Protein AF-0000000074318736 (afdb_homodimer)

Foldseek 3Di:
DPPPPPPPPPPPPPPPPVDPDDDPLQVLLQVLVVVCCCQLFAHPNLVCLCVAAPQWAFEDDDDPRHGDIDGSCVSSVVSCVQVVFWDKHKDWPDWDTDDQKIKTKMKIFTDGDHPVNCQFFNGDIWIWIKMFGDDPRYGRYIYTDTPCVPGNNCVVVVVVVVVVVVVVVVVVVVVVVVVVVVVVVVVVVVD/DPPDPPPPPPPPPPPPPVDPDDDPLQVLLQVLVVVCCCQLFAHPNLVCLCVAAPQWAFEDDDDPRHGDIDGSCVSSVVSCVQVVFWDKHKDWPDWDTDDQKIKTKMKIFTDGDHPVNCQFFNGDIWIWIKMFGDDPRYGRYIYTDTPCVPGNNCVVVVVVVVVVVVVVVVVVVVVVVVVVVVVVVVVVVVD

Solvent-accessible surface area (backbone atoms only — not comparable to full-atom values): 19972 Å² total; per-residue (Å²): 134,86,80,79,80,78,79,79,78,80,78,78,77,73,78,69,76,75,67,77,70,71,51,72,66,44,52,49,51,50,50,47,55,52,47,46,44,48,28,39,50,46,35,89,44,33,85,52,43,68,73,36,32,29,73,49,27,36,30,36,43,68,81,90,37,55,68,36,77,42,56,38,63,54,61,27,53,55,38,46,52,51,54,75,21,25,47,53,36,62,46,79,75,49,73,30,53,41,84,51,33,34,38,38,35,28,38,43,34,39,44,44,74,37,71,65,25,43,62,52,47,27,79,41,72,48,62,34,40,37,36,35,32,51,56,95,79,16,34,41,31,38,41,55,40,46,56,46,64,79,36,34,63,42,46,62,34,20,50,52,16,22,52,53,16,42,56,60,25,47,53,38,38,49,48,22,52,51,32,46,51,54,38,53,53,52,52,56,68,75,98,133,85,78,78,79,80,79,80,80,79,79,77,76,73,77,70,77,76,67,78,71,70,52,72,67,46,51,49,51,48,51,46,53,52,49,46,44,46,29,37,48,46,34,89,44,31,86,51,41,69,73,37,32,30,74,49,26,35,32,36,43,67,83,91,38,58,69,37,79,42,54,38,63,55,60,26,54,56,39,45,52,52,53,75,20,24,48,54,35,62,47,79,74,50,72,31,52,42,85,51,34,35,36,37,35,30,38,42,33,39,43,45,73,36,72,66,25,42,61,52,47,28,78,41,72,48,63,33,39,37,35,36,32,50,56,96,78,16,33,42,31,38,41,55,40,46,56,47,64,79,37,35,62,42,47,62,35,20,50,52,16,22,51,54,16,42,56,60,24,46,55,39,38,50,49,23,52,52,31,46,51,53,38,51,52,53,52,57,69,74,96

Secondary structure (DSSP, 8-state):
-----------------------HHHHHHHHHHHHHHIIIIISS-GGGHHHHEEEEEEEE-SGGGEEEEEETHHHHHHHHHHHHTEEEEEEEEEEEEETTEEEEEEEEEEEE-SHHHHHHT-SEEEEEEEEEEEETTEEEEEEEEE-GGGSGGGHHHHHHHHHHHHHHHHHHHHHHHHHHHHHHHHHHHH-/-----------------------HHHHHHHHHHHHHHHHHTSSS-GGGHHHHEEEEEEEE-SGGGEEEEEETHHHHHHHHHHHHTEEEEEEEEEEEEETTEEEEEEEEEEEE-SHHHHHHT-SEEEEEEEEEEEETTEEEEEEEEE-GGGSGGGHHHHHHHHHHHHHHHHHHHHHHHHHHHHHHHHHHHH-

InterPro domains:
  IPR032710 NTF2-like domain superfamily [SSF54427] (27-145)
  IPR037401 SnoaL-like domain [PF12680] (34-141)

Radius of gyration: 30.74 Å; Cα contacts (8 Å, |Δi|>4): 685; chains: 2; bounding box: 49×133×98 Å

Nearest PDB structures (foldseek):
  3f9s-assembly1_B  TM=8.161E-01  e=2.783E-07  Acidithiobacillus ferrooxidans ATCC 23270
  3kkg-assembly1_A-2  TM=7.767E-01  e=4.542E-07  Jannaschia sp. CCS1
  8r2e-assembly1_A  TM=7.309E-01  e=1.899E-05  Streptomyces nogalater
  4lgq-assembly2_D  TM=7.464E-01  e=4.306E-04  Chromobacterium violaceum ATCC 12472
  5ien-assembly2_B  TM=5.716E-01  e=1.296E-03  synthetic construct

Organism: NCBI:txid2715131

Structure (mmCIF, N/CA/C/O backbone):
data_AF-0000000074318736-model_v1
#
loop_
_entity.id
_entity.type
_entity.pdbx_description
1 polymer 'SnoaL-like domain-containing protein'
#
loop_
_atom_site.group_PDB
_atom_site.id
_atom_site.type_symbol
_atom_site.label_atom_id
_atom_site.label_alt_id
_atom_site.label_comp_id
_atom_site.label_asym_id
_atom_site.label_entity_id
_atom_site.label_seq_id
_atom_site.pdbx_PDB_ins_code
_atom_site.Cartn_x
_atom_site.Cartn_y
_atom_site.Cartn_z
_atom_site.occupancy
_atom_site.B_iso_or_equiv
_atom_site.auth_seq_id
_atom_site.auth_comp_id
_atom_site.auth_asym_id
_atom_site.auth_atom_id
_atom_site.pdbx_PDB_model_num
ATOM 1 N N . MET A 1 1 ? 1.337 -40.156 -68.25 1 38.62 1 MET A N 1
ATOM 2 C CA . MET A 1 1 ? 1.887 -39.281 -67.188 1 38.62 1 MET A CA 1
ATOM 3 C C . MET A 1 1 ? 1.027 -39.344 -65.938 1 38.62 1 MET A C 1
ATOM 5 O O . MET A 1 1 ? -0.154 -38.969 -66 1 38.62 1 MET A O 1
ATOM 9 N N . LYS A 1 2 ? 1.294 -40.344 -65 1 47.53 2 LYS A N 1
ATOM 10 C CA . LYS A 1 2 ? 0.618 -40.625 -63.75 1 47.53 2 LYS A CA 1
ATOM 11 C C . LYS A 1 2 ? 0.688 -39.406 -62.812 1 47.53 2 LYS A C 1
ATOM 13 O O . LYS A 1 2 ? 1.775 -38.938 -62.5 1 47.53 2 LYS A O 1
ATOM 18 N N . PHE A 1 3 ? -0.296 -38.562 -62.781 1 48.47 3 PHE A N 1
ATOM 19 C CA . PHE A 1 3 ? -0.446 -37.438 -61.844 1 48.47 3 PHE A CA 1
ATOM 20 C C . PHE A 1 3 ? -0.528 -37.969 -60.406 1 48.47 3 PHE A C 1
ATOM 22 O O . PHE A 1 3 ? -1.457 -38.688 -60.062 1 48.47 3 PHE A O 1
ATOM 29 N N . SER A 1 4 ? 0.577 -38.188 -59.688 1 49.16 4 SER A N 1
ATOM 30 C CA . SER A 1 4 ? 0.59 -38.5 -58.25 1 49.16 4 SER A CA 1
ATOM 31 C C . SER A 1 4 ? -0.016 -37.344 -57.438 1 49.16 4 SER A C 1
ATOM 33 O O . SER A 1 4 ? 0.419 -36.219 -57.531 1 49.16 4 SER A O 1
ATOM 35 N N . ILE A 1 5 ? -1.269 -37.438 -57 1 53.91 5 ILE A N 1
ATOM 36 C CA . ILE A 1 5 ? -1.96 -36.531 -56.062 1 53.91 5 ILE A CA 1
ATOM 37 C C . ILE A 1 5 ? -1.242 -36.531 -54.719 1 53.91 5 ILE A C 1
ATOM 39 O O . ILE A 1 5 ? -1.095 -37.562 -54.062 1 53.91 5 ILE A O 1
ATOM 43 N N . PHE A 1 6 ? -0.345 -35.594 -54.5 1 52.25 6 PHE A N 1
ATOM 44 C CA . PHE A 1 6 ? 0.221 -35.312 -53.188 1 52.25 6 PHE A CA 1
ATOM 45 C C . PHE A 1 6 ? -0.861 -34.875 -52.219 1 52.25 6 PHE A C 1
ATOM 47 O O . PHE A 1 6 ? -1.501 -33.844 -52.406 1 52.25 6 PHE A O 1
ATOM 54 N N . THR A 1 7 ? -1.506 -35.719 -51.438 1 50.88 7 THR A N 1
ATOM 55 C CA . THR A 1 7 ? -2.402 -35.375 -50.344 1 50.88 7 THR A CA 1
ATOM 56 C C . THR A 1 7 ? -1.637 -34.656 -49.219 1 50.88 7 THR A C 1
ATOM 58 O O . THR A 1 7 ? -0.708 -35.25 -48.656 1 50.88 7 THR A O 1
ATOM 61 N N . SER A 1 8 ? -1.548 -33.344 -49.156 1 51.16 8 SER A N 1
ATOM 62 C CA . SER A 1 8 ? -1.021 -32.531 -48.062 1 51.16 8 SER A CA 1
ATOM 63 C C . SER A 1 8 ? -1.787 -32.812 -46.75 1 51.16 8 SER A C 1
ATOM 65 O O . SER A 1 8 ? -2.996 -32.594 -46.688 1 51.16 8 SER A O 1
ATOM 67 N N . PHE A 1 9 ? -1.32 -33.688 -45.906 1 51.09 9 PHE A N 1
ATOM 68 C CA . PHE A 1 9 ? -1.829 -33.875 -44.531 1 51.09 9 PHE A CA 1
ATOM 69 C C . PHE A 1 9 ? -1.665 -32.594 -43.719 1 51.09 9 PHE A C 1
ATOM 71 O O . PHE A 1 9 ? -0.542 -32.188 -43.438 1 51.09 9 PHE A O 1
ATOM 78 N N . LEU A 1 10 ? -2.652 -31.688 -43.688 1 47.53 10 LEU A N 1
ATOM 79 C CA . LEU A 1 10 ? -2.715 -30.562 -42.75 1 47.53 10 LEU A CA 1
ATOM 80 C C . LEU A 1 10 ? -2.768 -31.062 -41.312 1 47.53 10 LEU A C 1
ATOM 82 O O . LEU A 1 10 ? -3.752 -31.672 -40.906 1 47.53 10 LEU A O 1
ATOM 86 N N . ILE A 1 11 ? -1.656 -31.297 -40.656 1 51.28 11 ILE A N 1
ATOM 87 C CA . ILE A 1 11 ? -1.608 -31.516 -39.219 1 51.28 11 ILE A CA 1
ATOM 88 C C . ILE A 1 11 ? -2.133 -30.297 -38.5 1 51.28 11 ILE A C 1
ATOM 90 O O . ILE A 1 11 ? -1.509 -29.234 -38.531 1 51.28 11 ILE A O 1
ATOM 94 N N . LEU A 1 12 ? -3.428 -30.188 -38.156 1 48.5 12 LEU A N 1
ATOM 95 C CA . LEU A 1 12 ? -3.977 -29.219 -37.219 1 48.5 12 LEU A CA 1
ATOM 96 C C . LEU A 1 12 ? -3.354 -29.391 -35.844 1 48.5 12 LEU A C 1
ATOM 98 O O . LEU A 1 12 ? -3.623 -30.375 -35.156 1 48.5 12 LEU A O 1
ATOM 102 N N . ILE A 1 13 ? -2.193 -28.812 -35.594 1 49.06 13 ILE A N 1
ATOM 103 C CA . ILE A 1 13 ? -1.695 -28.672 -34.219 1 49.06 13 ILE A CA 1
ATOM 104 C C . ILE A 1 13 ? -2.723 -27.922 -33.375 1 49.06 13 ILE A C 1
ATOM 106 O O . ILE A 1 13 ? -2.965 -26.734 -33.594 1 49.06 13 ILE A O 1
ATOM 110 N N . SER A 1 14 ? -3.701 -28.594 -32.844 1 43.34 14 SER A N 1
ATOM 111 C CA . SER A 1 14 ? -4.555 -28 -31.828 1 43.34 14 SER A CA 1
ATOM 112 C C . SER A 1 14 ? -3.729 -27.391 -30.703 1 43.34 14 SER A C 1
ATOM 114 O O . SER A 1 14 ? -2.979 -28.094 -30.031 1 43.34 14 SER A O 1
ATOM 116 N N . LEU A 1 15 ? -3.295 -26.141 -30.812 1 44.97 15 LEU A N 1
ATOM 117 C CA . LEU A 1 15 ? -2.889 -25.391 -29.625 1 44.97 15 LEU A CA 1
ATOM 118 C C . LEU A 1 15 ? -3.859 -25.625 -28.469 1 44.97 15 LEU A C 1
ATOM 120 O O . LEU A 1 15 ? -4.918 -25 -28.406 1 44.97 15 LEU A O 1
ATOM 124 N N . GLN A 1 16 ? -3.896 -26.844 -27.969 1 39.12 16 GLN A N 1
ATOM 125 C CA . GLN A 1 16 ? -4.648 -27.016 -26.734 1 39.12 16 GLN A CA 1
ATOM 126 C C . GLN A 1 16 ? -4.23 -25.984 -25.688 1 39.12 16 GLN A C 1
ATOM 128 O O . GLN A 1 16 ? -3.1 -26.016 -25.203 1 39.12 16 GLN A O 1
ATOM 133 N N . VAL A 1 17 ? -4.719 -24.688 -25.781 1 46.97 17 VAL A N 1
ATOM 134 C CA . VAL A 1 17 ? -4.727 -23.859 -24.594 1 46.97 17 VAL A CA 1
ATOM 135 C C . VAL A 1 17 ? -5.156 -24.688 -23.375 1 46.97 17 VAL A C 1
ATOM 137 O O . VAL A 1 17 ? -6.324 -25.062 -23.266 1 46.97 17 VAL A O 1
ATOM 140 N N . GLN A 1 18 ? -4.281 -25.656 -22.938 1 48.44 18 GLN A N 1
ATOM 141 C CA . GLN A 1 18 ? -4.641 -26.375 -21.719 1 48.44 18 GLN A CA 1
ATOM 142 C C . GLN A 1 18 ? -5.051 -25.422 -20.609 1 48.44 18 GLN A C 1
ATOM 144 O O . GLN A 1 18 ? -4.23 -24.625 -20.125 1 48.44 18 GLN A O 1
ATOM 149 N N . ALA A 1 19 ? -6.293 -24.906 -20.594 1 55.44 19 ALA A N 1
ATOM 150 C CA . ALA A 1 19 ? -6.922 -24.219 -19.469 1 55.44 19 ALA A CA 1
ATOM 151 C C . ALA A 1 19 ? -6.676 -24.953 -18.156 1 55.44 19 ALA A C 1
ATOM 153 O O . ALA A 1 19 ? -6.648 -26.188 -18.125 1 55.44 19 ALA A O 1
ATOM 154 N N . GLN A 1 20 ? -5.941 -24.328 -17.219 1 61.56 20 GLN A N 1
ATOM 155 C CA . GLN A 1 20 ? -5.734 -24.922 -15.898 1 61.56 20 GLN A CA 1
ATOM 156 C C . GLN A 1 20 ? -7.012 -25.594 -15.391 1 61.56 20 GLN A C 1
ATOM 158 O O . GLN A 1 20 ? -8.094 -25.016 -15.492 1 61.56 20 GLN A O 1
ATOM 163 N N . ASN A 1 21 ? -7.059 -26.891 -15.312 1 77.75 21 ASN A N 1
ATOM 164 C CA . ASN A 1 21 ? -8.195 -27.609 -14.75 1 77.75 21 ASN A CA 1
ATOM 165 C C . ASN A 1 21 ? -8.352 -27.344 -13.258 1 77.75 21 ASN A C 1
ATOM 167 O O . ASN A 1 21 ? -7.574 -27.859 -12.445 1 77.75 21 ASN A O 1
ATOM 171 N N . LEU A 1 22 ? -9.195 -26.438 -12.969 1 85.19 22 LEU A N 1
ATOM 172 C CA . LEU A 1 22 ? -9.477 -26.078 -11.578 1 85.19 22 LEU A CA 1
ATOM 173 C C . LEU A 1 22 ? -10.305 -27.156 -10.898 1 85.19 22 LEU A C 1
ATOM 175 O O . LEU A 1 22 ? -11.219 -27.734 -11.508 1 85.19 22 LEU A O 1
ATOM 179 N N . THR A 1 23 ? -9.898 -27.547 -9.695 1 90 23 THR A N 1
ATOM 180 C CA . THR A 1 23 ? -10.727 -28.438 -8.891 1 90 23 THR A CA 1
ATOM 181 C C . THR A 1 23 ? -12.023 -27.75 -8.477 1 90 23 THR A C 1
ATOM 183 O O . THR A 1 23 ? -12.102 -26.516 -8.477 1 90 23 THR A O 1
ATOM 186 N N . PRO A 1 24 ? -13.039 -28.547 -8.141 1 92.75 24 PRO A N 1
ATOM 187 C CA . PRO A 1 24 ? -14.289 -27.953 -7.66 1 92.75 24 PRO A CA 1
ATOM 188 C C . PRO A 1 24 ? -14.078 -27.062 -6.438 1 92.75 24 PRO A C 1
ATOM 190 O O . PRO A 1 24 ? -14.75 -26.031 -6.297 1 92.75 24 PRO A O 1
ATOM 193 N N . THR A 1 25 ? -13.18 -27.406 -5.504 1 94.25 25 THR A N 1
ATOM 194 C CA . THR A 1 25 ? -12.891 -26.609 -4.32 1 94.25 25 THR A CA 1
ATOM 195 C C . THR A 1 25 ? -12.281 -25.266 -4.711 1 94.25 25 THR A C 1
ATOM 197 O O . THR A 1 25 ? -12.633 -24.219 -4.152 1 94.25 25 THR A O 1
ATOM 200 N N . GLN A 1 26 ? -11.344 -25.281 -5.676 1 94.19 26 GLN A N 1
ATOM 201 C CA . GLN A 1 26 ? -10.727 -24.047 -6.16 1 94.19 26 GLN A CA 1
ATOM 202 C C . GLN A 1 26 ? -11.758 -23.125 -6.809 1 94.19 26 GLN A C 1
ATOM 204 O O . GLN A 1 26 ? -11.758 -21.922 -6.578 1 94.19 26 GLN A O 1
ATOM 209 N N . GLU A 1 27 ? -12.641 -23.703 -7.633 1 94.81 27 GLU A N 1
ATOM 210 C CA . GLU A 1 27 ? -13.703 -22.922 -8.266 1 94.81 27 GLU A CA 1
ATOM 211 C C . GLU A 1 27 ? -14.625 -22.312 -7.219 1 94.81 27 GLU A C 1
ATOM 213 O O . GLU A 1 27 ? -15.016 -21.141 -7.34 1 94.81 27 GLU A O 1
ATOM 218 N N . ARG A 1 28 ? -14.961 -23.109 -6.219 1 96.75 28 ARG A N 1
ATOM 219 C CA . ARG A 1 28 ? -15.82 -22.625 -5.141 1 96.75 28 ARG A CA 1
ATOM 220 C C . ARG A 1 28 ? -15.148 -21.5 -4.363 1 96.75 28 ARG A C 1
ATOM 222 O O . ARG A 1 28 ? -15.797 -20.5 -4.027 1 96.75 28 ARG A O 1
ATOM 229 N N . ASN A 1 29 ? -13.875 -21.688 -4.031 1 97.62 29 ASN A N 1
ATOM 230 C CA . ASN A 1 29 ? -13.141 -20.641 -3.318 1 97.62 29 ASN A CA 1
ATOM 231 C C . ASN A 1 29 ? -13.109 -19.328 -4.109 1 97.62 29 ASN A C 1
ATOM 233 O O . ASN A 1 29 ? -13.289 -18.25 -3.543 1 97.62 29 ASN A O 1
ATOM 237 N N . MET A 1 30 ? -12.883 -19.406 -5.43 1 97.69 30 MET A N 1
ATOM 238 C CA . MET A 1 30 ? -12.859 -18.219 -6.281 1 97.69 30 MET A CA 1
ATOM 239 C C . MET A 1 30 ? -14.227 -17.531 -6.293 1 97.69 30 MET A C 1
ATOM 241 O O . MET A 1 30 ? -14.305 -16.312 -6.227 1 97.69 30 MET A O 1
ATOM 245 N N . GLU A 1 31 ? -15.25 -18.312 -6.41 1 98.31 31 GLU A N 1
ATOM 246 C CA . GLU A 1 31 ? -16.609 -17.766 -6.406 1 98.31 31 GLU A CA 1
ATOM 247 C C . GLU A 1 31 ? -16.922 -17.094 -5.074 1 98.31 31 GLU A C 1
ATOM 249 O O . GLU A 1 31 ? -17.5 -16 -5.051 1 98.31 31 GLU A O 1
ATOM 254 N N . LEU A 1 32 ? -16.562 -17.734 -3.967 1 98.75 32 LEU A N 1
ATOM 255 C CA . LEU A 1 32 ? -16.797 -17.172 -2.645 1 98.75 32 LEU A CA 1
ATOM 256 C C . LEU A 1 32 ? -16.031 -15.859 -2.473 1 98.75 32 LEU A C 1
ATOM 258 O O . LEU A 1 32 ? -16.562 -14.898 -1.922 1 98.75 32 LEU A O 1
ATOM 262 N N . ALA A 1 33 ? -14.797 -15.836 -2.949 1 98.88 33 ALA A N 1
ATOM 263 C CA . ALA A 1 33 ? -14.031 -14.586 -2.902 1 98.88 33 ALA A CA 1
ATOM 264 C C . ALA A 1 33 ? -14.734 -13.484 -3.68 1 98.88 33 ALA A C 1
ATOM 266 O O . ALA A 1 33 ? -14.867 -12.359 -3.189 1 98.88 33 ALA A O 1
ATOM 267 N N . ARG A 1 34 ? -15.18 -13.82 -4.883 1 98.81 34 ARG A N 1
ATOM 268 C CA . ARG A 1 34 ? -15.891 -12.844 -5.703 1 98.81 34 ARG A CA 1
ATOM 269 C C . ARG A 1 34 ? -17.125 -12.328 -4.984 1 98.81 34 ARG A C 1
ATOM 271 O O . ARG A 1 34 ? -17.359 -11.117 -4.93 1 98.81 34 ARG A O 1
ATOM 278 N N . LYS A 1 35 ? -17.875 -13.172 -4.418 1 98.88 35 LYS A N 1
ATOM 279 C CA . LYS A 1 35 ? -19.125 -12.805 -3.771 1 98.88 35 LYS A CA 1
ATOM 280 C C . LYS A 1 35 ? -18.891 -11.969 -2.521 1 98.88 35 LYS A C 1
ATOM 282 O O . LYS A 1 35 ? -19.688 -11.094 -2.191 1 98.88 35 LYS A O 1
ATOM 287 N N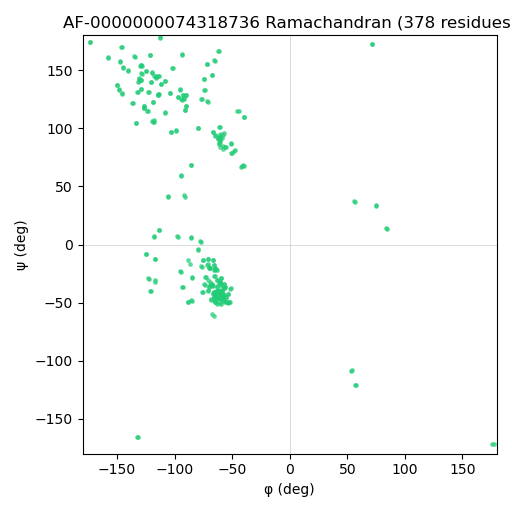 . PHE A 1 36 ? -17.781 -12.258 -1.813 1 98.94 36 PHE A N 1
ATOM 288 C CA . PHE A 1 36 ? -17.391 -11.438 -0.679 1 98.94 36 PHE A CA 1
ATOM 289 C C . PHE A 1 36 ? -17.328 -9.969 -1.077 1 98.94 36 PHE A C 1
ATOM 291 O O . PHE A 1 36 ? -17.906 -9.109 -0.412 1 98.94 36 PHE A O 1
ATOM 298 N N . TYR A 1 37 ? -16.656 -9.641 -2.16 1 98.81 37 TYR A N 1
ATOM 299 C CA . TYR A 1 37 ? -16.531 -8.266 -2.625 1 98.81 37 TYR A CA 1
ATOM 300 C C . TYR A 1 37 ? -17.859 -7.727 -3.113 1 98.81 37 TYR A C 1
ATOM 302 O O . TYR A 1 37 ? -18.234 -6.594 -2.797 1 98.81 37 TYR A O 1
ATOM 310 N N . GLU A 1 38 ? -18.578 -8.508 -3.941 1 98.69 38 GLU A N 1
ATOM 311 C CA . GLU A 1 38 ? -19.844 -8.086 -4.523 1 98.69 38 GLU A CA 1
ATOM 312 C C . GLU A 1 38 ? -20.844 -7.684 -3.439 1 98.69 38 GLU A C 1
ATOM 314 O O . GLU A 1 38 ? -21.531 -6.676 -3.572 1 98.69 38 GLU A O 1
ATOM 319 N N . ASP A 1 39 ? -20.781 -8.414 -2.365 1 98.81 39 ASP A N 1
ATOM 320 C CA . ASP A 1 39 ? -21.766 -8.156 -1.315 1 98.81 39 ASP A CA 1
ATOM 321 C C . ASP A 1 39 ? -21.297 -7.031 -0.393 1 98.81 39 ASP A C 1
ATOM 323 O O . ASP A 1 39 ? -22.047 -6.09 -0.129 1 98.81 39 ASP A O 1
ATOM 327 N N . LEU A 1 40 ? -20.094 -7.047 0.08 1 98.75 40 LEU A N 1
ATOM 328 C CA . LEU A 1 40 ? -19.672 -6.129 1.131 1 98.75 40 LEU A CA 1
ATOM 329 C C . LEU A 1 40 ? -19.234 -4.793 0.54 1 98.75 40 LEU A C 1
ATOM 331 O O . LEU A 1 40 ? -19.406 -3.744 1.162 1 98.75 40 LEU A O 1
ATOM 335 N N . TRP A 1 41 ? -18.719 -4.828 -0.722 1 98.38 41 TRP A N 1
ATOM 336 C CA . TRP A 1 41 ? -17.984 -3.65 -1.183 1 98.38 41 TRP A CA 1
ATOM 337 C C . TRP A 1 41 ? -18.625 -3.084 -2.453 1 98.38 41 TRP A C 1
ATOM 339 O O . TRP A 1 41 ? -18.469 -1.898 -2.752 1 98.38 41 TRP A O 1
ATOM 349 N N . PHE A 1 42 ? -19.266 -3.973 -3.293 1 98.5 42 PHE A N 1
ATOM 350 C CA . PHE A 1 42 ? -19.891 -3.498 -4.523 1 98.5 42 PHE A CA 1
ATOM 351 C C . PHE A 1 42 ? -21.375 -3.203 -4.309 1 98.5 42 PHE A C 1
ATOM 353 O O . PHE A 1 42 ? -21.984 -2.492 -5.098 1 98.5 42 PHE A O 1
ATOM 360 N N . SER A 1 43 ? -21.859 -3.869 -3.297 1 98.06 43 SER A N 1
ATOM 361 C CA . SER A 1 43 ? -23.219 -3.604 -2.826 1 98.06 43 SER A CA 1
ATOM 362 C C . SER A 1 43 ? -23.266 -3.494 -1.306 1 98.06 43 SER A C 1
ATOM 364 O O . SER A 1 43 ? -22.312 -3.881 -0.622 1 98.06 43 SER A O 1
ATOM 366 N N . ASN A 1 44 ? -24.203 -2.963 -0.729 1 98.25 44 ASN A N 1
ATOM 367 C CA . ASN A 1 44 ? -24.297 -2.736 0.708 1 98.25 44 ASN A CA 1
ATOM 368 C C . ASN A 1 44 ? -25 -3.9 1.413 1 98.25 44 ASN A C 1
ATOM 370 O O . ASN A 1 44 ? -25.875 -3.688 2.256 1 98.25 44 ASN A O 1
ATOM 374 N N . ASN A 1 45 ? -24.625 -5.078 0.986 1 98.69 45 ASN A N 1
ATOM 375 C CA . ASN A 1 45 ? -25.078 -6.285 1.668 1 98.69 45 ASN A CA 1
ATOM 376 C C . ASN A 1 45 ? -24.062 -6.762 2.703 1 98.69 45 ASN A C 1
ATOM 378 O O . ASN A 1 45 ? -23.672 -7.934 2.703 1 98.69 45 ASN A O 1
ATOM 382 N N . THR A 1 46 ? -23.781 -5.91 3.633 1 98.81 46 THR A N 1
ATOM 383 C CA . THR A 1 46 ? -22.672 -6.164 4.543 1 98.81 46 THR A CA 1
ATOM 384 C C . THR A 1 46 ? -23.062 -7.207 5.59 1 98.81 46 THR A C 1
ATOM 386 O O . THR A 1 46 ? -22.188 -7.863 6.172 1 98.81 46 THR A O 1
ATOM 389 N N . ASN A 1 47 ? -24.281 -7.426 5.793 1 98.81 47 ASN A N 1
ATOM 390 C CA . ASN A 1 47 ? -24.75 -8.414 6.762 1 98.81 47 ASN A CA 1
ATOM 391 C C . ASN A 1 47 ? -24.391 -9.828 6.332 1 98.81 47 ASN A C 1
ATOM 393 O O . ASN A 1 47 ? -24.438 -10.758 7.141 1 98.81 47 ASN A O 1
ATOM 397 N N . LYS A 1 48 ? -23.984 -10 5.109 1 98.81 48 LYS A N 1
ATOM 398 C CA . LYS A 1 48 ? -23.656 -11.32 4.59 1 98.81 48 LYS A CA 1
ATOM 399 C C . LYS A 1 48 ? -22.203 -11.703 4.914 1 98.81 48 LYS A C 1
ATOM 401 O O . LYS A 1 48 ? -21.719 -12.75 4.484 1 98.81 48 LYS A O 1
ATOM 406 N N . TYR A 1 49 ? -21.516 -10.891 5.68 1 98.81 49 TYR A N 1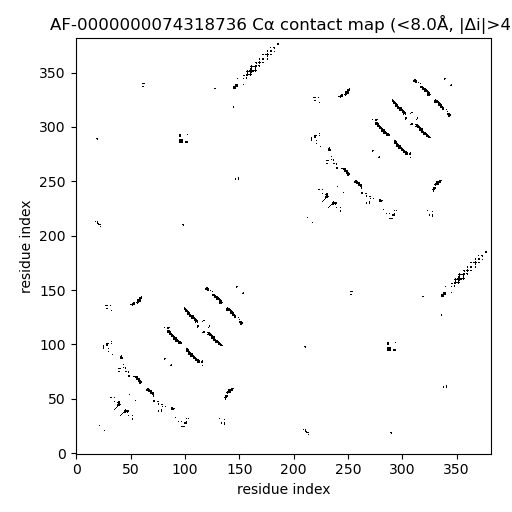
ATOM 407 C CA . TYR A 1 49 ? -20.109 -11.117 5.977 1 98.81 49 TYR A CA 1
ATOM 408 C C . TYR A 1 49 ? -19.875 -12.539 6.48 1 98.81 49 TYR A C 1
ATOM 410 O O . TYR A 1 49 ? -18.891 -13.18 6.125 1 98.81 49 TYR A O 1
ATOM 418 N N . SER A 1 50 ? -20.781 -13.086 7.273 1 98.62 50 SER A N 1
ATOM 419 C CA . SER A 1 50 ? -20.594 -14.383 7.922 1 98.62 50 SER A CA 1
ATOM 420 C C . SER A 1 50 ? -20.781 -15.531 6.93 1 98.62 50 SER A C 1
ATOM 422 O O . SER A 1 50 ? -20.438 -16.672 7.227 1 98.62 50 SER A O 1
ATOM 424 N N . ASP A 1 51 ? -21.344 -15.234 5.746 1 98.69 51 ASP A N 1
ATOM 425 C CA . ASP A 1 51 ? -21.422 -16.234 4.68 1 98.69 51 ASP A CA 1
ATOM 426 C C . ASP A 1 51 ? -20.047 -16.531 4.113 1 98.69 51 ASP A C 1
ATOM 428 O O . ASP A 1 51 ? -19.828 -17.594 3.527 1 98.69 51 ASP A O 1
ATOM 432 N N . TYR A 1 52 ? -19.109 -15.641 4.312 1 98.94 52 TYR A N 1
ATOM 433 C CA . TYR A 1 52 ? -17.844 -15.734 3.596 1 98.94 52 TYR A CA 1
ATOM 434 C C . TYR A 1 52 ? -16.672 -15.938 4.562 1 98.94 52 TYR A C 1
ATOM 436 O O . TYR A 1 52 ? -15.688 -16.578 4.223 1 98.94 52 TYR A O 1
ATOM 444 N N . VAL A 1 53 ? -16.797 -15.391 5.785 1 98.94 53 VAL A N 1
ATOM 445 C CA . VAL A 1 53 ? -15.656 -15.336 6.699 1 98.94 53 VAL A CA 1
ATOM 446 C C . VAL A 1 53 ? -15.906 -16.266 7.891 1 98.94 53 VAL A C 1
ATOM 448 O O . VAL A 1 53 ? -17.031 -16.312 8.414 1 98.94 53 VAL A O 1
ATOM 451 N N . ALA A 1 54 ? -14.883 -16.984 8.297 1 98.94 54 ALA A N 1
ATOM 452 C CA . ALA A 1 54 ? -14.961 -17.797 9.508 1 98.94 54 ALA A CA 1
ATOM 453 C C . ALA A 1 54 ? -15.203 -16.922 10.734 1 98.94 54 ALA A C 1
ATOM 455 O O . ALA A 1 54 ? -15.031 -15.703 10.68 1 98.94 54 ALA A O 1
ATOM 456 N N . ASP A 1 55 ? -15.562 -17.5 11.852 1 98.75 55 ASP A N 1
ATOM 457 C CA . ASP A 1 55 ? -15.867 -16.766 13.078 1 98.75 55 ASP A CA 1
ATOM 458 C C . ASP A 1 55 ? -14.719 -15.828 13.461 1 98.75 55 ASP A C 1
ATOM 460 O O . ASP A 1 55 ? -14.953 -14.703 13.914 1 98.75 55 ASP A O 1
ATOM 464 N N . THR A 1 56 ? -13.516 -16.375 13.32 1 98.75 56 THR A N 1
ATOM 465 C CA . THR A 1 56 ? -12.297 -15.586 13.445 1 98.75 56 THR A CA 1
ATOM 466 C C . THR A 1 56 ? -11.383 -15.812 12.25 1 98.75 56 THR A C 1
ATOM 468 O O . THR A 1 56 ? -11.492 -16.828 11.555 1 98.75 56 THR A O 1
ATOM 471 N N . TYR A 1 57 ? -10.602 -14.883 11.984 1 98.88 57 TYR A N 1
ATOM 472 C CA . TYR A 1 57 ? -9.633 -14.969 10.891 1 98.88 57 TYR A CA 1
ATOM 473 C C . TYR A 1 57 ? -8.367 -14.195 11.227 1 98.88 57 TYR A C 1
ATOM 475 O O . TYR A 1 57 ? -8.375 -13.328 12.102 1 98.88 57 TYR A O 1
ATOM 483 N N . VAL A 1 58 ? -7.293 -14.523 10.609 1 98.88 58 VAL A N 1
ATOM 484 C CA . VAL A 1 58 ? -6.035 -13.797 10.742 1 98.88 58 VAL A CA 1
ATOM 485 C C . VAL A 1 58 ? -5.938 -12.734 9.648 1 98.88 58 VAL A C 1
ATOM 487 O O . VAL A 1 58 ? -6.168 -13.023 8.469 1 98.88 58 VAL A O 1
ATOM 490 N N . VAL A 1 59 ? -5.652 -11.523 10.039 1 98.75 59 VAL A N 1
ATOM 491 C CA . VAL A 1 59 ? -5.527 -10.453 9.062 1 98.75 59 VAL A CA 1
ATOM 492 C C . VAL A 1 59 ? -4.086 -9.945 9.023 1 98.75 59 VAL A C 1
ATOM 494 O O . VAL A 1 59 ? -3.439 -9.82 10.062 1 98.75 59 VAL A O 1
ATOM 497 N N . HIS A 1 60 ? -3.521 -9.875 7.871 1 98.44 60 HIS A N 1
ATOM 498 C CA . HIS A 1 60 ? -2.254 -9.211 7.586 1 98.44 60 HIS A CA 1
ATOM 499 C C . HIS A 1 60 ? -2.477 -7.867 6.898 1 98.44 60 HIS A C 1
ATOM 501 O O . HIS A 1 60 ? -2.717 -7.816 5.691 1 98.44 60 HIS A O 1
ATOM 507 N N . ASP A 1 61 ? -2.469 -6.828 7.652 1 97.5 61 ASP A N 1
ATOM 508 C CA . ASP A 1 61 ? -2.703 -5.453 7.23 1 97.5 61 ASP A CA 1
ATOM 509 C C . ASP A 1 61 ? -1.64 -4.516 7.797 1 97.5 61 ASP A C 1
ATOM 511 O O . ASP A 1 61 ? -0.56 -4.957 8.188 1 97.5 61 ASP A O 1
ATOM 515 N N . VAL A 1 62 ? -1.845 -3.281 7.762 1 95.5 62 VAL A N 1
ATOM 516 C CA . VAL A 1 62 ? -0.835 -2.303 8.156 1 95.5 62 VAL A CA 1
ATOM 517 C C . VAL A 1 62 ? -1.024 -1.927 9.625 1 95.5 62 VAL A C 1
ATOM 519 O O . VAL A 1 62 ? -2.062 -2.225 10.219 1 95.5 62 VAL A O 1
ATOM 522 N N . PHE A 1 63 ? -0.025 -1.35 10.141 1 93.69 63 PHE A N 1
ATOM 523 C CA . PHE A 1 63 ? -0.013 -0.805 11.492 1 93.69 63 PHE A CA 1
ATOM 524 C C . PHE A 1 63 ? -0.354 -1.884 12.516 1 93.69 63 PHE A C 1
ATOM 526 O O . PHE A 1 63 ? 0.315 -2.916 12.586 1 93.69 63 PHE A O 1
ATOM 533 N N . GLU A 1 64 ? -1.411 -1.704 13.289 1 93.88 64 GLU A N 1
ATOM 534 C CA . GLU A 1 64 ? -1.689 -2.6 14.406 1 93.88 64 GLU A CA 1
ATOM 535 C C . GLU A 1 64 ? -2.34 -3.895 13.93 1 93.88 64 GLU A C 1
ATOM 537 O O . GLU A 1 64 ? -2.49 -4.844 14.703 1 93.88 64 GLU A O 1
ATOM 542 N N . ARG A 1 65 ? -2.623 -3.98 12.695 1 96.19 65 ARG A N 1
ATOM 543 C CA . ARG A 1 65 ? -3.369 -5.125 12.18 1 96.19 65 ARG A CA 1
ATOM 544 C C . ARG A 1 65 ? -2.457 -6.07 11.406 1 96.19 65 ARG A C 1
ATOM 546 O O . ARG A 1 65 ? -2.834 -6.578 10.352 1 96.19 65 ARG A O 1
ATOM 553 N N . LYS A 1 66 ? -1.241 -6.332 11.898 1 96.06 66 LYS A N 1
ATOM 554 C CA . LYS A 1 66 ? -0.268 -7.223 11.281 1 96.06 66 LYS A CA 1
ATOM 555 C C . LYS A 1 66 ? -0.291 -8.602 11.93 1 96.06 66 LYS A C 1
ATOM 557 O O . LYS A 1 66 ? 0.354 -8.82 12.961 1 96.06 66 LYS A O 1
ATOM 562 N N . GLY A 1 67 ? -0.967 -9.445 11.297 1 96.81 67 GLY A N 1
ATOM 563 C CA . GLY A 1 67 ? -0.981 -10.812 11.781 1 96.81 67 GLY A CA 1
ATOM 564 C C . GLY A 1 67 ? -1.844 -10.992 13.016 1 96.81 67 GLY A C 1
ATOM 565 O O . GLY A 1 67 ? -1.515 -11.789 13.898 1 96.81 67 GLY A O 1
ATOM 566 N N . VAL A 1 68 ? -2.906 -10.258 13.102 1 98.25 68 VAL A N 1
ATOM 567 C CA . VAL A 1 68 ? -3.756 -10.344 14.281 1 98.25 68 VAL A CA 1
ATOM 568 C C . VAL A 1 68 ? -4.996 -11.18 13.977 1 98.25 68 VAL A C 1
ATOM 570 O O . VAL A 1 68 ? -5.43 -11.25 12.82 1 98.25 68 VAL A O 1
ATOM 573 N N . THR A 1 69 ? -5.523 -11.82 15.016 1 98.75 69 THR A N 1
ATOM 574 C CA . THR A 1 69 ? -6.785 -12.547 14.906 1 98.75 69 THR A CA 1
ATOM 575 C C . THR A 1 69 ? -7.961 -11.648 15.273 1 98.75 69 THR A C 1
ATOM 577 O O . THR A 1 69 ? -7.945 -10.992 16.312 1 98.75 69 THR A O 1
ATOM 580 N N . GLU A 1 70 ? -8.898 -11.562 14.367 1 98.31 70 GLU A N 1
ATOM 581 C CA . GLU A 1 70 ? -10.07 -10.711 14.562 1 98.31 70 GLU A CA 1
ATOM 582 C C . GLU A 1 70 ? -11.359 -11.492 14.312 1 98.31 70 GLU A C 1
ATOM 584 O O . GLU A 1 70 ? -11.352 -12.516 13.625 1 98.31 70 GLU A O 1
ATOM 589 N N . PRO A 1 71 ? -12.414 -10.977 15.008 1 98.75 71 PRO A N 1
ATOM 590 C CA . PRO A 1 71 ? -13.703 -11.586 14.695 1 98.75 71 PRO A CA 1
ATOM 591 C C . PRO A 1 71 ? -14.219 -11.195 13.312 1 98.75 71 PRO A C 1
ATOM 593 O O . PRO A 1 71 ? -13.938 -10.102 12.828 1 98.75 71 PRO A O 1
ATOM 596 N N . ALA A 1 72 ? -15.078 -12.039 12.703 1 98.81 72 ALA A N 1
ATOM 597 C CA . ALA A 1 72 ? -15.586 -11.844 11.352 1 98.81 72 ALA A CA 1
ATOM 598 C C . ALA A 1 72 ? -16.344 -10.531 11.234 1 98.81 72 ALA A C 1
ATOM 600 O O . ALA A 1 72 ? -16.359 -9.898 10.172 1 98.81 72 ALA A O 1
ATOM 601 N N . ILE A 1 73 ? -16.938 -10.086 12.32 1 98.81 73 ILE A N 1
ATOM 602 C CA . ILE A 1 73 ? -17.797 -8.914 12.289 1 98.81 73 ILE A CA 1
ATOM 603 C C . ILE A 1 73 ? -16.969 -7.68 11.93 1 98.81 73 ILE A C 1
ATOM 605 O O . ILE A 1 73 ? -17.531 -6.664 11.5 1 98.81 73 ILE A O 1
ATOM 609 N N . GLU A 1 74 ? -15.664 -7.723 12.109 1 98.62 74 GLU A N 1
ATOM 610 C CA . GLU A 1 74 ? -14.797 -6.613 11.727 1 98.62 74 GLU A CA 1
ATOM 611 C C . GLU A 1 74 ? -14.938 -6.277 10.25 1 98.62 74 GLU A C 1
ATOM 613 O O . GLU A 1 74 ? -14.859 -5.113 9.859 1 98.62 74 GLU A O 1
ATOM 618 N N . GLN A 1 75 ? -15.164 -7.301 9.445 1 98.62 75 GLN A N 1
ATOM 619 C CA . GLN A 1 75 ? -15.336 -7.082 8.008 1 98.62 75 GLN A CA 1
ATOM 620 C C . GLN A 1 75 ? -16.609 -6.285 7.723 1 98.62 75 GLN A C 1
ATOM 622 O O . GLN A 1 75 ? -16.609 -5.391 6.875 1 98.62 75 GLN A O 1
ATOM 627 N N . LYS A 1 76 ? -17.625 -6.609 8.438 1 98.81 76 LYS A N 1
ATOM 628 C CA . LYS A 1 76 ? -18.875 -5.855 8.32 1 98.81 76 LYS A CA 1
ATOM 629 C C . LYS A 1 76 ? -18.688 -4.418 8.789 1 98.81 76 LYS A C 1
ATOM 631 O O . LYS A 1 76 ? -19.156 -3.48 8.133 1 98.81 76 LYS A O 1
ATOM 636 N N . GLU A 1 77 ? -18.109 -4.242 9.938 1 98.62 77 GLU A N 1
ATOM 637 C CA . GLU A 1 77 ? -17.969 -2.92 10.547 1 98.62 77 GLU A CA 1
ATOM 638 C C . GLU A 1 77 ? -17.125 -1.994 9.672 1 98.62 77 GLU A C 1
ATOM 640 O O . GLU A 1 77 ? -17.453 -0.811 9.531 1 98.62 77 GLU A O 1
ATOM 645 N N . ILE A 1 78 ? -16.109 -2.475 9.133 1 97.44 78 ILE A N 1
ATOM 646 C CA . ILE A 1 78 ? -15.273 -1.682 8.234 1 97.44 78 ILE A CA 1
ATOM 647 C C . ILE A 1 78 ? -16.078 -1.271 7.004 1 97.44 78 ILE A C 1
ATOM 649 O O . ILE A 1 78 ? -16.094 -0.096 6.629 1 97.44 78 ILE A O 1
ATOM 653 N N . ALA A 1 79 ? -16.734 -2.246 6.355 1 98.38 79 ALA A N 1
ATOM 654 C CA . ALA A 1 79 ? -17.547 -1.949 5.172 1 98.38 79 ALA A CA 1
ATOM 655 C C . ALA A 1 79 ? -18.656 -0.962 5.504 1 98.38 79 ALA A C 1
ATOM 657 O O . ALA A 1 79 ? -18.906 -0.027 4.742 1 98.38 79 ALA A O 1
ATOM 658 N N . ASP A 1 80 ? -19.266 -1.146 6.656 1 98.56 80 ASP A N 1
ATOM 659 C CA . ASP A 1 80 ? -20.328 -0.248 7.102 1 98.56 80 ASP A CA 1
ATOM 660 C C . ASP A 1 80 ? -19.828 1.188 7.223 1 98.56 80 ASP A C 1
ATOM 662 O O . ASP A 1 80 ? -20.531 2.133 6.863 1 98.56 80 ASP A O 1
ATOM 666 N N . PHE A 1 81 ? -18.734 1.286 7.746 1 97.81 81 PHE A N 1
ATOM 667 C CA . PHE A 1 81 ? -18.172 2.617 7.91 1 97.81 81 PHE A CA 1
ATOM 668 C C . PHE A 1 81 ? -18.094 3.342 6.57 1 97.81 81 PHE A C 1
ATOM 670 O O . PHE A 1 81 ? -18.484 4.508 6.469 1 97.81 81 PHE A O 1
ATOM 677 N N . PHE A 1 82 ? -17.547 2.67 5.562 1 97.06 82 PHE A N 1
ATOM 678 C CA . PHE A 1 82 ? -17.422 3.275 4.238 1 97.06 82 PHE A CA 1
ATOM 679 C C . PHE A 1 82 ? -18.797 3.561 3.643 1 97.06 82 PHE A C 1
ATOM 681 O O . PHE A 1 82 ? -19.016 4.629 3.072 1 97.06 82 PHE A O 1
ATOM 688 N N . TRP A 1 83 ? -19.734 2.643 3.793 1 98.19 83 TRP A N 1
ATOM 689 C CA . TRP A 1 83 ? -21.062 2.812 3.227 1 98.19 83 TRP A CA 1
ATOM 690 C C . TRP A 1 83 ? -21.812 3.938 3.932 1 98.19 83 TRP A C 1
ATOM 692 O O . TRP A 1 83 ? -22.594 4.656 3.307 1 98.19 83 TRP A O 1
ATOM 702 N N . GLU A 1 84 ? -21.578 4.094 5.234 1 98.12 84 GLU A N 1
ATOM 703 C CA . GLU A 1 84 ? -22.25 5.125 6.02 1 98.12 84 GLU A CA 1
ATOM 704 C C . GLU A 1 84 ? -21.75 6.516 5.641 1 98.12 84 GLU A C 1
ATOM 706 O O . GLU A 1 84 ? -22.453 7.508 5.848 1 98.12 84 GLU A O 1
ATOM 711 N N . ASN A 1 85 ? -20.625 6.523 5.047 1 97.69 85 ASN A N 1
ATOM 712 C CA . ASN A 1 85 ? -20.031 7.836 4.805 1 97.69 85 ASN A CA 1
ATOM 713 C C . ASN A 1 85 ? -19.859 8.109 3.311 1 97.69 85 ASN A C 1
ATOM 715 O O . ASN A 1 85 ? -19.25 9.102 2.92 1 97.69 85 ASN A O 1
ATOM 719 N N . GLY A 1 86 ? -20.375 7.23 2.477 1 97.62 86 GLY A N 1
ATOM 720 C CA . GLY A 1 86 ? -20.25 7.391 1.035 1 97.62 86 GLY A CA 1
ATOM 721 C C . GLY A 1 86 ? -20.859 6.238 0.255 1 97.62 86 GLY A C 1
ATOM 722 O O . GLY A 1 86 ? -21.562 5.398 0.821 1 97.62 86 GLY A O 1
ATOM 723 N N . LYS A 1 87 ? -20.594 6.301 -1.017 1 97.69 87 LYS A N 1
ATOM 724 C CA . LYS A 1 87 ? -20.984 5.223 -1.925 1 97.69 87 LYS A CA 1
ATOM 725 C C . LYS A 1 87 ? -19.75 4.523 -2.496 1 97.69 87 LYS A C 1
ATOM 727 O O . LYS A 1 87 ? -18.719 5.164 -2.742 1 97.69 87 LYS A O 1
ATOM 732 N N . MET A 1 88 ? -19.953 3.279 -2.65 1 97.88 88 MET A N 1
ATOM 733 C CA . MET A 1 88 ? -18.844 2.484 -3.176 1 97.88 88 MET A CA 1
ATOM 734 C C . MET A 1 88 ? -19.266 1.712 -4.422 1 97.88 88 MET A C 1
ATOM 736 O O . MET A 1 88 ? -20.453 1.426 -4.602 1 97.88 88 MET A O 1
ATOM 740 N N . ASP A 1 89 ? -18.359 1.534 -5.211 1 97.56 89 ASP A N 1
ATOM 741 C CA . ASP A 1 89 ? -18.422 0.624 -6.352 1 97.56 89 ASP A CA 1
ATOM 742 C C . ASP A 1 89 ? -17.062 -0.02 -6.629 1 97.56 89 ASP A C 1
ATOM 744 O O . ASP A 1 89 ? -16.078 0.284 -5.953 1 97.56 89 ASP A O 1
ATOM 748 N N . GLY A 1 90 ? -17.109 -1.016 -7.516 1 97.81 90 GLY A N 1
ATOM 749 C CA . GLY A 1 90 ? -15.852 -1.672 -7.832 1 97.81 90 GLY A CA 1
ATOM 750 C C . GLY A 1 90 ? -15.977 -2.688 -8.953 1 97.81 90 GLY A C 1
ATOM 751 O O . GLY A 1 90 ? -17.062 -2.887 -9.5 1 97.81 90 GLY A O 1
ATOM 752 N N . GLU A 1 91 ? -14.836 -3.168 -9.305 1 98.06 91 GLU A N 1
ATOM 753 C CA . GLU A 1 91 ? -14.742 -4.207 -10.32 1 98.06 91 GLU A CA 1
ATOM 754 C C . GLU A 1 91 ? -13.555 -5.133 -10.062 1 98.06 91 GLU A C 1
ATOM 756 O O . GLU A 1 91 ? -12.469 -4.668 -9.719 1 98.06 91 GLU A O 1
ATOM 761 N N . ILE A 1 92 ? -13.844 -6.406 -10.164 1 98.62 92 ILE A N 1
ATOM 762 C CA . ILE A 1 92 ? -12.758 -7.375 -10.07 1 98.62 92 ILE A CA 1
ATOM 763 C C . ILE A 1 92 ? -11.969 -7.395 -11.375 1 98.62 92 ILE A C 1
ATOM 765 O O . ILE A 1 92 ? -12.555 -7.535 -12.453 1 98.62 92 ILE A O 1
ATOM 769 N N . GLN A 1 93 ? -10.711 -7.199 -11.297 1 98.12 93 GLN A N 1
ATOM 770 C CA . GLN A 1 93 ? -9.867 -7.188 -12.492 1 98.12 93 GLN A CA 1
ATOM 771 C C . GLN A 1 93 ? -9.383 -8.594 -12.828 1 98.12 93 GLN A C 1
ATOM 773 O O . GLN A 1 93 ? -9.484 -9.031 -13.977 1 98.12 93 GLN A O 1
ATOM 778 N N . PHE A 1 94 ? -8.82 -9.344 -11.82 1 98.06 94 PHE A N 1
ATOM 779 C CA . PHE A 1 94 ? -8.469 -10.742 -12.023 1 98.06 94 PHE A CA 1
ATOM 780 C C . PHE A 1 94 ? -8.383 -11.477 -10.695 1 98.06 94 PHE A C 1
ATOM 782 O O . PHE A 1 94 ? -8.328 -10.852 -9.633 1 98.06 94 PHE A O 1
ATOM 789 N N . GLN A 1 95 ? -8.461 -12.75 -10.812 1 98.06 95 GLN A N 1
ATOM 790 C CA . GLN A 1 95 ? -8.25 -13.656 -9.688 1 98.06 95 GLN A CA 1
ATOM 791 C C . GLN A 1 95 ? -7.246 -14.75 -10.055 1 98.06 95 GLN A C 1
ATOM 793 O O . GLN A 1 95 ? -7.215 -15.219 -11.195 1 98.06 95 GLN A O 1
ATOM 798 N N . LEU A 1 96 ? -6.426 -15.07 -9.094 1 97.44 96 LEU A N 1
ATOM 799 C CA . LEU A 1 96 ? -5.562 -16.25 -9.156 1 97.44 96 LEU A CA 1
ATOM 800 C C . LEU A 1 96 ? -5.859 -17.203 -8 1 97.44 96 LEU A C 1
ATOM 802 O O . LEU A 1 96 ? -6.07 -16.766 -6.867 1 97.44 96 LEU A O 1
ATOM 806 N N . VAL A 1 97 ? -5.852 -18.516 -8.344 1 94.62 97 VAL A N 1
ATOM 807 C CA . VAL A 1 97 ? -6.156 -19.484 -7.301 1 94.62 97 VAL A CA 1
ATOM 808 C C . VAL A 1 97 ? -5.082 -20.562 -7.273 1 94.62 97 VAL A C 1
ATOM 810 O O . VAL A 1 97 ? -4.59 -20.984 -8.32 1 94.62 97 VAL A O 1
ATOM 813 N N . ASP A 1 98 ? -4.633 -20.859 -6.113 1 87 98 ASP A N 1
ATOM 814 C CA . ASP A 1 98 ? -3.787 -22.031 -5.875 1 87 98 ASP A CA 1
ATOM 815 C C . ASP A 1 98 ? -4.066 -22.641 -4.504 1 87 98 ASP A C 1
ATOM 817 O O . ASP A 1 98 ? -4.062 -21.938 -3.492 1 87 98 ASP A O 1
ATOM 821 N N . GLU A 1 99 ? -4.266 -23.953 -4.602 1 89.44 99 GLU A N 1
ATOM 822 C CA . GLU A 1 99 ? -4.559 -24.703 -3.387 1 89.44 99 GLU A CA 1
ATOM 823 C C . GLU A 1 99 ? -5.734 -24.094 -2.631 1 89.44 99 GLU A C 1
ATOM 825 O O . GLU A 1 99 ? -6.875 -24.141 -3.098 1 89.44 99 GLU A O 1
ATOM 830 N N . ASP A 1 100 ? -5.473 -23.484 -1.533 1 95.56 100 ASP A N 1
ATOM 831 C CA . ASP A 1 100 ? -6.539 -22.984 -0.669 1 95.56 100 ASP A CA 1
ATOM 832 C C . ASP A 1 100 ? -6.527 -21.469 -0.616 1 95.56 100 ASP A C 1
ATOM 834 O O . ASP A 1 100 ? -7.199 -20.859 0.227 1 95.56 100 ASP A O 1
ATOM 838 N N . LYS A 1 101 ? -5.746 -20.859 -1.548 1 98 101 LYS A N 1
ATOM 839 C CA . LYS A 1 101 ? -5.656 -19.406 -1.558 1 98 101 LYS A CA 1
ATOM 840 C C . LYS A 1 101 ? -6.227 -18.828 -2.85 1 98 101 LYS A C 1
ATOM 842 O O . LYS A 1 101 ? -6.086 -19.422 -3.92 1 98 101 LYS A O 1
ATOM 847 N N . VAL A 1 102 ? -6.879 -17.672 -2.725 1 98.56 102 VAL A N 1
ATOM 848 C CA . VAL A 1 102 ? -7.352 -16.906 -3.867 1 98.56 102 VAL A CA 1
ATOM 849 C C . VAL A 1 102 ? -6.832 -15.469 -3.77 1 98.56 102 VAL A C 1
ATOM 851 O O . VAL A 1 102 ? -7.062 -14.789 -2.77 1 98.56 102 VAL A O 1
ATOM 854 N N . ALA A 1 103 ? -6.035 -15.078 -4.734 1 98.88 103 ALA A N 1
ATOM 855 C CA . ALA A 1 103 ? -5.668 -13.672 -4.887 1 98.88 103 ALA A CA 1
ATOM 856 C C . ALA A 1 103 ? -6.66 -12.945 -5.789 1 98.88 103 ALA A C 1
ATOM 858 O O . ALA A 1 103 ? -6.996 -13.422 -6.875 1 98.88 103 ALA A O 1
ATOM 859 N N . THR A 1 104 ? -7.164 -11.836 -5.316 1 98.88 104 THR A N 1
ATOM 860 C CA . THR A 1 104 ? -8.086 -11.031 -6.105 1 98.88 104 THR A CA 1
ATOM 861 C C . THR A 1 104 ? -7.594 -9.586 -6.199 1 98.88 104 THR A C 1
ATOM 863 O O . THR A 1 104 ? -7.352 -8.938 -5.176 1 98.88 104 THR A O 1
ATOM 866 N N . ARG A 1 105 ? -7.336 -9.125 -7.379 1 98.81 105 ARG A N 1
ATOM 867 C CA . ARG A 1 105 ? -7.125 -7.699 -7.605 1 98.81 105 ARG A CA 1
ATOM 868 C C . ARG A 1 105 ? -8.398 -7.027 -8.102 1 98.81 105 ARG A C 1
ATOM 870 O O . ARG A 1 105 ? -9.047 -7.516 -9.031 1 98.81 105 ARG A O 1
ATOM 877 N N . TRP A 1 106 ? -8.773 -5.973 -7.402 1 98.69 106 TRP A N 1
ATOM 878 C CA . TRP A 1 106 ? -10.008 -5.262 -7.723 1 98.69 106 TRP A CA 1
ATOM 879 C C . TRP A 1 106 ? -9.812 -3.756 -7.578 1 98.69 106 TRP A C 1
ATOM 881 O O . TRP A 1 106 ? -8.898 -3.301 -6.895 1 98.69 106 TRP A O 1
ATOM 891 N N . LEU A 1 107 ? -10.562 -3.051 -8.375 1 97.94 107 LEU A N 1
ATOM 892 C CA . LEU A 1 107 ? -10.609 -1.595 -8.297 1 97.94 107 LEU A CA 1
ATOM 893 C C . LEU A 1 107 ? -11.703 -1.135 -7.344 1 97.94 107 LEU A C 1
ATOM 895 O O . LEU A 1 107 ? -12.875 -1.442 -7.547 1 97.94 107 LEU A O 1
ATOM 899 N N . TRP A 1 108 ? -11.289 -0.426 -6.312 1 97.5 108 TRP A N 1
ATOM 900 C CA . TRP A 1 108 ? -12.219 0.172 -5.359 1 97.5 108 TRP A CA 1
ATOM 901 C C . TRP A 1 108 ? -12.539 1.612 -5.742 1 97.5 108 TRP A C 1
ATOM 903 O O . TRP A 1 108 ? -11.633 2.414 -5.984 1 97.5 108 TRP A O 1
ATOM 913 N N . LYS A 1 109 ? -13.781 1.925 -5.891 1 97.31 109 LYS A N 1
ATOM 914 C CA . LYS A 1 109 ? -14.25 3.281 -6.156 1 97.31 109 LYS A CA 1
ATOM 915 C C . LYS A 1 109 ? -15.07 3.816 -4.988 1 97.31 109 LYS A C 1
ATOM 917 O O . LYS A 1 109 ? -16 3.154 -4.527 1 97.31 109 LYS A O 1
ATOM 922 N N . TYR A 1 110 ? -14.727 4.98 -4.559 1 97 110 TYR A N 1
ATOM 923 C CA . TYR A 1 110 ? -15.406 5.562 -3.406 1 97 110 TYR A CA 1
ATOM 924 C C . TYR A 1 110 ? -15.812 7.004 -3.682 1 97 110 TYR A C 1
ATOM 926 O O . TYR A 1 110 ? -15.023 7.781 -4.23 1 97 110 TYR A O 1
ATOM 934 N N . GLU A 1 111 ? -17.047 7.355 -3.404 1 97.19 111 GLU A N 1
ATOM 935 C CA . GLU A 1 111 ? -17.594 8.703 -3.445 1 97.19 111 GLU A CA 1
ATOM 936 C C . GLU A 1 111 ? -18.094 9.141 -2.07 1 97.19 111 GLU A C 1
ATOM 938 O O . GLU A 1 111 ? -19.172 8.727 -1.641 1 97.19 111 GLU A O 1
ATOM 943 N N . PRO A 1 112 ? -17.344 9.992 -1.464 1 96.44 112 PRO A N 1
ATOM 944 C CA . PRO A 1 112 ? -17.766 10.414 -0.126 1 96.44 112 PRO A CA 1
ATOM 945 C C . PRO A 1 112 ? -19.047 11.242 -0.146 1 96.44 112 PRO A C 1
ATOM 947 O O . PRO A 1 112 ? -19.266 12.039 -1.063 1 96.44 112 PRO A O 1
ATOM 950 N N . GLU A 1 113 ? -19.812 11.055 0.905 1 97.5 113 GLU A N 1
ATOM 951 C CA . GLU A 1 113 ? -21.078 11.805 1.02 1 97.5 113 GLU A CA 1
ATOM 952 C C . GLU A 1 113 ? -21.125 12.578 2.33 1 97.5 113 GLU A C 1
ATOM 954 O O . GLU A 1 113 ? -22.062 13.367 2.551 1 97.5 113 GLU A O 1
ATOM 959 N N . THR A 1 114 ? -20.203 12.383 3.234 1 97.12 114 THR A N 1
ATOM 960 C CA . THR A 1 114 ? -20.094 13.109 4.496 1 97.12 114 THR A CA 1
ATOM 961 C C . THR A 1 114 ? -18.734 13.812 4.594 1 97.12 114 THR A C 1
ATOM 963 O O . THR A 1 114 ? -17.828 13.531 3.816 1 97.12 114 THR A O 1
ATOM 966 N N . LEU A 1 115 ? -18.672 14.734 5.488 1 94.62 115 LEU A N 1
ATOM 967 C CA . LEU A 1 115 ? -17.406 15.406 5.754 1 94.62 115 LEU A CA 1
ATOM 968 C C . LEU A 1 115 ? -16.344 14.414 6.227 1 94.62 115 LEU A C 1
ATOM 970 O O . LEU A 1 115 ? -15.188 14.484 5.809 1 94.62 115 LEU A O 1
ATOM 974 N N . LEU A 1 116 ? -16.719 13.516 7.016 1 92.88 116 LEU A N 1
ATOM 975 C CA . LEU A 1 116 ? -15.805 12.484 7.508 1 92.88 116 LEU A CA 1
ATOM 976 C C . LEU A 1 116 ? -15.266 11.633 6.355 1 92.88 116 LEU A C 1
ATOM 978 O O . LEU A 1 116 ? -14.062 11.383 6.273 1 92.88 116 LEU A O 1
ATOM 982 N N . GLY A 1 117 ? -16.188 11.203 5.449 1 92.25 117 GLY A N 1
ATOM 983 C CA . GLY A 1 117 ? -15.773 10.445 4.277 1 92.25 117 GLY A CA 1
ATOM 984 C C . GLY A 1 117 ? -14.789 11.195 3.396 1 92.25 117 GLY A C 1
ATOM 985 O O . GLY A 1 117 ? -13.828 10.609 2.895 1 92.25 117 GLY A O 1
ATOM 986 N N . ARG A 1 118 ? -15.047 12.469 3.248 1 91.94 118 ARG A N 1
ATOM 987 C CA . ARG A 1 118 ? -14.172 13.305 2.426 1 91.94 118 ARG A CA 1
ATOM 988 C C . ARG A 1 118 ? -12.789 13.445 3.057 1 91.94 118 ARG A C 1
ATOM 990 O O . ARG A 1 118 ? -11.773 13.367 2.361 1 91.94 118 ARG A O 1
ATOM 997 N N . LEU A 1 119 ? -12.75 13.625 4.355 1 89 119 LEU A N 1
ATOM 998 C CA . LEU A 1 119 ? -11.492 13.867 5.062 1 89 119 LEU A CA 1
ATOM 999 C C . LEU A 1 119 ? -10.68 12.578 5.176 1 89 119 LEU A C 1
ATOM 1001 O O . LEU A 1 119 ? -9.453 12.594 5.047 1 89 119 LEU A O 1
ATOM 1005 N N . MET A 1 120 ? -11.289 11.461 5.32 1 86.94 120 MET A N 1
ATOM 1006 C CA . MET A 1 120 ? -10.602 10.211 5.641 1 86.94 120 MET A CA 1
ATOM 1007 C C . MET A 1 120 ? -10.266 9.438 4.371 1 86.94 120 MET A C 1
ATOM 1009 O O . MET A 1 120 ? -9.219 8.797 4.289 1 86.94 120 MET A O 1
ATOM 1013 N N . MET A 1 121 ? -11.102 9.477 3.414 1 86.44 121 MET A N 1
ATOM 1014 C CA . MET A 1 121 ? -10.93 8.617 2.248 1 86.44 121 MET A CA 1
ATOM 1015 C C . MET A 1 121 ? -10.805 9.445 0.974 1 86.44 121 MET A C 1
ATOM 1017 O O . MET A 1 121 ? -9.961 9.156 0.124 1 86.44 121 MET A O 1
ATOM 1021 N N . GLY A 1 122 ? -11.625 10.484 0.949 1 89.81 122 GLY A N 1
ATOM 1022 C CA . GLY A 1 122 ? -11.664 11.297 -0.257 1 89.81 122 GLY A CA 1
ATOM 1023 C C . GLY A 1 122 ? -12.336 10.602 -1.425 1 89.81 122 GLY A C 1
ATOM 1024 O O . GLY A 1 122 ? -12.766 9.453 -1.307 1 89.81 122 GLY A O 1
ATOM 1025 N N . ASP A 1 123 ? -12.547 11.32 -2.514 1 91.94 123 ASP A N 1
ATOM 1026 C CA . ASP A 1 123 ? -13.047 10.789 -3.775 1 91.94 123 ASP A CA 1
ATOM 1027 C C . ASP A 1 123 ? -11.938 10.109 -4.57 1 91.94 123 ASP A C 1
ATOM 1029 O O . ASP A 1 123 ? -11.133 10.781 -5.215 1 91.94 123 ASP A O 1
ATOM 1033 N N . LYS A 1 124 ? -11.969 8.734 -4.445 1 92.19 124 LYS A N 1
ATOM 1034 C CA . LYS A 1 124 ? -10.812 8.039 -4.996 1 92.19 124 LYS A CA 1
ATOM 1035 C C . LYS A 1 124 ? -11.219 6.695 -5.602 1 92.19 124 LYS A C 1
ATOM 1037 O O . LYS A 1 124 ? -12.25 6.125 -5.23 1 92.19 124 LYS A O 1
ATOM 1042 N N . SER A 1 125 ? -10.414 6.312 -6.57 1 94.75 125 SER A N 1
ATOM 1043 C CA . SER A 1 125 ? -10.398 4.965 -7.129 1 94.75 125 SER A CA 1
ATOM 1044 C C . SER A 1 125 ? -9.008 4.348 -7.043 1 94.75 125 SER A C 1
ATOM 1046 O O . SER A 1 125 ? -8.055 4.863 -7.629 1 94.75 125 SER A O 1
ATOM 1048 N N . ILE A 1 126 ? -8.938 3.268 -6.227 1 95.69 126 ILE A N 1
ATOM 1049 C CA . ILE A 1 126 ? -7.605 2.686 -6.059 1 95.69 126 ILE A CA 1
ATOM 1050 C C . ILE A 1 126 ? -7.672 1.176 -6.273 1 95.69 126 ILE A C 1
ATOM 1052 O O . ILE A 1 126 ? -8.672 0.536 -5.926 1 95.69 126 ILE A O 1
ATOM 1056 N N . PRO A 1 127 ? -6.609 0.641 -6.902 1 97.5 127 PRO A N 1
ATOM 1057 C CA . PRO A 1 127 ? -6.52 -0.821 -6.957 1 97.5 127 PRO A CA 1
ATOM 1058 C C . PRO A 1 127 ? -6.125 -1.439 -5.617 1 97.5 127 PRO A C 1
ATOM 1060 O O . PRO A 1 127 ? -5.32 -0.865 -4.883 1 97.5 127 PRO A O 1
ATOM 1063 N N . ILE A 1 128 ? -6.727 -2.576 -5.328 1 98.31 128 ILE A N 1
ATOM 1064 C CA . ILE A 1 128 ? -6.445 -3.352 -4.125 1 98.31 128 ILE A CA 1
ATOM 1065 C C . ILE A 1 128 ? -6.219 -4.816 -4.492 1 98.31 128 ILE A C 1
ATOM 1067 O O . ILE A 1 128 ? -6.875 -5.344 -5.395 1 98.31 128 ILE A O 1
ATOM 1071 N N . ILE A 1 129 ? -5.254 -5.434 -3.852 1 98.88 129 ILE A N 1
ATOM 1072 C CA . ILE A 1 129 ? -5.16 -6.883 -4 1 98.88 129 ILE A CA 1
ATOM 1073 C C . ILE A 1 129 ? -5.238 -7.547 -2.627 1 98.88 129 ILE A C 1
ATOM 1075 O O . ILE A 1 129 ? -4.609 -7.086 -1.671 1 98.88 129 ILE A O 1
ATOM 1079 N N . ASN A 1 130 ? -6.07 -8.539 -2.521 1 98.81 130 ASN A N 1
ATOM 1080 C CA . ASN A 1 130 ? -6.191 -9.391 -1.343 1 98.81 130 ASN A CA 1
ATOM 1081 C C . ASN A 1 130 ? -5.887 -10.852 -1.672 1 98.81 130 ASN A C 1
ATOM 1083 O O . ASN A 1 130 ? -6.148 -11.312 -2.785 1 98.81 130 ASN A O 1
ATOM 1087 N N . VAL A 1 131 ? -5.344 -11.492 -0.686 1 98.88 131 VAL A N 1
ATOM 1088 C CA . VAL A 1 131 ? -5.266 -12.945 -0.742 1 98.88 131 VAL A CA 1
ATOM 1089 C C . VAL A 1 131 ? -6.043 -13.555 0.421 1 98.88 131 VAL A C 1
ATOM 1091 O O . VAL A 1 131 ? -5.816 -13.203 1.581 1 98.88 131 VAL A O 1
ATOM 1094 N N . PHE A 1 132 ? -6.992 -14.383 0.083 1 98.94 132 PHE A N 1
ATOM 1095 C CA . PHE A 1 132 ? -7.762 -15.125 1.078 1 98.94 132 PHE A CA 1
ATOM 1096 C C . PHE A 1 132 ? -7.305 -16.578 1.143 1 98.94 132 PHE A C 1
ATOM 1098 O O . PHE A 1 132 ? -7.129 -17.219 0.109 1 98.94 132 PHE A O 1
ATOM 1105 N N . ARG A 1 133 ? -7.047 -17.062 2.324 1 98.88 133 ARG A N 1
ATOM 1106 C CA . ARG A 1 133 ? -6.949 -18.5 2.525 1 98.88 133 ARG A CA 1
ATOM 1107 C C . ARG A 1 133 ? -8.273 -19.078 3.006 1 98.88 133 ARG A C 1
ATOM 1109 O O . ARG A 1 133 ? -8.93 -18.5 3.879 1 98.88 133 ARG A O 1
ATOM 1116 N N . PHE A 1 134 ? -8.672 -20.172 2.402 1 98.81 134 PHE A N 1
ATOM 1117 C CA . PHE A 1 134 ? -9.969 -20.781 2.707 1 98.81 134 PHE A CA 1
ATOM 1118 C C . PHE A 1 134 ? -9.781 -22.078 3.482 1 98.81 134 PHE A C 1
ATOM 1120 O O . PHE A 1 134 ? -8.852 -22.844 3.215 1 98.81 134 PHE A O 1
ATOM 1127 N N . LYS A 1 135 ? -10.609 -22.312 4.41 1 98.44 135 LYS A N 1
ATOM 1128 C CA . LYS A 1 135 ? -10.828 -23.594 5.09 1 98.44 135 LYS A CA 1
ATOM 1129 C C . LYS A 1 135 ? -12.312 -23.875 5.273 1 98.44 135 LYS A C 1
ATOM 1131 O O . LYS A 1 135 ? -13.047 -23.047 5.801 1 98.44 135 LYS A O 1
ATOM 1136 N N . ASP A 1 136 ? -12.766 -25.031 4.703 1 96.81 136 ASP A N 1
ATOM 1137 C CA . ASP A 1 136 ? -14.156 -25.469 4.82 1 96.81 136 ASP A CA 1
ATOM 1138 C C . ASP A 1 136 ? -15.109 -24.406 4.289 1 96.81 136 ASP A C 1
ATOM 1140 O O . ASP A 1 136 ? -16.094 -24.062 4.945 1 96.81 136 ASP A O 1
ATOM 1144 N N . GLY A 1 137 ? -14.719 -23.734 3.258 1 97.62 137 GLY A N 1
ATOM 1145 C CA . GLY A 1 137 ? -15.602 -22.828 2.545 1 97.62 137 GLY A CA 1
ATOM 1146 C C . GLY A 1 137 ? -15.664 -21.438 3.176 1 97.62 137 GLY A C 1
ATOM 1147 O O . GLY A 1 137 ? -16.547 -20.641 2.852 1 97.62 137 GLY A O 1
ATOM 1148 N N . LYS A 1 138 ? -14.719 -21.172 4.094 1 98.88 138 LYS A N 1
ATOM 1149 C CA . LYS A 1 138 ? -14.68 -19.875 4.766 1 98.88 138 LYS A CA 1
ATOM 1150 C C . LYS A 1 138 ? -13.289 -19.25 4.68 1 98.88 138 LYS A C 1
ATOM 1152 O O . LYS A 1 138 ? -12.289 -19.969 4.656 1 98.88 138 LYS A O 1
ATOM 1157 N N . ILE A 1 139 ? -13.297 -17.953 4.613 1 98.94 139 ILE A N 1
ATOM 1158 C CA . ILE A 1 139 ? -12.031 -17.219 4.691 1 98.94 139 ILE A CA 1
ATOM 1159 C C . ILE A 1 139 ? -11.484 -17.281 6.113 1 98.94 139 ILE A C 1
ATOM 1161 O O . ILE A 1 139 ? -12.148 -16.875 7.07 1 98.94 139 ILE A O 1
ATOM 1165 N N . VAL A 1 140 ? -10.258 -17.781 6.273 1 98.94 140 VAL A N 1
ATOM 1166 C CA . VAL A 1 140 ? -9.68 -17.938 7.605 1 98.94 140 VAL A CA 1
ATOM 1167 C C . VAL A 1 140 ? -8.438 -17.062 7.734 1 98.94 140 VAL A C 1
ATOM 1169 O O . VAL A 1 140 ? -7.895 -16.906 8.828 1 98.94 140 VAL A O 1
ATOM 1172 N N . GLU A 1 141 ? -7.941 -16.547 6.672 1 98.88 141 GLU A N 1
ATOM 1173 C CA . GLU A 1 141 ? -6.766 -15.688 6.652 1 98.88 141 GLU A CA 1
ATOM 1174 C C . GLU A 1 141 ? -6.836 -14.688 5.5 1 98.88 141 GLU A C 1
ATOM 1176 O O . GLU A 1 141 ? -7.254 -15.031 4.395 1 98.88 141 GLU A O 1
ATOM 1181 N N . PHE A 1 142 ? -6.473 -13.43 5.773 1 98.56 142 PHE A N 1
ATOM 1182 C CA . PHE A 1 142 ? -6.684 -12.289 4.895 1 98.56 142 PHE A CA 1
ATOM 1183 C C . PHE A 1 142 ? -5.418 -11.445 4.785 1 98.56 142 PHE A C 1
ATOM 1185 O O . PHE A 1 142 ? -4.996 -10.812 5.754 1 98.56 142 PHE A O 1
ATOM 1192 N N . TRP A 1 143 ? -4.668 -11.531 3.621 1 98.81 143 TRP A N 1
ATOM 1193 C CA . TRP A 1 143 ? -3.586 -10.602 3.322 1 98.81 143 TRP A CA 1
ATOM 1194 C C . TRP A 1 143 ? -4.102 -9.406 2.529 1 98.81 143 TRP A C 1
ATOM 1196 O O . TRP A 1 143 ? -4.535 -9.555 1.385 1 98.81 143 TRP A O 1
ATOM 1206 N N . ASN A 1 144 ? -4.043 -8.25 3.08 1 98.5 144 ASN A N 1
ATOM 1207 C CA . ASN A 1 144 ? -4.594 -7.031 2.504 1 98.5 144 ASN A CA 1
ATOM 1208 C C . ASN A 1 144 ? -3.494 -6.098 2.008 1 98.5 144 ASN A C 1
ATOM 1210 O O . ASN A 1 144 ? -2.646 -5.664 2.787 1 98.5 144 ASN A O 1
ATOM 1214 N N . HIS A 1 145 ? -3.408 -5.879 0.729 1 98.31 145 HIS A N 1
ATOM 1215 C CA . HIS A 1 145 ? -2.463 -4.941 0.134 1 98.31 145 HIS A CA 1
ATOM 1216 C C . HIS A 1 145 ? -3.188 -3.818 -0.6 1 98.31 145 HIS A C 1
ATOM 1218 O O . HIS A 1 145 ? -3.717 -4.027 -1.694 1 98.31 145 HIS A O 1
ATOM 1224 N N . ARG A 1 146 ? -3.191 -2.654 0.009 1 96.25 146 ARG A N 1
ATOM 1225 C CA . ARG A 1 146 ? -3.801 -1.442 -0.527 1 96.25 146 ARG A CA 1
ATOM 1226 C C . ARG A 1 146 ? -2.75 -0.37 -0.789 1 96.25 146 ARG A C 1
ATOM 1228 O O . ARG A 1 146 ? -1.775 -0.252 -0.042 1 96.25 146 ARG A O 1
ATOM 1235 N N . LEU A 1 147 ? -2.939 0.365 -1.77 1 95.06 147 LEU A N 1
ATOM 1236 C CA . LEU A 1 147 ? -2.023 1.465 -2.057 1 95.06 147 LEU A CA 1
ATOM 1237 C C . LEU A 1 147 ? -2.412 2.713 -1.272 1 95.06 147 LEU A C 1
ATOM 1239 O O . LEU A 1 147 ? -2.725 3.75 -1.863 1 95.06 147 LEU A O 1
ATOM 1243 N N . ASP A 1 148 ? -2.258 2.662 0.056 1 92.56 148 ASP A N 1
ATOM 1244 C CA . ASP A 1 148 ? -2.732 3.672 0.996 1 92.56 148 ASP A CA 1
ATOM 1245 C C . ASP A 1 148 ? -2.002 4.996 0.794 1 92.56 148 ASP A C 1
ATOM 1247 O O . ASP A 1 148 ? -2.51 6.055 1.168 1 92.56 148 ASP A O 1
ATOM 1251 N N . ILE A 1 149 ? -0.846 4.926 0.203 1 93 149 ILE A N 1
ATOM 1252 C CA . ILE A 1 149 ? -0.067 6.145 -0.002 1 93 149 ILE A CA 1
ATOM 1253 C C . ILE A 1 149 ? -0.8 7.07 -0.969 1 93 149 ILE A C 1
ATOM 1255 O O . ILE A 1 149 ? -0.496 8.266 -1.048 1 93 149 ILE A O 1
ATOM 1259 N N . GLU A 1 150 ? -1.736 6.52 -1.7 1 92.19 150 GLU A N 1
ATOM 1260 C CA . GLU A 1 150 ? -2.498 7.293 -2.674 1 92.19 150 GLU A CA 1
ATOM 1261 C C . GLU A 1 150 ? -3.836 7.746 -2.094 1 92.19 150 GLU A C 1
ATOM 1263 O O . GLU A 1 150 ? -4.688 8.266 -2.818 1 92.19 150 GLU A O 1
ATOM 1268 N N . THR A 1 151 ? -4.082 7.539 -0.847 1 90.75 151 THR A N 1
ATOM 1269 C CA . THR A 1 151 ? -5.355 7.879 -0.217 1 90.75 151 THR A CA 1
ATOM 1270 C C . THR A 1 151 ? -5.172 9.008 0.792 1 90.75 151 THR A C 1
ATOM 1272 O O . THR A 1 151 ? -4.051 9.461 1.029 1 90.75 151 THR A O 1
ATOM 1275 N N . ASN A 1 152 ? -6.289 9.414 1.391 1 93 152 ASN A N 1
ATOM 1276 C CA . ASN A 1 152 ? -6.246 10.5 2.367 1 93 152 ASN A CA 1
ATOM 1277 C C . ASN A 1 152 ? -5.723 10.016 3.717 1 93 152 ASN A C 1
ATOM 1279 O O . ASN A 1 152 ? -5.566 10.812 4.648 1 93 152 ASN A O 1
ATOM 1283 N N . ARG A 1 153 ? -5.359 8.758 3.756 1 88.88 153 ARG A N 1
ATOM 1284 C CA . ARG A 1 153 ? -4.699 8.273 4.961 1 88.88 153 ARG A CA 1
ATOM 1285 C C . ARG A 1 153 ? -3.361 8.977 5.172 1 88.88 153 ARG A C 1
ATOM 1287 O O . ARG A 1 153 ? -2.844 9.016 6.289 1 88.88 153 ARG A O 1
ATOM 1294 N N . THR A 1 154 ? -2.812 9.523 4.141 1 94.5 154 THR A N 1
ATOM 1295 C CA . THR A 1 154 ? -1.539 10.227 4.242 1 94.5 154 THR A CA 1
ATOM 1296 C C . THR A 1 154 ? -1.705 11.547 4.992 1 94.5 154 THR A C 1
ATOM 1298 O O . THR A 1 154 ? -0.718 12.164 5.395 1 94.5 154 THR A O 1
ATOM 1301 N N . HIS A 1 155 ? -2.936 12 5.215 1 94.19 155 HIS A N 1
ATOM 1302 C CA . HIS A 1 155 ? -3.188 13.25 5.918 1 94.19 155 HIS A CA 1
ATOM 1303 C C . HIS A 1 155 ? -2.629 13.211 7.336 1 94.19 155 HIS A C 1
ATOM 1305 O O . HIS A 1 155 ? -2.221 14.234 7.879 1 94.19 155 HIS A O 1
ATOM 1311 N N . MET A 1 156 ? -2.674 12.008 7.848 1 93.38 156 MET A N 1
ATOM 1312 C CA . MET A 1 156 ? -2.143 11.898 9.203 1 93.38 156 MET A CA 1
ATOM 1313 C C . MET A 1 156 ? -0.679 12.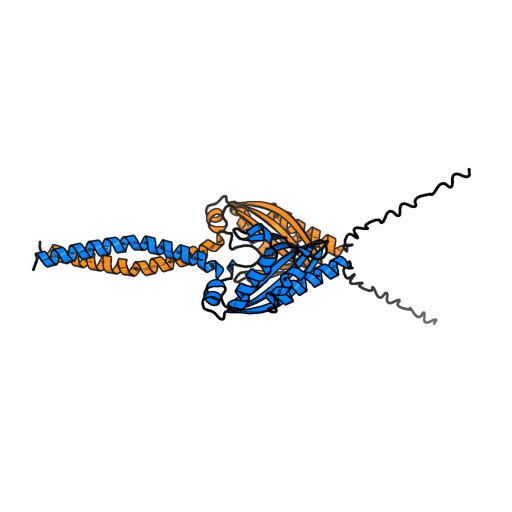328 9.25 1 93.38 156 MET A C 1
ATOM 1315 O O . MET A 1 156 ? -0.242 12.953 10.219 1 93.38 156 MET A O 1
ATOM 1319 N N . PHE A 1 157 ? 0.055 12.07 8.25 1 96.25 157 PHE A N 1
ATOM 1320 C CA . PHE A 1 157 ? 1.458 12.461 8.18 1 96.25 157 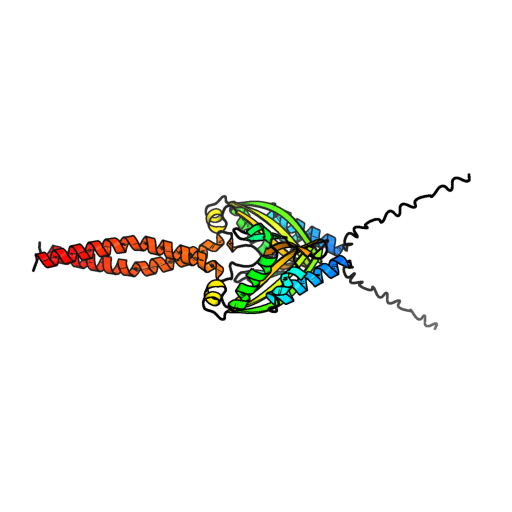PHE A CA 1
ATOM 1321 C C . PHE A 1 157 ? 1.592 13.961 7.906 1 96.25 157 PHE A C 1
ATOM 1323 O O . PHE A 1 157 ? 2.467 14.617 8.469 1 96.25 157 PHE A O 1
ATOM 1330 N N . THR A 1 158 ? 0.77 14.461 7.043 1 96.81 158 THR A N 1
ATOM 1331 C CA . THR A 1 158 ? 0.752 15.891 6.77 1 96.81 158 THR A CA 1
ATOM 1332 C C . THR A 1 158 ? 0.438 16.688 8.039 1 96.81 158 THR A C 1
ATOM 1334 O O . THR A 1 158 ? 1.083 17.688 8.32 1 96.81 158 THR A O 1
ATOM 1337 N N . MET A 1 159 ? -0.515 16.25 8.773 1 96.69 159 MET A N 1
ATOM 1338 C CA . MET A 1 159 ? -0.897 16.906 10.016 1 96.69 159 MET A CA 1
ATOM 1339 C C . MET A 1 159 ? 0.248 16.891 11.016 1 96.69 159 MET A C 1
ATOM 1341 O O . MET A 1 159 ? 0.499 17.875 11.711 1 96.69 159 MET A O 1
ATOM 1345 N N . LYS A 1 160 ? 0.836 15.758 11.133 1 96.81 160 LYS A N 1
ATOM 1346 C CA . LYS A 1 160 ? 1.997 15.656 12.016 1 96.81 160 LYS A CA 1
ATOM 1347 C C . LYS A 1 160 ? 3.053 16.703 11.664 1 96.81 160 LYS A C 1
ATOM 1349 O O . LYS A 1 160 ? 3.561 17.406 12.539 1 96.81 160 LYS A O 1
ATOM 1354 N N . GLY A 1 161 ? 3.365 16.75 10.422 1 97.69 161 GLY A N 1
ATOM 1355 C CA . GLY A 1 161 ? 4.297 17.781 9.969 1 97.69 161 GLY A CA 1
ATOM 1356 C C . GLY A 1 161 ? 3.832 19.188 10.281 1 97.69 161 GLY A C 1
ATOM 1357 O O . GLY A 1 161 ? 4.625 20.016 10.727 1 97.69 161 GLY A O 1
ATOM 1358 N N . PHE A 1 162 ? 2.635 19.484 10.047 1 97.75 162 PHE A N 1
ATOM 1359 C CA . PHE A 1 162 ? 2.051 20.797 10.312 1 97.75 162 PHE A CA 1
ATOM 1360 C C . PHE A 1 162 ? 2.244 21.188 11.773 1 97.75 162 PHE A C 1
ATOM 1362 O O . PHE A 1 162 ? 2.664 22.312 12.062 1 97.75 162 PHE A O 1
ATOM 1369 N N . LEU A 1 163 ? 1.974 20.25 12.609 1 96.94 163 LEU A N 1
ATOM 1370 C CA . LEU A 1 163 ? 2.121 20.5 14.039 1 96.94 163 LEU A CA 1
ATOM 1371 C C . LEU A 1 163 ? 3.574 20.781 14.398 1 96.94 163 LEU A C 1
ATOM 1373 O O . LEU A 1 163 ? 3.854 21.672 15.211 1 96.94 163 LEU A O 1
ATOM 1377 N N . TYR A 1 164 ? 4.465 20.078 13.844 1 96.62 164 TYR A N 1
ATOM 1378 C CA . TYR A 1 164 ? 5.879 20.359 14.055 1 96.62 164 TYR A CA 1
ATOM 1379 C C . TYR A 1 164 ? 6.219 21.781 13.625 1 96.62 164 TYR A C 1
ATOM 1381 O O . TYR A 1 164 ? 6.957 22.484 14.32 1 96.62 164 TYR A O 1
ATOM 1389 N N . GLY A 1 165 ? 5.715 22.094 12.492 1 95.44 165 GLY A N 1
ATOM 1390 C CA . GLY A 1 165 ? 5.938 23.438 12.016 1 95.44 165 GLY A CA 1
ATOM 1391 C C . GLY A 1 165 ? 5.383 24.5 12.945 1 95.44 165 GLY A C 1
ATOM 1392 O O . GLY A 1 165 ? 6.027 25.531 13.188 1 95.44 165 GLY A O 1
ATOM 1393 N N . LEU A 1 166 ? 4.262 24.234 13.414 1 95.38 166 LEU A N 1
ATOM 1394 C CA . LEU A 1 166 ? 3.635 25.172 14.352 1 95.38 166 LEU A CA 1
ATOM 1395 C C . LEU A 1 166 ? 4.469 25.297 15.625 1 95.38 166 LEU A C 1
ATOM 1397 O O . LEU A 1 166 ? 4.531 26.375 16.219 1 95.38 166 LEU A O 1
ATOM 1401 N N . LEU A 1 167 ? 5.035 24.219 16 1 95.44 167 LEU A N 1
ATOM 1402 C CA . LEU A 1 167 ? 5.883 24.266 17.188 1 95.44 167 LEU A CA 1
ATOM 1403 C C . LEU A 1 167 ? 7.062 25.203 16.969 1 95.44 167 LEU A C 1
ATOM 1405 O O . LEU A 1 167 ? 7.453 25.938 17.875 1 95.44 167 LEU A O 1
ATOM 1409 N N . VAL A 1 168 ? 7.57 25.125 15.828 1 92.62 168 VAL A N 1
ATOM 1410 C CA . VAL A 1 168 ? 8.672 26.016 15.492 1 92.62 168 VAL A CA 1
ATOM 1411 C C . VAL A 1 168 ? 8.188 27.469 15.523 1 92.62 168 VAL A C 1
ATOM 1413 O O . VAL A 1 168 ? 8.945 28.375 15.891 1 92.62 168 VAL A O 1
ATOM 1416 N N . ALA A 1 169 ? 6.969 27.656 15.227 1 91.56 169 ALA A N 1
ATOM 1417 C CA . ALA A 1 169 ? 6.383 28.984 15.164 1 91.56 169 ALA A CA 1
ATOM 1418 C C . ALA A 1 169 ? 6.246 29.594 16.562 1 91.56 169 ALA A C 1
ATOM 1420 O O . ALA A 1 169 ? 6.082 30.812 16.703 1 91.56 169 ALA A O 1
ATOM 1421 N N . LEU A 1 170 ? 6.324 28.781 17.484 1 93.81 170 LEU A N 1
ATOM 1422 C CA . LEU A 1 170 ? 6.184 29.25 18.859 1 93.81 170 LEU A CA 1
ATOM 1423 C C . LEU A 1 170 ? 7.34 30.172 19.234 1 93.81 170 LEU A C 1
ATOM 1425 O O . LEU A 1 170 ? 7.184 31.047 20.078 1 93.81 170 LEU A O 1
ATOM 1429 N N . ILE A 1 171 ? 8.422 29.984 18.625 1 93.25 171 ILE A N 1
ATOM 1430 C CA . ILE A 1 171 ? 9.609 30.766 18.938 1 93.25 171 ILE A CA 1
ATOM 1431 C C . ILE A 1 171 ? 9.375 32.219 18.562 1 93.25 171 ILE A C 1
ATOM 1433 O O . ILE A 1 171 ? 9.414 33.125 19.422 1 93.25 171 ILE A O 1
ATOM 1437 N N . PRO A 1 172 ? 9.141 32.531 17.297 1 92.75 172 PRO A N 1
ATOM 1438 C CA . PRO A 1 172 ? 8.859 33.938 16.984 1 92.75 172 PRO A CA 1
ATOM 1439 C C . PRO A 1 172 ? 7.617 34.469 17.688 1 92.75 172 PRO A C 1
ATOM 1441 O O . PRO A 1 172 ? 7.543 35.656 18.016 1 92.75 172 PRO A O 1
ATOM 1444 N N . LEU A 1 173 ? 6.641 33.656 17.906 1 93.56 173 LEU A N 1
ATOM 1445 C CA . LEU A 1 173 ? 5.461 34.094 18.656 1 93.56 173 LEU A CA 1
ATOM 1446 C C . LEU A 1 173 ? 5.84 34.562 20.047 1 93.56 173 LEU A C 1
ATOM 1448 O O . LEU A 1 173 ? 5.328 35.594 20.516 1 93.56 173 LEU A O 1
ATOM 1452 N N . PHE A 1 174 ? 6.695 33.906 20.703 1 95.38 174 PHE A N 1
ATOM 1453 C CA . PHE A 1 174 ? 7.184 34.25 22.031 1 95.38 174 PHE A CA 1
ATOM 1454 C C . PHE A 1 174 ? 7.863 35.625 22 1 95.38 174 PHE A C 1
ATOM 1456 O O . PHE A 1 174 ? 7.551 36.5 22.797 1 95.38 174 PHE A O 1
ATOM 1463 N N . PHE A 1 175 ? 8.727 35.719 21.062 1 94.94 175 PHE A N 1
ATOM 1464 C CA . PHE A 1 175 ? 9.477 36.969 20.969 1 94.94 175 PHE A CA 1
ATOM 1465 C C . PHE A 1 175 ? 8.562 38.125 20.547 1 94.94 175 PHE A C 1
ATOM 1467 O O . PHE A 1 175 ? 8.75 39.25 20.969 1 94.94 175 PHE A O 1
ATOM 1474 N N . MET A 1 176 ? 7.641 37.781 19.703 1 94.69 176 MET A N 1
ATOM 1475 C CA . MET A 1 176 ? 6.656 38.781 19.312 1 94.69 176 MET A CA 1
ATOM 1476 C C . MET A 1 176 ? 5.914 39.312 20.531 1 94.69 176 MET A C 1
ATOM 1478 O O . MET A 1 176 ? 5.805 40.531 20.703 1 94.69 176 MET A O 1
ATOM 1482 N N . ILE A 1 177 ? 5.469 38.469 21.328 1 95.62 177 ILE A N 1
ATOM 1483 C CA . ILE A 1 177 ? 4.738 38.844 22.516 1 95.62 177 ILE A CA 1
ATOM 1484 C C . ILE A 1 177 ? 5.656 39.625 23.453 1 95.62 177 ILE A C 1
ATOM 1486 O O . ILE A 1 177 ? 5.262 40.656 24 1 95.62 177 ILE A O 1
ATOM 1490 N N . ARG A 1 178 ? 6.914 39.125 23.594 1 95.56 178 ARG A N 1
ATOM 1491 C CA . ARG A 1 178 ? 7.891 39.812 24.453 1 95.56 178 ARG A CA 1
ATOM 1492 C C . ARG A 1 178 ? 8.18 41.219 23.969 1 95.56 178 ARG A C 1
ATOM 1494 O O . ARG A 1 178 ? 8.156 42.156 24.75 1 95.56 178 ARG A O 1
ATOM 1501 N N . TYR A 1 179 ? 8.312 41.344 22.672 1 95.94 179 TYR A N 1
ATOM 1502 C CA . TYR A 1 179 ? 8.617 42.656 22.109 1 95.94 179 TYR A CA 1
ATOM 1503 C C . TYR A 1 179 ? 7.41 43.594 22.203 1 95.94 179 TYR A C 1
ATOM 1505 O O . TYR A 1 179 ? 7.559 44.781 22.469 1 95.94 179 TYR A O 1
ATOM 1513 N N . LYS A 1 180 ? 6.273 43.062 21.969 1 95.44 180 LYS A N 1
ATOM 1514 C CA . LYS A 1 180 ? 5.051 43.844 22.094 1 95.44 180 LYS A CA 1
ATOM 1515 C C . LYS A 1 180 ? 4.879 44.375 23.516 1 95.44 180 LYS A C 1
ATOM 1517 O O . LYS A 1 180 ? 4.539 45.531 23.719 1 95.44 180 LYS A O 1
ATOM 1522 N N . ARG A 1 181 ? 5.152 43.562 24.5 1 96.69 181 ARG A N 1
ATOM 1523 C CA . ARG A 1 181 ? 5.035 43.938 25.906 1 96.69 181 ARG A CA 1
ATOM 1524 C C . ARG A 1 181 ? 6.047 45.031 26.266 1 96.69 181 ARG A C 1
ATOM 1526 O O . ARG A 1 181 ? 5.707 46 26.953 1 96.69 181 ARG A O 1
ATOM 1533 N N . LYS A 1 182 ? 7.293 44.812 25.812 1 96 182 LYS A N 1
ATOM 1534 C CA . LYS A 1 182 ? 8.336 45.781 26.078 1 96 182 LYS A CA 1
ATOM 1535 C C . LYS A 1 182 ? 8 47.125 25.422 1 96 182 LYS A C 1
ATOM 1537 O O . LYS A 1 182 ? 8.242 48.188 26.016 1 96 182 LYS A O 1
ATOM 1542 N N . LEU A 1 183 ? 7.449 47.094 24.234 1 95.62 183 LEU A N 1
ATOM 1543 C CA . LEU A 1 183 ? 7.066 48.281 23.5 1 95.62 183 LEU A CA 1
ATOM 1544 C C . LEU A 1 183 ? 5.949 49.031 24.219 1 95.62 183 LEU A C 1
ATOM 1546 O O . LEU A 1 183 ? 6.012 50.25 24.375 1 95.62 183 LEU A O 1
ATOM 1550 N N . ASN A 1 184 ? 4.977 48.281 24.656 1 95.38 184 ASN A N 1
ATOM 1551 C CA . ASN A 1 184 ? 3.857 48.875 25.375 1 95.38 184 ASN A CA 1
ATOM 1552 C C . ASN A 1 184 ? 4.309 49.5 26.703 1 95.38 184 ASN A C 1
ATOM 1554 O O . ASN A 1 184 ? 3.842 50.562 27.062 1 95.38 184 ASN A O 1
ATOM 1558 N N . LYS A 1 185 ? 5.199 48.844 27.406 1 95.19 185 LYS A N 1
ATOM 1559 C CA . LYS A 1 185 ? 5.738 49.375 28.656 1 95.19 185 LYS A CA 1
ATOM 1560 C C . LYS A 1 185 ? 6.492 50.688 28.406 1 95.19 185 LYS A C 1
ATOM 1562 O O . LYS A 1 185 ? 6.34 51.625 29.172 1 95.19 185 LYS A O 1
ATOM 1567 N N . LEU A 1 186 ? 7.254 50.719 27.344 1 93.69 186 LEU A N 1
ATOM 15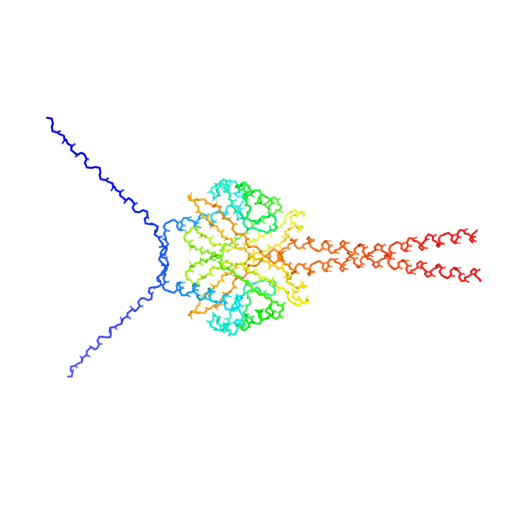68 C CA . LEU A 1 186 ? 8.039 51.906 27.016 1 93.69 186 LEU A CA 1
ATOM 1569 C C . LEU A 1 186 ? 7.129 53.062 26.609 1 93.69 186 LEU A C 1
ATOM 1571 O O . LEU A 1 186 ? 7.379 54.219 26.984 1 93.69 186 LEU A O 1
ATOM 1575 N N . LYS A 1 187 ? 6.074 52.844 25.984 1 93.12 187 LYS A N 1
ATOM 1576 C CA . LYS A 1 187 ? 5.109 53.875 25.578 1 93.12 187 LYS A CA 1
ATOM 1577 C C . LYS A 1 187 ? 4.391 54.438 26.797 1 93.12 187 LYS A C 1
ATOM 1579 O O . LYS A 1 187 ? 4.129 55.656 26.859 1 93.12 187 LYS A O 1
ATOM 1584 N N . LYS A 1 188 ? 4.141 53.594 27.734 1 93.38 188 LYS A N 1
ATOM 1585 C CA . LYS A 1 188 ? 3.463 54.062 28.938 1 93.38 188 LYS A CA 1
ATOM 1586 C C . LYS A 1 188 ? 4.375 54.938 29.781 1 93.38 188 LYS A C 1
ATOM 1588 O O . LYS A 1 188 ? 3.912 55.906 30.406 1 93.38 188 LYS A O 1
ATOM 1593 N N . GLN A 1 189 ? 5.641 54.688 29.734 1 91.56 189 GLN A N 1
ATOM 1594 C CA . GLN A 1 189 ? 6.605 55.469 30.484 1 91.56 189 GLN A CA 1
ATOM 1595 C C . GLN A 1 189 ? 6.805 56.844 29.859 1 91.56 189 GLN A C 1
ATOM 1597 O O . GLN A 1 189 ? 7.148 57.812 30.547 1 91.56 189 GLN A O 1
ATOM 1602 N N . LEU A 1 190 ? 6.629 56.969 28.641 1 89.12 190 LEU A N 1
ATOM 1603 C CA . LEU A 1 190 ? 6.832 58.219 27.906 1 89.12 190 LEU A CA 1
ATOM 1604 C C . LEU A 1 190 ? 5.57 59.062 27.938 1 89.12 190 LEU A C 1
ATOM 1606 O O . LEU A 1 190 ? 5.629 60.281 27.656 1 89.12 190 LEU A O 1
ATOM 1610 N N . ALA A 1 191 ? 4.465 58.5 28.266 1 81.81 191 ALA A N 1
ATOM 1611 C CA . ALA A 1 191 ? 3.236 59.281 28.422 1 81.81 191 ALA A CA 1
ATOM 1612 C C . ALA A 1 191 ? 3.127 59.875 29.828 1 81.81 191 ALA A C 1
ATOM 1614 O O . ALA A 1 191 ? 3.686 59.312 30.781 1 81.81 191 ALA A O 1
ATOM 1615 N N . MET B 1 1 ? -19.203 -74.812 16.203 1 39.16 1 MET B N 1
ATOM 1616 C CA . MET B 1 1 ? -19.406 -73.375 16.266 1 39.16 1 MET B CA 1
ATOM 1617 C C . MET B 1 1 ? -18.547 -72.688 15.227 1 39.16 1 MET B C 1
ATOM 1619 O O . MET B 1 1 ? -17.328 -72.75 15.266 1 39.16 1 MET B O 1
ATOM 1623 N N . LYS B 1 2 ? -19.078 -72.562 13.938 1 47.81 2 LYS B N 1
ATOM 1624 C CA . LYS B 1 2 ? -18.469 -71.938 12.758 1 47.81 2 LYS B CA 1
ATOM 1625 C C . LYS B 1 2 ? -18.141 -70.5 13 1 47.81 2 LYS B C 1
ATOM 1627 O O . LYS B 1 2 ? -19.016 -69.688 13.352 1 47.81 2 LYS B O 1
ATOM 1632 N N . PHE B 1 3 ? -16.938 -70.125 13.453 1 50.84 3 PHE B N 1
ATOM 1633 C CA . PHE B 1 3 ? -16.422 -68.812 13.586 1 50.84 3 PHE B CA 1
ATOM 1634 C C . PHE B 1 3 ? -16.422 -68.062 12.242 1 50.84 3 PHE B C 1
ATOM 1636 O O . PHE B 1 3 ? -15.734 -68.5 11.312 1 50.84 3 PHE B O 1
ATOM 1643 N N . SER B 1 4 ? -17.516 -67.438 11.836 1 49.75 4 SER B N 1
ATOM 1644 C CA . SER B 1 4 ? -17.547 -66.562 10.656 1 49.75 4 SER B CA 1
ATOM 1645 C C . SER B 1 4 ? -16.578 -65.375 10.812 1 49.75 4 SER B C 1
ATOM 1647 O O . SER B 1 4 ? -16.672 -64.625 11.781 1 49.75 4 SER B O 1
ATOM 1649 N N . ILE B 1 5 ? -15.383 -65.375 10.211 1 54.34 5 ILE B N 1
ATOM 1650 C CA . ILE B 1 5 ? -14.406 -64.312 10.117 1 54.34 5 ILE B CA 1
ATOM 1651 C C . ILE B 1 5 ? -15 -63.125 9.352 1 54.34 5 ILE B C 1
ATOM 1653 O O . ILE B 1 5 ? -15.391 -63.281 8.188 1 54.34 5 ILE B O 1
ATOM 1657 N N . PHE B 1 6 ? -15.602 -62.188 10.023 1 52.84 6 PHE B N 1
ATOM 1658 C CA . PHE B 1 6 ? -15.977 -60.906 9.43 1 52.84 6 PHE B CA 1
ATOM 1659 C C . PHE B 1 6 ? -14.75 -60.156 8.93 1 52.84 6 PHE B C 1
ATOM 1661 O O . PHE B 1 6 ? -13.867 -59.812 9.719 1 52.84 6 PHE B O 1
ATOM 1668 N N . THR B 1 7 ? -14.344 -60.281 7.676 1 51.94 7 THR B N 1
ATOM 1669 C CA . THR B 1 7 ? -13.305 -59.438 7.055 1 51.94 7 THR B CA 1
ATOM 1670 C C . THR B 1 7 ? -13.742 -58 6.957 1 51.94 7 THR B C 1
ATOM 1672 O O . THR B 1 7 ? -14.758 -57.688 6.324 1 51.94 7 THR B O 1
ATOM 1675 N N . SER B 1 8 ? -13.438 -57.094 7.895 1 51.88 8 SER B N 1
ATOM 1676 C CA . SER B 1 8 ? -13.617 -55.656 7.832 1 51.88 8 SER B CA 1
ATOM 1677 C C . SER B 1 8 ? -12.891 -55.031 6.633 1 51.88 8 SER B C 1
ATOM 1679 O O . SER B 1 8 ? -11.664 -55.156 6.531 1 51.88 8 SER B O 1
ATOM 1681 N N . PHE B 1 9 ? -13.57 -54.812 5.516 1 52.31 9 PHE B N 1
ATOM 1682 C CA . PHE B 1 9 ? -13.047 -54.062 4.391 1 52.31 9 PHE B CA 1
ATOM 1683 C C . PHE B 1 9 ? -12.75 -52.625 4.805 1 52.31 9 PHE B C 1
ATOM 1685 O O . PHE B 1 9 ? -13.664 -51.844 5.113 1 52.31 9 PHE B O 1
ATOM 1692 N N . LEU B 1 10 ? -11.547 -52.281 5.273 1 48.53 10 LEU B N 1
ATOM 1693 C CA . LEU B 1 10 ? -11.062 -50.906 5.457 1 48.53 10 LEU B CA 1
ATOM 1694 C C . LEU B 1 10 ? -11.023 -50.156 4.129 1 48.53 10 LEU B C 1
ATOM 1696 O O . LEU B 1 10 ? -10.227 -50.5 3.25 1 48.53 10 LEU B O 1
ATOM 1700 N N . ILE B 1 11 ? -12.102 -49.531 3.703 1 52.19 11 ILE B N 1
ATOM 1701 C CA . ILE B 1 11 ? -12.078 -48.594 2.582 1 52.19 11 ILE B CA 1
ATOM 1702 C C . ILE B 1 11 ? -11.148 -47.438 2.902 1 52.19 11 ILE B C 1
ATOM 1704 O O . ILE B 1 11 ? -11.438 -46.625 3.791 1 52.19 11 ILE B O 1
ATOM 1708 N N . LEU B 1 12 ? -9.852 -47.5 2.574 1 49.12 12 LEU B N 1
ATOM 1709 C CA . LEU B 1 12 ? -8.945 -46.344 2.559 1 49.12 12 LEU B CA 1
ATOM 1710 C C . LEU B 1 12 ? -9.453 -45.25 1.605 1 49.12 12 LEU B C 1
ATOM 1712 O O . LEU B 1 12 ? -9.398 -45.438 0.385 1 49.12 12 LEU B O 1
ATOM 1716 N N . ILE B 1 13 ? -10.375 -44.406 2.012 1 49.62 13 ILE B N 1
ATOM 1717 C CA . ILE B 1 13 ? -10.664 -43.188 1.28 1 49.62 13 ILE B CA 1
ATOM 1718 C C . ILE B 1 13 ? -9.391 -42.375 1.104 1 49.62 13 ILE B C 1
ATOM 1720 O O . ILE B 1 13 ? -8.836 -41.844 2.078 1 49.62 13 ILE B O 1
ATOM 1724 N N . SER B 1 14 ? -8.602 -42.656 0.115 1 43.66 14 SER B N 1
ATOM 1725 C CA . SER B 1 14 ? -7.504 -41.75 -0.264 1 43.66 14 SER B CA 1
ATOM 1726 C C . SER B 1 14 ? -7.988 -40.344 -0.445 1 43.66 14 SER B C 1
ATOM 1728 O O . SER B 1 14 ? -8.828 -40.062 -1.305 1 43.66 14 SER B O 1
ATOM 1730 N N . LEU B 1 15 ? -8.055 -39.531 0.608 1 45.59 15 LEU B N 1
ATOM 1731 C CA . LEU B 1 15 ? -8.086 -38.094 0.417 1 45.59 15 LEU B CA 1
ATOM 1732 C C . LEU B 1 15 ? -7.102 -37.656 -0.671 1 45.59 15 LEU B C 1
ATOM 1734 O O . LEU B 1 15 ? -5.902 -37.531 -0.421 1 45.59 15 LEU B O 1
ATOM 1738 N N . GLN B 1 16 ? -7.383 -38.031 -1.896 1 39.91 16 GLN B N 1
ATOM 1739 C CA . GLN B 1 16 ? -6.574 -37.438 -2.961 1 39.91 16 GLN B CA 1
ATOM 1740 C C . GLN B 1 16 ? -6.527 -35.938 -2.844 1 39.91 16 GLN B C 1
ATOM 1742 O O . GLN B 1 16 ? -7.547 -35.25 -3.027 1 39.91 16 GLN B O 1
ATOM 1747 N N . VAL B 1 17 ? -5.691 -35.344 -1.918 1 47.72 17 VAL B N 1
ATOM 1748 C CA . VAL B 1 17 ? -5.281 -33.969 -2.107 1 47.72 17 VAL B CA 1
ATOM 1749 C C . VAL B 1 17 ? -4.977 -33.688 -3.582 1 47.72 17 VAL B C 1
ATOM 1751 O O . VAL B 1 17 ? -3.967 -34.188 -4.105 1 47.72 17 VAL B O 1
ATOM 1754 N N . GLN B 1 18 ? -6.047 -33.719 -4.461 1 48.72 18 GLN B N 1
ATOM 1755 C CA . GLN B 1 18 ? -5.77 -33.375 -5.852 1 48.72 18 GLN B CA 1
ATOM 1756 C C . GLN B 1 18 ? -4.938 -32.094 -5.953 1 48.72 18 GLN B C 1
ATOM 1758 O O . GLN B 1 18 ? -5.398 -31.016 -5.57 1 48.72 18 GLN B O 1
ATOM 1763 N N . ALA B 1 19 ? -3.613 -32.156 -5.781 1 55.59 19 ALA B N 1
ATOM 1764 C CA . ALA B 1 19 ? -2.646 -31.094 -6.098 1 55.59 19 ALA B CA 1
ATOM 1765 C C . ALA B 1 19 ? -2.92 -30.5 -7.473 1 55.59 19 ALA B C 1
ATOM 1767 O O . ALA B 1 19 ? -3.324 -31.203 -8.398 1 55.59 19 ALA B O 1
ATOM 1768 N N . GLN B 1 20 ? -3.293 -29.219 -7.543 1 61.69 20 GLN B N 1
ATOM 1769 C CA . GLN B 1 20 ? -3.477 -28.547 -8.828 1 61.69 20 GLN B CA 1
ATOM 1770 C C . GLN B 1 20 ? -2.396 -28.953 -9.82 1 61.69 20 GLN B C 1
ATOM 1772 O O . GLN B 1 20 ? -1.216 -29.016 -9.477 1 61.69 20 GLN B O 1
ATOM 1777 N N . ASN B 1 21 ? -2.738 -29.703 -10.836 1 77.94 21 ASN B N 1
ATOM 1778 C CA . ASN B 1 21 ? -1.807 -30.078 -11.898 1 77.94 21 ASN B CA 1
ATOM 1779 C C . ASN B 1 21 ? -1.378 -28.859 -12.719 1 77.94 21 ASN B C 1
ATOM 1781 O O . ASN B 1 21 ? -2.146 -28.359 -13.539 1 77.94 21 ASN B O 1
ATOM 1785 N N . LEU B 1 22 ? -0.256 -28.34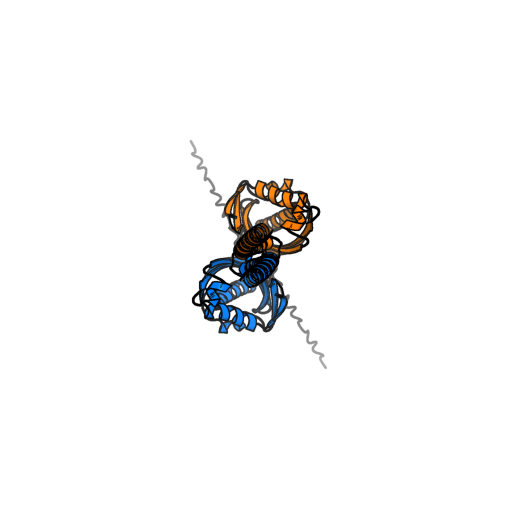4 -12.367 1 85.44 22 LEU B N 1
ATOM 1786 C CA . LEU B 1 22 ? 0.297 -27.188 -13.07 1 85.44 22 LEU B CA 1
ATOM 1787 C C . LEU B 1 22 ? 0.865 -27.594 -14.422 1 85.44 22 LEU B C 1
ATOM 1789 O O . LEU B 1 22 ? 1.478 -28.656 -14.547 1 85.44 22 LEU B O 1
ATOM 1793 N N . THR B 1 23 ? 0.526 -26.844 -15.477 1 89.94 23 THR B N 1
ATOM 1794 C CA . THR B 1 23 ? 1.16 -27.047 -16.781 1 89.94 23 THR B CA 1
ATOM 1795 C C . THR B 1 23 ? 2.643 -26.703 -16.719 1 89.94 23 THR B C 1
ATOM 1797 O O . THR B 1 23 ? 3.076 -25.969 -15.82 1 89.94 23 THR B O 1
ATOM 1800 N N . PRO B 1 24 ? 3.41 -27.234 -17.641 1 92.75 24 PRO B N 1
ATOM 1801 C CA . PRO B 1 24 ? 4.832 -26.875 -17.688 1 92.75 24 PRO B CA 1
ATOM 1802 C C . PRO B 1 24 ? 5.06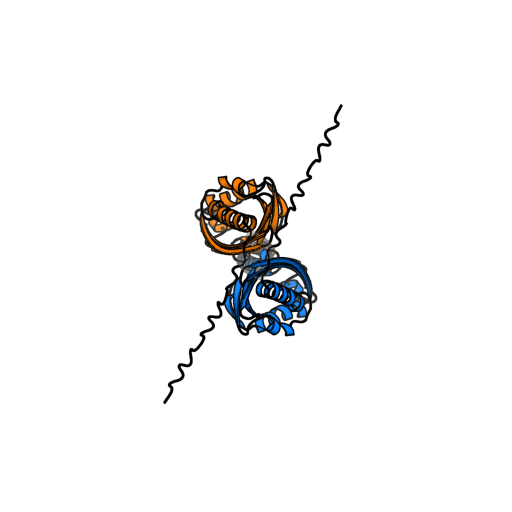2 -25.375 -17.828 1 92.75 24 PRO B C 1
ATOM 1804 O O . PRO B 1 24 ? 6.016 -24.844 -17.25 1 92.75 24 PRO B O 1
ATOM 1807 N N . THR B 1 25 ? 4.238 -24.656 -18.594 1 94.38 25 THR B N 1
ATOM 1808 C CA . THR B 1 25 ? 4.359 -23.203 -18.766 1 94.38 25 THR B CA 1
ATOM 1809 C C . THR B 1 25 ? 4.113 -22.484 -17.438 1 94.38 25 THR B C 1
ATOM 1811 O O . THR B 1 25 ? 4.828 -21.547 -17.094 1 94.38 25 THR B O 1
ATOM 1814 N N . GLN B 1 26 ? 3.1 -22.906 -16.672 1 94.25 26 GLN B N 1
ATOM 1815 C CA . GLN B 1 26 ? 2.807 -22.328 -15.375 1 94.25 26 GLN B CA 1
ATOM 1816 C C . GLN B 1 26 ? 3.965 -22.547 -14.406 1 94.25 26 GLN B C 1
ATOM 1818 O O . GLN B 1 26 ? 4.344 -21.625 -13.672 1 94.25 26 GLN B O 1
ATOM 1823 N N . GLU B 1 27 ? 4.52 -23.75 -14.375 1 94.75 27 GLU B N 1
ATOM 1824 C CA . GLU B 1 27 ? 5.668 -24.047 -13.531 1 94.75 27 GLU B CA 1
ATOM 1825 C C . GLU B 1 27 ? 6.867 -23.172 -13.898 1 94.75 27 GLU B C 1
ATOM 1827 O O . GLU B 1 27 ? 7.559 -22.656 -13.016 1 94.75 27 GLU B O 1
ATOM 1832 N N . ARG B 1 28 ? 7.074 -23.031 -15.188 1 96.75 28 ARG B N 1
ATOM 1833 C CA . ARG B 1 28 ? 8.172 -22.203 -15.672 1 96.75 28 ARG B CA 1
ATOM 1834 C C . ARG B 1 28 ? 7.969 -20.75 -15.281 1 96.75 28 ARG B C 1
ATOM 1836 O O . ARG B 1 28 ? 8.914 -20.078 -14.859 1 96.75 28 ARG B O 1
ATOM 1843 N N . ASN B 1 29 ? 6.746 -20.234 -15.484 1 97.62 29 ASN B N 1
ATOM 1844 C CA . ASN B 1 29 ? 6.449 -18.859 -15.102 1 97.62 29 ASN B CA 1
ATOM 1845 C C . ASN B 1 29 ? 6.695 -18.625 -13.609 1 97.62 29 ASN B C 1
ATOM 1847 O O . ASN B 1 29 ? 7.254 -17.594 -13.219 1 97.62 29 ASN B O 1
ATOM 1851 N N . MET B 1 30 ? 6.293 -19.562 -12.758 1 97.69 30 MET B N 1
ATOM 1852 C CA . MET B 1 30 ? 6.504 -19.453 -11.312 1 97.69 30 MET B CA 1
ATOM 1853 C C . MET B 1 30 ? 7.992 -19.438 -10.984 1 97.69 30 MET B C 1
ATOM 1855 O O . MET B 1 30 ? 8.438 -18.656 -10.141 1 97.69 30 MET B O 1
ATOM 1859 N N . GLU B 1 31 ? 8.719 -20.297 -11.602 1 98.31 31 GLU B N 1
ATOM 1860 C CA . GLU B 1 31 ? 10.164 -20.359 -11.391 1 98.31 31 GLU B CA 1
ATOM 1861 C C . GLU B 1 31 ? 10.844 -19.062 -11.82 1 98.31 31 GLU B C 1
ATOM 1863 O O . GLU B 1 31 ? 11.711 -18.547 -11.125 1 98.31 31 GLU B O 1
ATOM 1868 N N . LEU B 1 32 ? 10.453 -18.547 -13 1 98.75 32 LEU B N 1
ATOM 1869 C CA . LEU B 1 32 ? 11.016 -17.297 -13.5 1 98.75 32 LEU B CA 1
ATOM 1870 C C . LEU B 1 32 ? 10.695 -16.141 -12.555 1 98.75 32 LEU B C 1
ATOM 1872 O O . LEU B 1 32 ? 11.555 -15.305 -12.289 1 98.75 32 LEU B O 1
ATOM 1876 N N . ALA B 1 33 ? 9.469 -16.109 -12.047 1 98.88 33 ALA B N 1
ATOM 1877 C CA . ALA B 1 33 ? 9.117 -15.086 -11.07 1 98.88 33 ALA B CA 1
ATOM 1878 C C . ALA B 1 33 ? 10.008 -15.18 -9.836 1 98.88 33 ALA B C 1
ATOM 1880 O O . ALA B 1 33 ? 10.531 -14.172 -9.359 1 98.88 33 ALA B O 1
ATOM 1881 N N . ARG B 1 34 ? 10.172 -16.406 -9.336 1 98.81 34 ARG B N 1
ATOM 1882 C CA . ARG B 1 34 ? 11.016 -16.609 -8.164 1 98.81 34 ARG B CA 1
ATOM 1883 C C . ARG B 1 34 ? 12.445 -16.125 -8.43 1 98.81 34 ARG B C 1
ATOM 1885 O O . ARG B 1 34 ? 13.023 -15.414 -7.605 1 98.81 34 ARG B O 1
ATOM 1892 N N . LYS B 1 35 ? 12.961 -16.453 -9.516 1 98.88 35 LYS B N 1
ATOM 1893 C CA . LYS B 1 35 ? 14.344 -16.125 -9.852 1 98.88 35 LYS B CA 1
ATOM 1894 C C . LYS B 1 35 ? 14.523 -14.617 -10.039 1 98.88 35 LYS B C 1
ATOM 1896 O O . LYS B 1 35 ? 15.586 -14.07 -9.727 1 98.88 35 LYS B O 1
ATOM 1901 N N . PHE B 1 36 ? 13.5 -13.953 -10.578 1 98.94 36 PHE B N 1
ATOM 1902 C CA . PHE B 1 36 ? 13.516 -12.5 -10.68 1 98.94 36 PHE B CA 1
ATOM 1903 C C . PHE B 1 36 ? 13.828 -11.867 -9.328 1 98.94 36 PHE B C 1
ATOM 1905 O O . PHE B 1 36 ? 14.719 -11.023 -9.219 1 98.94 36 PHE B O 1
ATOM 1912 N N . TYR B 1 37 ? 13.141 -12.273 -8.281 1 98.81 37 TYR B N 1
ATOM 1913 C CA . TYR B 1 37 ? 13.359 -11.734 -6.945 1 98.81 37 TYR B CA 1
ATOM 1914 C C . TYR B 1 37 ? 14.727 -12.148 -6.406 1 98.81 37 TYR B C 1
ATOM 1916 O O . TYR B 1 37 ? 15.445 -11.328 -5.836 1 98.81 37 TYR B O 1
ATOM 1924 N N . GLU B 1 38 ? 15.055 -13.445 -6.527 1 98.69 38 GLU B N 1
ATOM 1925 C CA . GLU B 1 38 ? 16.297 -13.977 -5.996 1 98.69 38 GLU B CA 1
ATOM 1926 C C . GLU B 1 38 ? 17.516 -13.227 -6.555 1 98.69 38 GLU B C 1
ATOM 1928 O O . GLU B 1 38 ? 18.438 -12.906 -5.816 1 98.69 38 GLU B O 1
ATOM 1933 N N . ASP B 1 39 ? 17.391 -12.875 -7.793 1 98.81 39 ASP B N 1
ATOM 1934 C CA . ASP B 1 39 ? 18.531 -12.234 -8.43 1 98.81 39 ASP B CA 1
ATOM 1935 C C . ASP B 1 39 ? 18.547 -10.734 -8.164 1 98.81 39 ASP B C 1
ATOM 1937 O O . ASP B 1 39 ? 19.562 -10.18 -7.742 1 98.81 39 ASP B O 1
ATOM 1941 N N . LEU B 1 40 ? 17.453 -10.039 -8.344 1 98.75 40 LEU B N 1
ATOM 1942 C CA . LEU B 1 40 ? 17.469 -8.586 -8.312 1 98.75 40 LEU B CA 1
ATOM 1943 C C . LEU B 1 40 ? 17.359 -8.07 -6.883 1 98.75 40 LEU B C 1
ATOM 1945 O O . LEU B 1 40 ? 17.922 -7.023 -6.551 1 98.75 40 LEU B O 1
ATOM 1949 N N . TRP B 1 41 ? 16.703 -8.859 -5.992 1 98.38 41 TRP B N 1
ATOM 1950 C CA . TRP B 1 41 ? 16.297 -8.258 -4.723 1 98.38 41 TRP B CA 1
ATOM 1951 C C . TRP B 1 41 ? 16.875 -9.023 -3.545 1 98.38 41 TRP B C 1
ATOM 1953 O O . TRP B 1 41 ? 17.047 -8.469 -2.457 1 98.38 41 TRP B O 1
ATOM 1963 N N . PHE B 1 42 ? 17.125 -10.375 -3.721 1 98.5 42 PHE B N 1
ATOM 1964 C CA . PHE B 1 42 ? 17.688 -11.164 -2.631 1 98.5 42 PHE B CA 1
ATOM 1965 C C . PHE B 1 42 ? 19.203 -11.258 -2.758 1 98.5 42 PHE B C 1
ATOM 1967 O O . PHE B 1 42 ? 19.891 -11.578 -1.789 1 98.5 42 PHE B O 1
ATOM 1974 N N . SER B 1 43 ? 19.609 -11.062 -3.988 1 98 43 SER B N 1
ATOM 1975 C CA . SER B 1 43 ? 21.031 -10.953 -4.285 1 98 43 SER B CA 1
ATOM 1976 C C . SER B 1 43 ? 21.312 -9.789 -5.227 1 98 43 SER B C 1
ATOM 1978 O O . SER B 1 43 ? 20.391 -9.242 -5.844 1 98 43 SER B O 1
ATOM 1980 N N . ASN B 1 44 ? 22.422 -9.32 -5.348 1 98.19 44 ASN B N 1
ATOM 1981 C CA . ASN B 1 44 ? 22.781 -8.156 -6.156 1 98.19 44 ASN B CA 1
ATOM 1982 C C . ASN B 1 44 ? 23.188 -8.555 -7.57 1 98.19 44 ASN B C 1
ATOM 1984 O O . ASN B 1 44 ? 24.188 -8.055 -8.094 1 98.19 44 ASN B O 1
ATOM 1988 N N . ASN B 1 45 ? 22.438 -9.492 -8.086 1 98.69 45 ASN B N 1
ATOM 1989 C CA . ASN B 1 45 ? 22.625 -9.867 -9.484 1 98.69 45 ASN B CA 1
ATOM 1990 C C . ASN B 1 45 ? 21.656 -9.102 -10.391 1 98.69 45 ASN B C 1
ATOM 1992 O O . ASN B 1 45 ? 20.953 -9.711 -11.203 1 98.69 45 ASN B O 1
ATOM 1996 N N . THR B 1 46 ? 21.766 -7.82 -10.344 1 98.81 46 THR B N 1
ATOM 1997 C CA . THR B 1 46 ? 20.75 -6.988 -10.992 1 98.81 46 THR B CA 1
ATOM 1998 C C . THR B 1 46 ? 20.953 -6.973 -12.508 1 98.81 46 THR B C 1
ATOM 2000 O O . THR B 1 46 ? 20.031 -6.695 -13.266 1 98.81 46 THR B O 1
ATOM 2003 N N . ASN B 1 47 ? 22.078 -7.32 -12.977 1 98.75 47 ASN B N 1
ATOM 2004 C CA . ASN B 1 47 ? 22.359 -7.359 -14.406 1 98.75 47 ASN B CA 1
ATOM 2005 C C . ASN B 1 47 ? 21.531 -8.438 -15.109 1 98.75 47 ASN B C 1
ATOM 2007 O O . ASN B 1 47 ? 21.422 -8.43 -16.328 1 98.75 47 ASN B O 1
ATOM 2011 N N . LYS B 1 48 ? 20.938 -9.312 -14.359 1 98.81 48 LYS B N 1
ATOM 2012 C CA . LYS B 1 48 ? 20.172 -10.414 -14.938 1 98.81 48 LYS B CA 1
ATOM 2013 C C . LYS B 1 48 ? 18.734 -9.984 -15.234 1 98.81 48 LYS B C 1
ATOM 2015 O O . LYS B 1 48 ? 17.922 -10.797 -15.656 1 98.81 48 LYS B O 1
ATOM 2020 N N . TYR B 1 49 ? 18.422 -8.727 -15.07 1 98.81 49 TYR B N 1
ATOM 2021 C CA . TYR B 1 49 ? 17.062 -8.234 -15.25 1 98.81 49 TYR B CA 1
ATOM 2022 C C . TYR B 1 49 ? 16.5 -8.672 -16.594 1 98.81 49 TYR B C 1
ATOM 2024 O O . TYR B 1 49 ? 15.328 -9.039 -16.688 1 98.81 49 TYR B O 1
ATOM 2032 N N . SER B 1 50 ? 17.297 -8.688 -17.656 1 98.62 50 SER B N 1
ATOM 2033 C CA . SER B 1 50 ? 16.828 -8.961 -19 1 98.62 50 SER B CA 1
ATOM 2034 C C . SER B 1 50 ? 16.547 -10.445 -19.203 1 98.62 50 SER B C 1
ATOM 2036 O O . SER B 1 50 ? 15.93 -10.836 -20.203 1 98.62 50 SER B O 1
ATOM 2038 N N . ASP B 1 51 ? 17.016 -11.289 -18.266 1 98.69 51 ASP B N 1
ATOM 2039 C CA . ASP B 1 51 ? 16.656 -12.703 -18.297 1 98.69 51 ASP B CA 1
ATOM 2040 C C . ASP B 1 51 ? 15.172 -12.906 -17.953 1 98.69 51 ASP B C 1
ATOM 2042 O O . ASP B 1 51 ? 14.578 -13.922 -18.312 1 98.69 51 ASP B O 1
ATOM 2046 N N . TYR B 1 52 ? 14.57 -11.938 -17.312 1 98.94 52 TYR B N 1
ATOM 2047 C CA . TYR B 1 52 ? 13.242 -12.141 -16.734 1 98.94 52 TYR B CA 1
ATOM 2048 C C . TYR B 1 52 ? 12.219 -11.219 -17.391 1 98.94 52 TYR B C 1
ATOM 2050 O O . TYR B 1 52 ? 11.039 -11.578 -17.5 1 98.94 52 TYR B O 1
ATOM 2058 N N . VAL B 1 53 ? 12.648 -10.031 -17.812 1 98.94 53 VAL B N 1
ATOM 2059 C CA . VAL B 1 53 ? 11.711 -8.992 -18.234 1 98.94 53 VAL B CA 1
ATOM 2060 C C . VAL B 1 53 ? 11.836 -8.766 -19.734 1 98.94 53 VAL B C 1
ATOM 2062 O O . VAL B 1 53 ? 12.945 -8.742 -20.281 1 98.94 53 VAL B O 1
ATOM 2065 N N . ALA B 1 54 ? 10.703 -8.617 -20.406 1 98.94 54 ALA B N 1
ATOM 2066 C CA . ALA B 1 54 ? 10.703 -8.258 -21.812 1 98.94 54 ALA B CA 1
ATOM 2067 C C . ALA B 1 54 ? 11.352 -6.891 -22.031 1 98.94 54 ALA B C 1
ATOM 2069 O O . ALA B 1 54 ? 11.539 -6.129 -21.078 1 98.94 54 ALA B O 1
ATOM 2070 N N . ASP B 1 55 ? 11.68 -6.523 -23.25 1 98.75 55 ASP B N 1
ATOM 2071 C CA . ASP B 1 55 ? 12.344 -5.27 -23.562 1 98.75 55 ASP B CA 1
ATOM 2072 C C . ASP B 1 55 ? 11.586 -4.078 -22.984 1 98.75 55 ASP B C 1
ATOM 2074 O O . ASP B 1 55 ? 12.195 -3.127 -22.484 1 98.75 55 ASP B O 1
ATOM 2078 N N . THR B 1 56 ? 10.266 -4.172 -23.141 1 98.75 56 THR B N 1
ATOM 2079 C CA . THR B 1 56 ? 9.359 -3.234 -22.484 1 98.75 56 THR B CA 1
ATOM 2080 C C . THR B 1 56 ? 8.266 -3.982 -21.734 1 98.75 56 THR B C 1
ATOM 2082 O O . THR B 1 56 ? 7.984 -5.145 -22.016 1 98.75 56 THR B O 1
ATOM 2085 N N . TYR B 1 57 ? 7.766 -3.363 -20.766 1 98.81 57 TYR B N 1
ATOM 2086 C CA . TYR B 1 57 ? 6.68 -3.93 -19.984 1 98.81 57 TYR B CA 1
ATOM 2087 C C . TYR B 1 57 ? 5.75 -2.836 -19.469 1 98.81 57 TYR B C 1
ATOM 2089 O O . TYR B 1 57 ? 6.125 -1.662 -19.422 1 98.81 57 TYR B O 1
ATOM 2097 N N . VAL B 1 58 ? 4.559 -3.191 -19.156 1 98.88 58 VAL B N 1
ATOM 2098 C CA . VAL B 1 58 ? 3.598 -2.279 -18.547 1 98.88 58 VAL B CA 1
ATOM 2099 C C . VAL B 1 58 ? 3.668 -2.396 -17.031 1 98.88 58 VAL B C 1
ATOM 2101 O O . VAL B 1 58 ? 3.645 -3.502 -16.484 1 98.88 58 VAL B O 1
ATOM 2104 N N . VAL B 1 59 ? 3.803 -1.276 -16.344 1 98.75 59 VAL B N 1
ATOM 2105 C CA . VAL B 1 59 ? 3.869 -1.301 -14.891 1 98.75 59 VAL B CA 1
ATOM 2106 C C . VAL B 1 59 ? 2.646 -0.594 -14.305 1 98.75 59 VAL B C 1
ATOM 2108 O O . VAL B 1 59 ? 2.213 0.437 -14.828 1 98.75 59 VAL B O 1
ATOM 2111 N N . HIS B 1 60 ? 1.974 -1.231 -13.414 1 98.44 60 HIS B N 1
ATOM 2112 C CA . HIS B 1 60 ? 0.93 -0.655 -12.578 1 98.44 60 HIS B CA 1
ATOM 2113 C C . HIS B 1 60 ? 1.439 -0.396 -11.164 1 98.44 60 HIS B C 1
ATOM 2115 O O . HIS B 1 60 ? 1.515 -1.316 -10.344 1 98.44 60 HIS B O 1
ATOM 2121 N N . ASP B 1 61 ? 1.841 0.798 -10.906 1 97.5 61 ASP B N 1
ATOM 2122 C CA . ASP B 1 61 ? 2.408 1.267 -9.641 1 97.5 61 ASP B CA 1
ATOM 2123 C C . ASP B 1 61 ? 1.746 2.566 -9.195 1 97.5 61 ASP B C 1
ATOM 2125 O O . ASP B 1 61 ? 0.648 2.9 -9.648 1 97.5 61 ASP B O 1
ATOM 2129 N N . VAL B 1 62 ? 2.293 3.236 -8.281 1 95.56 62 VAL B N 1
ATOM 2130 C CA . VAL B 1 62 ? 1.673 4.422 -7.695 1 95.56 62 VAL B CA 1
ATOM 2131 C C . VAL B 1 62 ? 2.162 5.672 -8.422 1 95.56 62 VAL B C 1
ATOM 2133 O O . VAL B 1 62 ? 3.141 5.621 -9.172 1 95.56 62 VAL B O 1
ATOM 2136 N N . PHE B 1 63 ? 1.454 6.707 -8.227 1 93.69 63 PHE B N 1
ATOM 2137 C CA . PHE B 1 63 ? 1.787 8.039 -8.719 1 93.69 63 PHE B CA 1
ATOM 2138 C C . PHE B 1 63 ? 1.935 8.023 -10.234 1 93.69 63 PHE B C 1
ATOM 2140 O O . PHE B 1 63 ? 1.01 7.637 -10.953 1 93.69 63 PHE B O 1
ATOM 2147 N N . GLU B 1 64 ? 3.092 8.391 -10.758 1 93.75 64 GLU B N 1
ATOM 2148 C CA . GLU B 1 64 ? 3.248 8.578 -12.203 1 93.75 64 GLU B CA 1
ATOM 2149 C C . GLU B 1 64 ? 3.426 7.242 -12.914 1 93.75 64 GLU B C 1
ATOM 2151 O O . GLU B 1 64 ? 3.408 7.184 -14.148 1 93.75 64 GLU B O 1
ATOM 2156 N N . ARG B 1 65 ? 3.496 6.203 -12.195 1 96.06 65 ARG B N 1
ATOM 2157 C CA . ARG B 1 65 ? 3.803 4.902 -12.781 1 96.06 65 ARG B CA 1
ATOM 2158 C C . ARG B 1 65 ? 2.561 4.02 -12.844 1 96.06 65 ARG B C 1
ATOM 2160 O O . ARG B 1 65 ? 2.629 2.822 -12.562 1 96.06 65 ARG B O 1
ATOM 2167 N N . LYS B 1 66 ? 1.394 4.578 -13.203 1 96.06 66 LYS B N 1
ATOM 2168 C CA . LYS B 1 66 ? 0.128 3.857 -13.312 1 96.06 66 LYS B CA 1
ATOM 2169 C C . LYS B 1 66 ? -0.159 3.479 -14.766 1 96.06 66 LYS B C 1
ATOM 2171 O O . LYS B 1 66 ? -0.7 4.281 -15.523 1 96.06 66 LYS B O 1
ATOM 2176 N N . GLY B 1 67 ? 0.156 2.289 -15.039 1 96.81 67 GLY B N 1
ATOM 2177 C CA . GLY B 1 67 ? -0.165 1.797 -16.375 1 96.81 67 GLY B CA 1
ATOM 2178 C C . GLY B 1 67 ? 0.76 2.336 -17.438 1 96.81 67 GLY B C 1
ATOM 2179 O O . GLY B 1 67 ? 0.332 2.58 -18.578 1 96.81 67 GLY B O 1
ATOM 2180 N N . VAL B 1 68 ? 1.986 2.549 -17.094 1 98.25 68 VAL B N 1
ATOM 2181 C CA . VAL B 1 68 ? 2.922 3.113 -18.062 1 98.25 68 VAL B CA 1
ATOM 2182 C C . VAL B 1 68 ? 3.809 2.008 -18.641 1 98.25 68 VAL B C 1
ATOM 2184 O O . VAL B 1 68 ? 4.043 0.992 -17.969 1 98.25 68 VAL B O 1
ATOM 2187 N N . THR B 1 69 ? 4.266 2.219 -19.875 1 98.75 69 THR B N 1
ATOM 2188 C CA . THR B 1 69 ? 5.23 1.32 -20.5 1 98.75 69 THR B CA 1
ATOM 2189 C C . THR B 1 69 ? 6.656 1.801 -20.234 1 98.75 69 THR B C 1
ATOM 2191 O O . THR B 1 69 ? 6.973 2.973 -20.453 1 98.75 69 THR B O 1
ATOM 2194 N N . GLU B 1 70 ? 7.449 0.907 -19.703 1 98.25 70 GLU B N 1
ATOM 2195 C CA . GLU B 1 70 ? 8.836 1.231 -19.375 1 98.25 70 GLU B CA 1
ATOM 2196 C C . GLU B 1 70 ? 9.797 0.189 -19.938 1 98.25 70 GLU B C 1
ATOM 2198 O O . GLU B 1 70 ? 9.398 -0.944 -20.219 1 98.25 70 GLU B O 1
ATOM 2203 N N . PRO B 1 71 ? 11.039 0.715 -20.156 1 98.75 71 PRO B N 1
ATOM 2204 C CA . PRO B 1 71 ? 12.031 -0.276 -20.562 1 98.75 71 PRO B CA 1
ATOM 2205 C C . PRO B 1 71 ? 12.453 -1.199 -19.422 1 98.75 71 PRO B C 1
ATOM 2207 O O . PRO B 1 71 ? 12.438 -0.791 -18.266 1 98.75 71 PRO B O 1
ATOM 2210 N N . ALA B 1 72 ? 12.938 -2.414 -19.75 1 98.81 72 ALA B N 1
ATOM 2211 C CA . ALA B 1 72 ? 13.297 -3.438 -18.766 1 98.81 72 ALA B CA 1
ATOM 2212 C C . ALA B 1 72 ? 14.383 -2.932 -17.828 1 98.81 72 ALA B C 1
ATOM 2214 O O . ALA B 1 72 ? 14.43 -3.324 -16.656 1 98.81 72 ALA B O 1
ATOM 2215 N N . ILE B 1 73 ? 15.211 -2.033 -18.312 1 98.75 73 ILE B N 1
ATOM 2216 C CA . ILE B 1 73 ? 16.375 -1.584 -17.547 1 98.75 73 ILE B CA 1
ATOM 2217 C C . ILE B 1 73 ? 15.898 -0.847 -16.281 1 98.75 73 ILE B C 1
ATOM 2219 O O . ILE B 1 73 ? 16.656 -0.701 -15.328 1 98.75 73 ILE B O 1
ATOM 2223 N N . GLU B 1 74 ? 14.672 -0.354 -16.266 1 98.62 74 GLU B N 1
ATOM 2224 C CA . GLU B 1 74 ? 14.125 0.308 -15.094 1 98.62 74 GLU B CA 1
ATOM 2225 C C . GLU B 1 74 ? 14.156 -0.613 -13.875 1 98.62 74 GLU B C 1
ATOM 2227 O O . GLU B 1 74 ? 14.375 -0.157 -12.75 1 98.62 74 GLU B O 1
ATOM 2232 N N . GLN B 1 75 ? 13.961 -1.895 -14.109 1 98.62 75 GLN B N 1
ATOM 2233 C CA . GLN B 1 75 ? 13.992 -2.857 -13.016 1 98.62 75 GLN B CA 1
ATOM 2234 C C . GLN B 1 75 ? 15.391 -2.957 -12.406 1 98.62 75 GLN B C 1
ATOM 2236 O O . GLN B 1 75 ? 15.539 -3.027 -11.188 1 98.62 75 GLN B O 1
ATOM 2241 N N . LYS B 1 76 ? 16.359 -2.936 -13.266 1 98.81 76 LYS B N 1
ATOM 2242 C CA . LYS B 1 76 ? 17.734 -2.93 -12.797 1 98.81 76 LYS B CA 1
ATOM 2243 C C . LYS B 1 76 ? 18.047 -1.646 -12.031 1 98.81 76 LYS B C 1
ATOM 2245 O O . LYS B 1 76 ? 18.672 -1.687 -10.969 1 98.81 76 LYS B O 1
ATOM 2250 N N . GLU B 1 77 ? 17.719 -0.522 -12.594 1 98.62 77 GLU B N 1
ATOM 2251 C CA . GLU B 1 77 ? 18.047 0.774 -12.008 1 98.62 77 GLU B CA 1
ATOM 2252 C C . GLU B 1 77 ? 17.406 0.949 -10.641 1 98.62 77 GLU B C 1
ATOM 2254 O O . GLU B 1 77 ? 18.031 1.479 -9.719 1 98.62 77 GLU B O 1
ATOM 2259 N N . ILE B 1 78 ? 16.219 0.561 -10.492 1 97.44 78 ILE B N 1
ATOM 2260 C CA . ILE B 1 78 ? 15.539 0.64 -9.203 1 97.44 78 ILE B CA 1
ATOM 2261 C C . ILE B 1 78 ? 16.25 -0.243 -8.18 1 97.44 78 ILE B C 1
ATOM 2263 O O . ILE B 1 78 ? 16.562 0.203 -7.074 1 97.44 78 ILE B O 1
ATOM 2267 N N . ALA B 1 79 ? 16.516 -1.517 -8.555 1 98.38 79 ALA B N 1
ATOM 2268 C CA . ALA B 1 79 ? 17.203 -2.434 -7.656 1 98.38 79 ALA B CA 1
ATOM 2269 C C . ALA B 1 79 ? 18.594 -1.908 -7.301 1 98.38 79 ALA B C 1
ATOM 2271 O O . ALA B 1 79 ? 19.016 -1.966 -6.145 1 98.38 79 ALA B O 1
ATOM 2272 N N . ASP B 1 80 ? 19.281 -1.355 -8.297 1 98.56 80 ASP B N 1
ATOM 2273 C CA . ASP B 1 80 ? 20.609 -0.792 -8.078 1 98.56 80 ASP B CA 1
ATOM 2274 C C . ASP B 1 80 ? 20.562 0.328 -7.039 1 98.56 80 ASP B C 1
ATOM 2276 O O . ASP B 1 80 ? 21.469 0.439 -6.199 1 98.56 80 ASP B O 1
ATOM 2280 N N . PHE B 1 81 ? 19.625 1.088 -7.172 1 97.81 81 PHE B N 1
ATOM 2281 C CA . PHE B 1 81 ? 19.5 2.193 -6.23 1 97.81 81 PHE B CA 1
ATOM 2282 C C . PHE B 1 81 ? 19.469 1.68 -4.793 1 97.81 81 PHE B C 1
ATOM 2284 O O . PHE B 1 81 ? 20.156 2.209 -3.922 1 97.81 81 PHE B O 1
ATOM 2291 N N . PHE B 1 82 ? 18.625 0.691 -4.531 1 97 82 PHE B N 1
ATOM 2292 C CA . PHE B 1 82 ? 18.5 0.132 -3.189 1 97 82 PHE B CA 1
ATOM 2293 C C . PHE B 1 82 ? 19.812 -0.533 -2.764 1 97 82 PHE B C 1
ATOM 2295 O O . PHE B 1 82 ? 20.25 -0.36 -1.63 1 97 82 PHE B O 1
ATOM 2302 N N . TRP B 1 83 ? 20.438 -1.265 -3.654 1 98.19 83 TRP B N 1
ATOM 2303 C CA . TRP B 1 83 ? 21.672 -1.968 -3.332 1 98.19 83 TRP B CA 1
ATOM 2304 C C . TRP B 1 83 ? 22.812 -0.982 -3.078 1 98.19 83 TRP B C 1
ATOM 2306 O O . TRP B 1 83 ? 23.688 -1.231 -2.242 1 98.19 83 TRP B O 1
ATOM 2316 N N . GLU B 1 84 ? 22.812 0.135 -3.805 1 98.12 84 GLU B N 1
ATOM 2317 C CA . GLU B 1 84 ? 23.844 1.147 -3.662 1 98.12 84 GLU B CA 1
ATOM 2318 C C . GLU B 1 84 ? 23.734 1.869 -2.322 1 98.12 84 GLU B C 1
ATOM 2320 O O . GLU B 1 84 ? 24.719 2.432 -1.829 1 98.12 84 GLU B O 1
ATOM 2325 N N . ASN B 1 85 ? 22.594 1.778 -1.759 1 97.69 85 ASN B N 1
ATOM 2326 C CA . ASN B 1 85 ? 22.375 2.574 -0.554 1 97.69 85 ASN B CA 1
ATOM 2327 C C . ASN B 1 85 ? 22.094 1.693 0.66 1 97.69 85 ASN B C 1
ATOM 2329 O O . ASN B 1 85 ? 21.75 2.195 1.731 1 97.69 85 ASN B O 1
ATOM 2333 N N . GLY B 1 86 ? 22.234 0.392 0.499 1 97.62 86 GLY B N 1
ATOM 2334 C CA . GLY B 1 86 ? 21.969 -0.533 1.591 1 97.62 86 GLY B CA 1
ATOM 2335 C C . GLY B 1 86 ? 22.094 -1.988 1.184 1 97.62 86 GLY B C 1
ATOM 2336 O O . GLY B 1 86 ? 22.594 -2.293 0.101 1 97.62 86 GLY B O 1
ATOM 2337 N N . LYS B 1 87 ? 21.688 -2.795 2.109 1 97.69 87 LYS B N 1
ATOM 2338 C CA . LYS B 1 87 ? 21.609 -4.234 1.872 1 97.69 87 LYS B CA 1
ATOM 2339 C C . LYS B 1 87 ? 20.172 -4.719 1.905 1 97.69 87 LYS B C 1
ATOM 2341 O O . LYS B 1 87 ? 19.344 -4.207 2.676 1 97.69 87 LYS B O 1
ATOM 2346 N N . MET B 1 88 ? 19.969 -5.66 1.069 1 97.88 88 MET B N 1
ATOM 2347 C CA . MET B 1 88 ? 18.625 -6.211 0.984 1 97.88 88 MET B CA 1
ATOM 2348 C C . MET B 1 88 ? 18.641 -7.719 1.193 1 97.88 88 MET B C 1
ATOM 2350 O O . MET B 1 88 ? 19.641 -8.375 0.944 1 97.88 88 MET B O 1
ATOM 2354 N N . ASP B 1 89 ? 17.609 -8.133 1.715 1 97.56 89 ASP B N 1
ATOM 2355 C CA . ASP B 1 89 ? 17.25 -9.547 1.802 1 97.56 89 ASP B CA 1
ATOM 2356 C C . ASP B 1 89 ? 15.742 -9.742 1.698 1 97.56 89 ASP B C 1
ATOM 2358 O O . ASP B 1 89 ? 14.992 -8.773 1.617 1 97.56 89 ASP B O 1
ATOM 2362 N N . GLY B 1 90 ? 15.375 -11.023 1.553 1 97.81 90 GLY B N 1
ATOM 2363 C CA . GLY B 1 90 ? 13.953 -11.289 1.455 1 97.81 90 GLY B CA 1
ATOM 2364 C C . GLY B 1 90 ? 13.617 -12.766 1.448 1 97.81 90 GLY B C 1
ATOM 2365 O O . GLY B 1 90 ? 14.516 -13.609 1.521 1 97.81 90 GLY B O 1
ATOM 2366 N N . GLU B 1 91 ? 12.359 -12.984 1.476 1 98.06 91 GLU B N 1
ATOM 2367 C CA . GLU B 1 91 ? 11.828 -14.344 1.417 1 98.06 91 GLU B CA 1
ATOM 2368 C C . GLU B 1 91 ? 10.469 -14.375 0.717 1 98.06 91 GLU B C 1
ATOM 2370 O O . GLU B 1 91 ? 9.617 -13.523 0.971 1 98.06 91 GLU B O 1
ATOM 2375 N N . ILE B 1 92 ? 10.367 -15.328 -0.184 1 98.62 92 ILE B N 1
ATOM 2376 C CA . ILE B 1 92 ? 9.07 -15.531 -0.814 1 98.62 92 ILE B CA 1
ATOM 2377 C C . ILE B 1 92 ? 8.141 -16.281 0.147 1 98.62 92 ILE B C 1
ATOM 2379 O O . ILE B 1 92 ? 8.5 -17.328 0.683 1 98.62 92 ILE B O 1
ATOM 2383 N N . GLN B 1 93 ? 7.012 -15.719 0.394 1 98.19 93 GLN B N 1
ATOM 2384 C CA . GLN B 1 93 ? 6.059 -16.344 1.31 1 98.19 93 GLN B CA 1
ATOM 2385 C C . GLN B 1 93 ? 5.141 -17.312 0.573 1 98.19 93 GLN B C 1
ATOM 2387 O O . GLN B 1 93 ? 4.957 -18.453 1.01 1 98.19 93 GLN B O 1
ATOM 2392 N N . PHE B 1 94 ? 4.531 -16.859 -0.575 1 98.06 94 PHE B N 1
ATOM 2393 C CA . PHE B 1 94 ? 3.762 -17.766 -1.418 1 98.06 94 PHE B CA 1
ATOM 2394 C C . PHE B 1 94 ? 3.645 -17.219 -2.836 1 98.06 94 PHE B C 1
ATOM 2396 O O . PHE B 1 94 ? 3.926 -16.047 -3.078 1 98.06 94 PHE B O 1
ATOM 2403 N N . GLN B 1 95 ? 3.334 -18.125 -3.697 1 98.06 95 GLN B N 1
ATOM 2404 C CA . GLN B 1 95 ? 3.012 -17.797 -5.082 1 98.06 95 GLN B CA 1
ATOM 2405 C C . GLN B 1 95 ? 1.696 -18.438 -5.508 1 98.06 95 GLN B C 1
ATOM 2407 O O . GLN B 1 95 ? 1.377 -19.547 -5.078 1 98.06 95 GLN B O 1
ATOM 2412 N N . LEU B 1 96 ? 0.956 -17.688 -6.273 1 97.44 96 LEU B N 1
ATOM 2413 C CA . LEU B 1 96 ? -0.212 -18.203 -6.98 1 97.44 96 LEU B CA 1
ATOM 2414 C C . LEU B 1 96 ? -0.058 -18.031 -8.484 1 97.44 96 LEU B C 1
ATOM 2416 O O . LEU B 1 96 ? 0.426 -17 -8.953 1 97.44 96 LEU B O 1
ATOM 2420 N N . VAL B 1 97 ? -0.503 -19.094 -9.211 1 94.69 97 VAL B N 1
ATOM 2421 C CA . VAL B 1 97 ? -0.359 -19.016 -10.664 1 94.69 97 VAL B CA 1
ATOM 2422 C C . VAL B 1 97 ? -1.69 -19.344 -11.336 1 94.69 97 VAL B C 1
ATOM 2424 O O . VAL B 1 97 ? -2.422 -20.234 -10.875 1 94.69 97 VAL B O 1
ATOM 2427 N N . ASP B 1 98 ? -2.051 -18.547 -12.273 1 87.06 98 ASP B N 1
ATOM 2428 C CA . ASP B 1 98 ? -3.162 -18.844 -13.172 1 87.06 98 ASP B CA 1
ATOM 2429 C C . ASP B 1 98 ? -2.895 -18.297 -14.578 1 87.06 98 ASP B C 1
ATOM 2431 O O . ASP B 1 98 ? -2.576 -17.109 -14.734 1 87.06 98 ASP B O 1
ATOM 2435 N N . GLU B 1 99 ? -3.1 -19.234 -15.484 1 89.5 99 GLU B N 1
ATOM 2436 C CA . GLU B 1 99 ? -2.881 -18.891 -16.891 1 89.5 99 GLU B CA 1
ATOM 2437 C C . GLU B 1 99 ? -1.489 -18.312 -17.109 1 89.5 99 GLU B C 1
ATOM 2439 O O . GLU B 1 99 ? -0.487 -19.016 -16.984 1 89.5 99 GLU B O 1
ATOM 2444 N N . ASP B 1 100 ? -1.414 -17.047 -17.359 1 95.56 100 ASP B N 1
ATOM 2445 C CA . ASP B 1 100 ? -0.145 -16.422 -17.719 1 95.56 100 ASP B CA 1
ATOM 2446 C C . ASP B 1 100 ? 0.301 -15.445 -16.625 1 95.56 100 ASP B C 1
ATOM 2448 O O . ASP B 1 100 ? 1.223 -14.656 -16.844 1 95.56 100 ASP B O 1
ATOM 2452 N N . LYS B 1 101 ? -0.386 -15.531 -15.461 1 98 101 LYS B N 1
ATOM 2453 C CA . LYS B 1 101 ? -0.046 -14.617 -14.383 1 98 101 LYS B CA 1
ATOM 2454 C C . LYS B 1 101 ? 0.492 -15.375 -13.172 1 98 101 LYS B C 1
ATOM 2456 O O . LYS B 1 101 ? 0.037 -16.484 -12.867 1 98 101 LYS B O 1
ATOM 2461 N N . VAL B 1 102 ? 1.461 -14.773 -12.508 1 98.56 102 VAL B N 1
ATOM 2462 C CA . VAL B 1 102 ? 1.98 -15.273 -11.242 1 98.56 102 VAL B CA 1
ATOM 2463 C C . VAL B 1 102 ? 1.924 -14.164 -10.188 1 98.56 102 VAL B C 1
ATOM 2465 O O . VAL B 1 102 ? 2.475 -13.078 -10.383 1 98.56 102 VAL B O 1
ATOM 2468 N N . ALA B 1 103 ? 1.158 -14.398 -9.148 1 98.88 103 ALA B N 1
ATOM 2469 C CA . ALA B 1 103 ? 1.202 -13.539 -7.965 1 98.88 103 ALA B CA 1
ATOM 2470 C C . ALA B 1 103 ? 2.234 -14.039 -6.961 1 98.88 103 ALA B C 1
ATOM 2472 O O . ALA B 1 103 ? 2.266 -15.227 -6.633 1 98.88 103 ALA B O 1
ATOM 2473 N N . THR B 1 104 ? 3.094 -13.156 -6.531 1 98.88 104 THR B N 1
ATOM 2474 C CA . THR B 1 104 ? 4.098 -13.508 -5.531 1 98.88 104 THR B CA 1
ATOM 2475 C C . THR B 1 104 ? 4.043 -12.539 -4.352 1 98.88 104 THR B C 1
ATOM 2477 O O . THR B 1 104 ? 4.137 -11.328 -4.531 1 98.88 104 THR B O 1
ATOM 2480 N N . ARG B 1 105 ? 3.77 -13.047 -3.188 1 98.81 105 ARG B N 1
ATOM 2481 C CA . ARG B 1 105 ? 3.957 -12.273 -1.966 1 98.81 105 ARG B CA 1
ATOM 2482 C C . ARG B 1 105 ? 5.301 -12.594 -1.316 1 98.81 105 ARG B C 1
ATOM 2484 O O . ARG B 1 105 ? 5.645 -13.758 -1.131 1 98.81 105 ARG B O 1
ATOM 2491 N N . TRP B 1 106 ? 6.051 -11.547 -1.057 1 98.69 106 TRP B N 1
ATOM 2492 C CA . TRP B 1 106 ? 7.387 -11.703 -0.486 1 98.69 106 TRP B CA 1
ATOM 2493 C C . TRP B 1 106 ? 7.664 -10.617 0.548 1 98.69 106 TRP B C 1
ATOM 2495 O O . TRP B 1 106 ? 7.02 -9.57 0.545 1 98.69 106 TRP B O 1
ATOM 2505 N N . LEU B 1 107 ? 8.469 -10.984 1.507 1 97.88 107 LEU B N 1
ATOM 2506 C CA . LEU B 1 107 ? 8.945 -10.039 2.516 1 97.88 107 LEU B CA 1
ATOM 2507 C C . LEU B 1 107 ? 10.242 -9.383 2.07 1 97.88 107 LEU B C 1
ATOM 2509 O O . LEU B 1 107 ? 11.242 -10.062 1.837 1 97.88 107 LEU B O 1
ATOM 2513 N N . TRP B 1 108 ? 10.203 -8.078 1.943 1 97.5 108 TRP B N 1
ATOM 2514 C CA . TRP B 1 108 ? 11.383 -7.285 1.62 1 97.5 108 TRP B CA 1
ATOM 2515 C C . TRP B 1 108 ? 12.062 -6.777 2.889 1 97.5 108 TRP B C 1
ATOM 2517 O O . TRP B 1 108 ? 11.406 -6.188 3.754 1 97.5 108 TRP B O 1
ATOM 2527 N N . LYS B 1 109 ? 13.297 -7.055 3.061 1 97.25 109 LYS B N 1
ATOM 2528 C CA . LYS B 1 109 ? 14.102 -6.555 4.172 1 97.25 109 LYS B CA 1
ATOM 2529 C C . LYS B 1 109 ? 15.203 -5.617 3.678 1 97.25 109 LYS B C 1
ATOM 2531 O O . LYS B 1 109 ? 15.953 -5.961 2.768 1 97.25 109 LYS B O 1
ATOM 2536 N N . TYR B 1 110 ? 15.266 -4.484 4.289 1 96.94 110 TYR B N 1
ATOM 2537 C CA . TYR B 1 110 ? 16.234 -3.486 3.855 1 96.94 110 TYR B CA 1
ATOM 2538 C C . TYR B 1 110 ? 17.016 -2.924 5.043 1 96.94 110 TYR B C 1
ATOM 2540 O O . TYR B 1 110 ? 16.422 -2.619 6.086 1 96.94 110 TYR B O 1
ATOM 2548 N N . GLU B 1 111 ? 18.312 -2.863 4.953 1 97.19 111 GLU B N 1
ATOM 2549 C CA . GLU B 1 111 ? 19.219 -2.229 5.898 1 97.19 111 GLU B CA 1
ATOM 2550 C C . GLU B 1 111 ? 20.016 -1.103 5.234 1 97.19 111 GLU B C 1
ATOM 2552 O O . GLU B 1 111 ? 20.969 -1.355 4.508 1 97.19 111 GLU B O 1
ATOM 2557 N N . PRO B 1 112 ? 19.641 0.073 5.559 1 96.38 112 PRO B N 1
ATOM 2558 C CA . PRO B 1 112 ? 20.344 1.191 4.922 1 96.38 112 PRO B CA 1
ATOM 2559 C C . PRO B 1 112 ? 21.797 1.307 5.371 1 96.38 112 PRO B C 1
ATOM 2561 O O . PRO B 1 112 ? 22.109 1.06 6.539 1 96.38 112 PRO B O 1
ATOM 2564 N N . GLU B 1 113 ? 22.609 1.739 4.43 1 97.44 113 GLU B N 1
ATOM 2565 C CA . GLU B 1 113 ? 24.031 1.912 4.727 1 97.44 113 GLU B CA 1
ATOM 2566 C C . GLU B 1 113 ? 24.5 3.332 4.414 1 97.44 113 GLU B C 1
ATOM 2568 O O . GLU B 1 113 ? 25.641 3.699 4.699 1 97.44 113 GLU B O 1
ATOM 2573 N N . THR B 1 114 ? 23.672 4.148 3.795 1 97.12 114 THR B N 1
ATOM 2574 C CA . THR B 1 114 ? 23.938 5.551 3.498 1 97.12 114 THR B CA 1
ATOM 2575 C C . THR B 1 114 ? 22.891 6.449 4.137 1 97.12 114 THR B C 1
ATOM 2577 O O . THR B 1 114 ? 21.844 5.977 4.57 1 97.12 114 THR B O 1
ATOM 2580 N N . LEU B 1 115 ? 23.203 7.68 4.219 1 94.62 115 LEU B N 1
ATOM 2581 C CA . LEU B 1 115 ? 22.25 8.664 4.711 1 94.62 115 LEU B CA 1
ATOM 2582 C C . LEU B 1 115 ? 21.016 8.711 3.809 1 94.62 115 LEU B C 1
ATOM 2584 O O . LEU B 1 115 ? 19.891 8.789 4.297 1 94.62 115 LEU B O 1
ATOM 2588 N N . LEU B 1 116 ? 21.203 8.648 2.574 1 92.88 116 LEU B N 1
ATOM 2589 C CA . LEU B 1 116 ? 20.109 8.641 1.615 1 92.88 116 LEU B CA 1
ATOM 2590 C C . LEU B 1 116 ? 19.203 7.438 1.832 1 92.88 116 LEU B C 1
ATOM 2592 O O . LEU B 1 116 ? 17.969 7.574 1.864 1 92.88 116 LEU B O 1
ATOM 2596 N N . GLY B 1 117 ? 19.812 6.242 2 1 92.31 117 GLY B N 1
ATOM 2597 C CA . GLY B 1 117 ? 19.047 5.039 2.279 1 92.31 117 GLY B CA 1
ATOM 2598 C C . GLY B 1 117 ? 18.219 5.141 3.547 1 92.31 117 GLY B C 1
ATOM 2599 O O . GLY B 1 117 ? 17.062 4.699 3.582 1 92.31 117 GLY B O 1
ATOM 2600 N N . ARG B 1 118 ? 18.812 5.742 4.539 1 91.81 118 ARG B N 1
ATOM 2601 C CA . ARG B 1 118 ? 18.125 5.91 5.812 1 91.81 118 ARG B CA 1
ATOM 2602 C C . ARG B 1 118 ? 16.938 6.863 5.676 1 91.81 118 ARG B C 1
ATOM 2604 O O . ARG B 1 118 ? 15.867 6.609 6.227 1 91.81 118 ARG B O 1
ATOM 2611 N N . LEU B 1 119 ? 17.125 7.934 4.961 1 88.81 119 LEU B N 1
ATOM 2612 C CA . LEU B 1 119 ? 16.109 8.969 4.828 1 88.81 119 LEU B CA 1
ATOM 2613 C C . LEU B 1 119 ? 14.969 8.5 3.916 1 88.81 119 LEU B C 1
ATOM 2615 O O . LEU B 1 119 ? 13.797 8.773 4.184 1 88.81 119 LEU B O 1
ATOM 2619 N N . MET B 1 120 ? 15.242 7.75 2.924 1 86.88 120 MET B N 1
ATOM 2620 C CA . MET B 1 120 ? 14.266 7.418 1.889 1 86.88 120 MET B CA 1
ATOM 2621 C C . MET B 1 120 ? 13.547 6.113 2.215 1 86.88 120 MET B C 1
ATOM 2623 O O . MET B 1 120 ? 12.352 5.969 1.947 1 86.88 120 MET B O 1
ATOM 2627 N N . MET B 1 121 ? 14.211 5.191 2.771 1 86.44 121 MET B N 1
ATOM 2628 C CA . MET B 1 121 ? 13.641 3.857 2.941 1 86.44 121 MET B CA 1
ATOM 2629 C C . MET B 1 121 ? 13.602 3.469 4.414 1 86.44 121 MET B C 1
ATOM 2631 O O . MET B 1 121 ? 12.602 2.922 4.887 1 86.44 121 MET B O 1
ATOM 2635 N N . GLY B 1 122 ? 14.688 3.846 5.074 1 89.75 122 GLY B N 1
ATOM 2636 C CA . GLY B 1 122 ? 14.805 3.445 6.469 1 89.75 122 GLY B CA 1
ATOM 2637 C C . GLY B 1 122 ? 15.078 1.965 6.645 1 89.75 122 GLY B C 1
ATOM 2638 O O . GLY B 1 122 ? 15.18 1.227 5.66 1 89.75 122 GLY B O 1
ATOM 2639 N N . ASP B 1 123 ? 15.344 1.541 7.875 1 92.06 123 ASP B N 1
ATOM 2640 C CA . ASP B 1 123 ? 15.492 0.139 8.25 1 92.06 123 ASP B CA 1
ATOM 2641 C C . ASP B 1 123 ? 14.133 -0.532 8.43 1 92.06 123 ASP B C 1
ATOM 2643 O O . ASP B 1 123 ? 13.484 -0.371 9.469 1 92.06 123 ASP B O 1
ATOM 2647 N N . LYS B 1 124 ? 13.773 -1.282 7.336 1 92.12 124 LYS B N 1
ATOM 2648 C CA . LYS B 1 124 ? 12.398 -1.774 7.34 1 92.12 124 LYS B CA 1
ATOM 2649 C C . LYS B 1 124 ? 12.305 -3.158 6.703 1 92.12 124 LYS B C 1
ATOM 2651 O O . LYS B 1 124 ? 13.164 -3.535 5.902 1 92.12 124 LYS B O 1
ATOM 2656 N N . SER B 1 125 ? 11.305 -3.875 7.176 1 94.69 125 SER B N 1
ATOM 2657 C CA . SER B 1 125 ? 10.82 -5.105 6.559 1 94.69 125 SER B CA 1
ATOM 2658 C C . SER B 1 125 ? 9.336 -5.008 6.227 1 94.69 125 SER B C 1
ATOM 2660 O O . SER B 1 125 ? 8.508 -4.844 7.125 1 94.69 125 SER B O 1
ATOM 2662 N N . ILE B 1 126 ? 9.062 -5.051 4.902 1 95.62 126 ILE B N 1
ATOM 2663 C CA . ILE B 1 126 ? 7.66 -4.891 4.539 1 95.62 126 ILE B CA 1
ATOM 2664 C C . ILE B 1 126 ? 7.25 -5.992 3.564 1 95.62 126 ILE B C 1
ATOM 2666 O O . ILE B 1 126 ? 8.047 -6.418 2.729 1 95.62 126 ILE B O 1
ATOM 2670 N N . PRO B 1 127 ? 6.004 -6.469 3.73 1 97.44 127 PRO B N 1
ATOM 2671 C CA . PRO B 1 127 ? 5.484 -7.383 2.713 1 97.44 127 PRO B CA 1
ATOM 2672 C C . PRO B 1 127 ? 5.109 -6.672 1.416 1 97.44 127 PRO B C 1
ATOM 2674 O O . PRO B 1 127 ? 4.605 -5.547 1.448 1 97.44 127 PRO B O 1
ATOM 2677 N N . ILE B 1 128 ? 5.383 -7.332 0.315 1 98.31 128 ILE B N 1
ATOM 2678 C CA . ILE B 1 128 ? 5.051 -6.848 -1.02 1 98.31 128 ILE B CA 1
ATOM 2679 C C . ILE B 1 128 ? 4.359 -7.953 -1.813 1 98.31 128 ILE B C 1
ATOM 2681 O O . ILE B 1 128 ? 4.711 -9.125 -1.687 1 98.31 128 ILE B O 1
ATOM 2685 N N . ILE B 1 129 ? 3.363 -7.582 -2.578 1 98.88 129 ILE B N 1
ATOM 2686 C CA . ILE B 1 129 ? 2.828 -8.555 -3.525 1 98.88 129 ILE B CA 1
ATOM 2687 C C . ILE B 1 129 ? 2.889 -7.98 -4.941 1 98.88 129 ILE B C 1
ATOM 2689 O O . ILE B 1 129 ? 2.551 -6.816 -5.16 1 98.88 129 ILE B O 1
ATOM 2693 N N . ASN B 1 130 ? 3.4 -8.758 -5.844 1 98.81 130 ASN B N 1
ATOM 2694 C CA . ASN B 1 130 ? 3.422 -8.453 -7.27 1 98.81 130 ASN B CA 1
ATOM 2695 C C . ASN B 1 130 ? 2.66 -9.508 -8.078 1 98.81 130 ASN B C 1
ATOM 2697 O O . ASN B 1 130 ? 2.637 -10.68 -7.707 1 98.81 130 ASN B O 1
ATOM 2701 N N . VAL B 1 131 ? 2.088 -9.023 -9.141 1 98.88 131 VAL B N 1
ATOM 2702 C CA . VAL B 1 131 ? 1.576 -9.938 -10.156 1 98.88 131 VAL B CA 1
ATOM 2703 C C . VAL B 1 131 ? 2.293 -9.688 -11.477 1 98.88 131 VAL B C 1
ATOM 2705 O O . VAL B 1 131 ? 2.332 -8.555 -11.969 1 98.88 131 VAL B O 1
ATOM 2708 N N . PHE B 1 132 ? 2.904 -10.727 -11.984 1 98.94 132 PHE B N 1
ATOM 2709 C CA . PHE B 1 132 ? 3.547 -10.68 -13.289 1 98.94 132 PHE B CA 1
ATOM 2710 C C . PHE B 1 132 ? 2.697 -11.391 -14.336 1 98.94 132 PHE B C 1
ATOM 2712 O O . PHE B 1 132 ? 2.201 -12.492 -14.094 1 98.94 132 PHE B O 1
ATOM 2719 N N . ARG B 1 133 ? 2.475 -10.742 -15.445 1 98.88 133 ARG B N 1
ATOM 2720 C CA . ARG B 1 133 ? 1.988 -11.453 -16.625 1 98.88 133 ARG B CA 1
ATOM 2721 C C . ARG B 1 133 ? 3.141 -11.844 -17.547 1 98.88 133 ARG B C 1
ATOM 2723 O O . ARG B 1 133 ? 4.039 -11.039 -17.797 1 98.88 133 ARG B O 1
ATOM 2730 N N . PHE B 1 134 ? 3.121 -13.078 -17.984 1 98.81 134 PHE B N 1
ATOM 2731 C CA . PHE B 1 134 ? 4.207 -13.602 -18.797 1 98.81 134 PHE B CA 1
ATOM 2732 C C . PHE B 1 134 ? 3.758 -13.781 -20.25 1 98.81 134 PHE B C 1
ATOM 2734 O O . PHE B 1 134 ? 2.619 -14.18 -20.5 1 98.81 134 PHE B O 1
ATOM 2741 N N . LYS B 1 135 ? 4.59 -13.484 -21.156 1 98.44 135 LYS B N 1
ATOM 2742 C CA . LYS B 1 135 ? 4.508 -13.836 -22.578 1 98.44 135 LYS B CA 1
ATOM 2743 C C . LYS B 1 135 ? 5.859 -14.312 -23.109 1 98.44 135 LYS B C 1
ATOM 2745 O O . LYS B 1 135 ? 6.871 -13.625 -22.938 1 98.44 135 LYS B O 1
ATOM 2750 N N . ASP B 1 136 ? 5.863 -15.578 -23.641 1 96.75 136 ASP B N 1
ATOM 2751 C CA . ASP B 1 136 ? 7.066 -16.172 -24.219 1 96.75 136 ASP B CA 1
ATOM 2752 C C . ASP B 1 136 ? 8.211 -16.172 -23.203 1 96.75 136 ASP B C 1
ATOM 2754 O O . ASP B 1 136 ? 9.336 -15.773 -23.516 1 96.75 136 ASP B O 1
ATOM 2758 N N . GLY B 1 137 ? 7.906 -16.406 -21.969 1 97.62 137 GLY B N 1
ATOM 2759 C CA . GLY B 1 137 ? 8.914 -16.625 -20.938 1 97.62 137 GLY B CA 1
ATOM 2760 C C . GLY B 1 137 ? 9.461 -15.336 -20.359 1 97.62 137 GLY B C 1
ATOM 2761 O O . GLY B 1 137 ? 10.492 -15.336 -19.688 1 97.62 137 GLY B O 1
ATOM 2762 N N . LYS B 1 138 ? 8.766 -14.219 -20.641 1 98.88 138 LYS B N 1
ATOM 2763 C CA . LYS B 1 138 ? 9.203 -12.914 -20.141 1 98.88 138 LYS B CA 1
ATOM 2764 C C . LYS B 1 138 ? 8.055 -12.188 -19.438 1 98.88 138 LYS B C 1
ATOM 2766 O O . LYS B 1 138 ? 6.895 -12.344 -19.812 1 98.88 138 LYS B O 1
ATOM 2771 N N . ILE B 1 139 ? 8.43 -11.438 -18.453 1 98.94 139 ILE B N 1
ATOM 2772 C CA . ILE B 1 139 ? 7.465 -10.555 -17.797 1 98.94 139 ILE B CA 1
ATOM 2773 C C . ILE B 1 139 ? 7.113 -9.398 -18.734 1 98.94 139 ILE B C 1
ATOM 2775 O O . ILE B 1 139 ? 7.992 -8.641 -19.156 1 98.94 139 ILE B O 1
ATOM 2779 N N . VAL B 1 140 ? 5.828 -9.234 -19.047 1 98.94 140 VAL B N 1
ATOM 2780 C CA . VAL B 1 140 ? 5.422 -8.18 -19.969 1 98.94 140 VAL B CA 1
ATOM 2781 C C . VAL B 1 140 ? 4.516 -7.18 -19.25 1 98.94 140 VAL B C 1
ATOM 2783 O O . VAL B 1 140 ? 4.195 -6.125 -19.797 1 98.94 140 VAL B O 1
ATOM 2786 N N . GLU B 1 141 ? 4.055 -7.504 -18.094 1 98.88 141 GLU B N 1
ATOM 2787 C CA . GLU B 1 141 ? 3.189 -6.645 -17.297 1 98.88 141 GLU B CA 1
ATOM 2788 C C . GLU B 1 141 ? 3.391 -6.895 -15.797 1 98.88 141 GLU B C 1
ATOM 2790 O O . GLU B 1 141 ? 3.539 -8.039 -15.367 1 98.88 141 GLU B O 1
ATOM 2795 N N . PHE B 1 142 ? 3.436 -5.812 -15.016 1 98.56 142 PHE B N 1
ATOM 2796 C CA . PHE B 1 142 ? 3.854 -5.816 -13.617 1 98.56 142 PHE B CA 1
ATOM 2797 C C . PHE B 1 142 ? 2.885 -5.012 -12.758 1 98.56 142 PHE B C 1
ATOM 2799 O O . PHE B 1 142 ? 2.799 -3.787 -12.898 1 98.56 142 PHE B O 1
ATOM 2806 N N . TRP B 1 143 ? 1.992 -5.695 -11.945 1 98.81 143 TRP B N 1
ATOM 2807 C CA . TRP B 1 143 ? 1.201 -5.023 -10.922 1 98.81 143 TRP B CA 1
ATOM 2808 C C . TRP B 1 143 ? 1.935 -5.016 -9.586 1 98.81 143 TRP B C 1
ATOM 2810 O O . TRP B 1 143 ? 2.15 -6.07 -8.977 1 98.81 143 TRP B O 1
ATOM 2820 N N . ASN B 1 144 ? 2.291 -3.887 -9.102 1 98.5 144 ASN B N 1
ATOM 2821 C CA . ASN B 1 144 ? 3.098 -3.719 -7.902 1 98.5 144 ASN B CA 1
ATOM 2822 C C . ASN B 1 144 ? 2.266 -3.186 -6.738 1 98.5 144 ASN B C 1
ATOM 2824 O O . ASN B 1 144 ? 1.694 -2.098 -6.824 1 98.5 144 ASN B O 1
ATOM 2828 N N . HIS B 1 145 ? 2.076 -3.963 -5.711 1 98.31 145 HIS B N 1
ATOM 2829 C CA . HIS B 1 145 ? 1.377 -3.545 -4.504 1 98.31 145 HIS B CA 1
ATOM 2830 C C . HIS B 1 145 ? 2.293 -3.604 -3.287 1 98.31 145 HIS B C 1
ATOM 2832 O O . HIS B 1 145 ? 2.607 -4.691 -2.793 1 98.31 145 HIS B O 1
ATOM 2838 N N . ARG B 1 146 ? 2.695 -2.443 -2.826 1 96.19 146 ARG B N 1
ATOM 2839 C CA . ARG B 1 146 ? 3.555 -2.268 -1.66 1 96.19 146 ARG B CA 1
ATOM 2840 C C . ARG B 1 146 ? 2.836 -1.491 -0.562 1 96.19 146 ARG B C 1
ATOM 2842 O O . ARG B 1 146 ? 2.059 -0.578 -0.848 1 96.19 146 ARG B O 1
ATOM 2849 N N . LEU B 1 147 ? 3.102 -1.815 0.607 1 95 147 LEU B N 1
ATOM 2850 C CA . LEU B 1 147 ? 2.518 -1.079 1.724 1 95 147 LEU B CA 1
ATOM 2851 C C . LEU B 1 147 ? 3.359 0.146 2.066 1 95 147 LEU B C 1
ATOM 2853 O O . LEU B 1 147 ? 3.881 0.254 3.178 1 95 147 LEU B O 1
ATOM 2857 N N . ASP B 1 148 ? 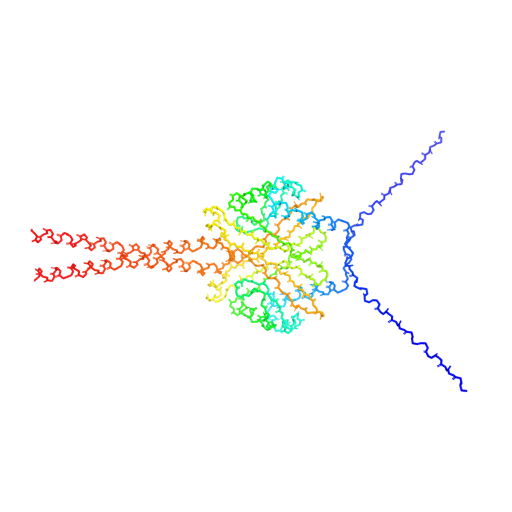3.375 1.13 1.158 1 92.56 148 ASP B N 1
ATOM 2858 C CA . ASP B 1 148 ? 4.246 2.299 1.21 1 92.56 148 ASP B CA 1
ATOM 2859 C C . ASP B 1 148 ? 3.918 3.178 2.414 1 92.56 148 ASP B C 1
ATOM 2861 O O . ASP B 1 148 ? 4.762 3.953 2.871 1 92.56 148 ASP B O 1
ATOM 2865 N N . ILE B 1 149 ? 2.727 3.045 2.914 1 93 149 ILE B N 1
ATOM 2866 C CA . ILE B 1 149 ? 2.32 3.869 4.047 1 93 149 ILE B CA 1
ATOM 2867 C C . ILE B 1 149 ? 3.158 3.512 5.273 1 93 149 ILE B C 1
ATOM 2869 O O . ILE B 1 149 ? 3.207 4.273 6.242 1 93 149 ILE B O 1
ATOM 2873 N N . GLU B 1 150 ? 3.795 2.365 5.227 1 92.19 150 GLU B N 1
ATOM 2874 C CA . GLU B 1 150 ? 4.613 1.902 6.344 1 92.19 150 GLU B CA 1
ATOM 2875 C C . GLU B 1 150 ? 6.09 2.215 6.113 1 92.19 150 GLU B C 1
ATOM 2877 O O . GLU B 1 150 ? 6.953 1.758 6.863 1 92.19 150 GLU B O 1
ATOM 2882 N N . THR B 1 151 ? 6.422 2.934 5.102 1 90.62 151 THR B N 1
ATOM 2883 C CA . THR B 1 151 ? 7.809 3.234 4.762 1 90.62 151 THR B CA 1
ATOM 2884 C C . THR B 1 151 ? 8.102 4.723 4.945 1 90.62 151 THR B C 1
ATOM 2886 O O . THR B 1 151 ? 7.199 5.5 5.266 1 90.62 151 THR B O 1
ATOM 2889 N N . ASN B 1 152 ? 9.352 5.086 4.699 1 92.88 152 ASN B N 1
ATOM 2890 C CA . ASN B 1 152 ? 9.758 6.48 4.852 1 92.88 152 ASN B CA 1
ATOM 2891 C C . ASN B 1 152 ? 9.297 7.332 3.672 1 92.88 152 ASN B C 1
ATOM 2893 O O . ASN B 1 152 ? 9.5 8.547 3.658 1 92.88 152 ASN B O 1
ATOM 2897 N N . ARG B 1 153 ? 8.594 6.691 2.768 1 88.75 153 ARG B N 1
ATOM 2898 C CA . ARG B 1 153 ? 7.98 7.477 1.7 1 88.75 153 ARG B CA 1
ATOM 2899 C C . ARG B 1 153 ? 6.949 8.453 2.26 1 88.75 153 ARG B C 1
ATOM 2901 O O . ARG B 1 153 ? 6.629 9.453 1.621 1 88.75 153 ARG B O 1
ATOM 2908 N N . THR B 1 154 ? 6.449 8.188 3.416 1 94.44 154 THR B N 1
ATOM 2909 C CA . THR B 1 154 ? 5.461 9.062 4.039 1 94.44 154 THR B CA 1
ATOM 2910 C C . THR B 1 154 ? 6.102 10.367 4.488 1 94.44 154 THR B C 1
ATOM 2912 O O . THR B 1 154 ? 5.402 11.328 4.809 1 94.44 154 THR B O 1
ATOM 2915 N N . HIS B 1 155 ? 7.426 10.453 4.508 1 94.19 155 HIS B N 1
ATOM 2916 C CA . HIS B 1 155 ? 8.125 11.664 4.922 1 94.19 155 HIS B CA 1
ATOM 2917 C C . HIS B 1 155 ? 7.77 12.836 4.012 1 94.19 155 HIS B C 1
ATOM 2919 O O . HIS B 1 155 ? 7.762 13.984 4.453 1 94.19 155 HIS B O 1
ATOM 2925 N N . MET B 1 156 ? 7.531 12.461 2.789 1 93.38 156 MET B N 1
ATOM 2926 C CA . MET B 1 156 ? 7.18 13.539 1.871 1 93.38 156 MET B CA 1
ATOM 2927 C C . MET B 1 156 ? 5.922 14.266 2.346 1 93.38 156 MET B C 1
ATOM 2929 O O . MET B 1 156 ? 5.82 15.484 2.211 1 93.38 156 MET B O 1
ATOM 2933 N N . PHE B 1 157 ? 5.02 13.586 2.928 1 96.19 157 PHE B N 1
ATOM 2934 C CA . PHE B 1 157 ? 3.793 14.188 3.439 1 96.19 157 PHE B CA 1
ATOM 2935 C C . PHE B 1 157 ? 4.062 14.945 4.73 1 96.19 157 PHE B C 1
ATOM 2937 O O . PHE B 1 157 ? 3.502 16.016 4.953 1 96.19 157 PHE B O 1
ATOM 2944 N N . THR B 1 158 ? 4.867 14.391 5.574 1 96.88 158 THR B N 1
ATOM 2945 C CA . THR B 1 158 ? 5.262 15.07 6.801 1 96.88 158 THR B CA 1
ATOM 2946 C C . THR B 1 158 ? 5.957 16.391 6.488 1 96.88 158 THR B C 1
ATOM 2948 O O . THR B 1 158 ? 5.676 17.406 7.121 1 96.88 158 THR B O 1
ATOM 2951 N N . MET B 1 159 ? 6.836 16.375 5.559 1 96.69 159 MET B N 1
ATOM 2952 C CA . MET B 1 159 ? 7.555 17.578 5.164 1 96.69 159 MET B CA 1
ATOM 2953 C C . MET B 1 159 ? 6.594 18.641 4.617 1 96.69 159 MET B C 1
ATOM 2955 O O . MET B 1 159 ? 6.734 19.828 4.914 1 96.69 159 MET B O 1
ATOM 2959 N N . LYS B 1 160 ? 5.734 18.203 3.787 1 96.81 160 LYS B N 1
ATOM 2960 C CA . LYS B 1 160 ? 4.723 19.125 3.27 1 96.81 160 LYS B CA 1
ATOM 2961 C C . LYS B 1 160 ? 3.975 19.812 4.406 1 96.81 160 LYS B C 1
ATOM 2963 O O . LYS B 1 160 ? 3.807 21.031 4.391 1 96.81 160 LYS B O 1
ATOM 2968 N N . GLY B 1 161 ? 3.525 19.047 5.32 1 97.69 161 GLY B N 1
ATOM 2969 C CA . GLY B 1 161 ? 2.877 19.609 6.488 1 97.69 161 GLY B CA 1
ATOM 2970 C C . GLY B 1 161 ? 3.768 20.578 7.254 1 97.69 161 GLY B C 1
ATOM 2971 O O . GLY B 1 161 ? 3.318 21.641 7.672 1 97.69 161 GLY B O 1
ATOM 2972 N N . PHE B 1 162 ? 4.945 20.234 7.465 1 97.75 162 PHE B N 1
ATOM 2973 C CA . PHE B 1 162 ? 5.914 21.062 8.172 1 97.75 162 PHE B CA 1
ATOM 2974 C C . PHE B 1 162 ? 6.039 22.422 7.508 1 97.75 162 PHE B C 1
ATOM 2976 O O . PHE B 1 162 ? 6.004 23.453 8.188 1 97.75 162 PHE B O 1
ATOM 2983 N N . LEU B 1 163 ? 6.141 22.375 6.223 1 96.88 163 LEU B N 1
ATOM 2984 C CA . LEU B 1 163 ? 6.258 23.625 5.465 1 96.88 163 LEU B CA 1
ATOM 2985 C C . LEU B 1 163 ? 5.012 24.484 5.633 1 96.88 163 LEU B C 1
ATOM 2987 O O . LEU B 1 163 ? 5.113 25.703 5.773 1 96.88 163 LEU B O 1
ATOM 2991 N N . TYR B 1 164 ? 3.891 23.891 5.602 1 96.62 164 TYR B N 1
ATOM 2992 C CA . TYR B 1 164 ? 2.66 24.641 5.859 1 96.62 164 TYR B CA 1
ATOM 2993 C C . TYR B 1 164 ? 2.697 25.297 7.23 1 96.62 164 TYR B C 1
ATOM 2995 O O . TYR B 1 164 ? 2.303 26.453 7.379 1 96.62 164 TYR B O 1
ATOM 3003 N N . GLY B 1 165 ? 3.123 24.531 8.141 1 95.44 165 GLY B N 1
ATOM 3004 C CA . GLY B 1 165 ? 3.248 25.078 9.477 1 95.44 165 GLY B CA 1
ATOM 3005 C C . GLY B 1 165 ? 4.207 26.25 9.555 1 95.44 165 GLY B C 1
ATOM 3006 O O . GLY B 1 165 ? 3.93 27.25 10.227 1 95.44 165 GLY B O 1
ATOM 3007 N N . LEU B 1 166 ? 5.25 26.109 8.891 1 95.44 166 LEU B N 1
ATOM 3008 C CA . LEU B 1 166 ? 6.238 27.172 8.859 1 95.44 166 LEU B CA 1
ATOM 3009 C C . LEU B 1 166 ? 5.656 28.438 8.219 1 95.44 166 LEU B C 1
ATOM 3011 O O . LEU B 1 166 ? 5.988 29.547 8.617 1 95.44 166 LEU B O 1
ATOM 3015 N N . LEU B 1 167 ? 4.855 28.203 7.25 1 95.38 167 LEU B N 1
ATOM 3016 C CA . LEU B 1 167 ? 4.227 29.344 6.605 1 95.38 167 LEU B CA 1
ATOM 3017 C C . LEU B 1 167 ? 3.352 30.109 7.59 1 95.38 167 LEU B C 1
ATOM 3019 O O . LEU B 1 167 ? 3.312 31.344 7.562 1 95.38 167 LEU B O 1
ATOM 3023 N N . VAL B 1 168 ? 2.695 29.391 8.367 1 92.5 168 VAL B N 1
ATOM 3024 C CA . VAL B 1 168 ? 1.871 30.016 9.398 1 92.5 168 VAL B CA 1
ATOM 3025 C C . VAL B 1 168 ? 2.756 30.797 10.359 1 92.5 168 VAL B C 1
ATOM 3027 O O . VAL B 1 168 ? 2.354 31.844 10.875 1 92.5 168 VAL B O 1
ATOM 3030 N N . ALA B 1 169 ? 3.924 30.344 10.516 1 91.81 169 ALA B N 1
ATOM 3031 C CA . ALA B 1 169 ? 4.863 30.969 11.453 1 91.81 169 ALA B CA 1
ATOM 3032 C C . ALA B 1 169 ? 5.352 32.312 10.938 1 91.81 169 ALA B C 1
ATOM 3034 O O . ALA B 1 169 ? 5.879 33.125 11.703 1 91.81 169 ALA B O 1
ATOM 3035 N N . LEU B 1 170 ? 5.172 32.5 9.719 1 93.81 170 LEU B N 1
ATOM 3036 C CA . LEU B 1 170 ? 5.629 33.75 9.117 1 93.81 170 LEU B CA 1
ATOM 3037 C C . LEU B 1 170 ? 4.859 34.938 9.688 1 93.81 170 LEU B C 1
ATOM 3039 O O . LEU B 1 170 ? 5.383 36.031 9.742 1 93.81 170 LEU B O 1
ATOM 3043 N N . ILE B 1 171 ? 3.684 34.688 10.117 1 93.12 171 ILE B N 1
ATOM 3044 C CA . ILE B 1 171 ? 2.84 35.781 10.633 1 93.12 171 ILE B CA 1
ATOM 3045 C C . ILE B 1 171 ? 3.438 36.312 11.922 1 93.12 171 ILE B C 1
ATOM 3047 O O . ILE B 1 171 ? 3.785 37.5 11.992 1 93.12 171 ILE B O 1
ATOM 3051 N N . PRO B 1 172 ? 3.582 35.5 12.938 1 92.62 172 PRO B N 1
ATOM 3052 C CA . PRO B 1 172 ? 4.219 36.062 14.133 1 92.62 172 PRO B CA 1
ATOM 3053 C C . PRO B 1 172 ? 5.648 36.531 13.875 1 92.62 172 PRO B C 1
ATOM 3055 O O . PRO B 1 172 ? 6.113 37.469 14.508 1 92.62 172 PRO B O 1
ATOM 3058 N N . LEU B 1 173 ? 6.371 35.906 13.039 1 93.56 173 LEU B N 1
ATOM 3059 C CA . LEU B 1 173 ? 7.715 36.344 12.695 1 93.56 173 LEU B CA 1
ATOM 3060 C C . LEU B 1 173 ? 7.688 37.781 12.156 1 93.56 173 LEU B C 1
ATOM 3062 O O . LEU B 1 173 ? 8.539 38.594 12.508 1 93.56 173 LEU B O 1
ATOM 3066 N N . PHE B 1 174 ? 6.777 38.125 11.328 1 95.31 174 PHE B N 1
ATOM 3067 C CA . PHE B 1 174 ? 6.613 39.469 10.773 1 95.31 174 PHE B CA 1
ATOM 3068 C C . PHE B 1 174 ? 6.375 40.5 11.891 1 95.31 174 PHE B C 1
ATOM 3070 O O . PHE B 1 174 ? 7.047 41.531 11.953 1 95.31 174 PHE B O 1
ATOM 3077 N N . PHE B 1 175 ? 5.43 40.125 12.68 1 95 175 PHE B N 1
ATOM 3078 C CA . PHE B 1 175 ? 5.082 41.031 13.75 1 95 175 PHE B CA 1
ATOM 3079 C C . PHE B 1 175 ? 6.227 41.156 14.75 1 95 175 PHE B C 1
ATOM 3081 O O . PHE B 1 175 ? 6.449 42.25 15.312 1 95 175 PHE B O 1
ATOM 3088 N N . MET B 1 176 ? 6.898 40.062 14.945 1 94.88 176 MET B N 1
ATOM 3089 C CA . MET B 1 176 ? 8.078 40.094 15.805 1 94.88 176 MET B CA 1
ATOM 3090 C C . MET B 1 176 ? 9.102 41.094 15.289 1 94.88 176 MET B C 1
ATOM 3092 O O . MET B 1 176 ? 9.594 41.938 16.047 1 94.88 176 MET B O 1
ATOM 3096 N N . ILE B 1 177 ? 9.375 41.031 14.062 1 95.62 177 ILE B N 1
ATOM 3097 C CA . ILE B 1 177 ? 10.336 41.906 13.438 1 95.62 177 ILE B CA 1
ATOM 3098 C C . ILE B 1 177 ? 9.828 43.344 13.516 1 95.62 177 ILE B C 1
ATOM 3100 O O . ILE B 1 177 ? 10.586 44.281 13.852 1 95.62 177 ILE B O 1
ATOM 3104 N N . ARG B 1 178 ? 8.516 43.531 13.242 1 95.5 178 ARG B N 1
ATOM 3105 C CA . ARG B 1 178 ? 7.902 44.844 13.281 1 95.5 178 ARG B CA 1
ATOM 3106 C C . ARG B 1 178 ? 7.988 45.438 14.68 1 95.5 178 ARG B C 1
ATOM 3108 O O . ARG B 1 178 ? 8.398 46.594 14.844 1 95.5 178 ARG B O 1
ATOM 3115 N N . TYR B 1 179 ? 7.719 44.625 15.648 1 96 179 TYR B N 1
ATOM 3116 C CA . TYR B 1 179 ? 7.742 45.125 17.016 1 96 179 TYR B CA 1
ATOM 3117 C C . TYR B 1 179 ? 9.172 45.406 17.469 1 96 179 TYR B C 1
ATOM 3119 O O . TYR B 1 179 ? 9.422 46.375 18.188 1 96 179 TYR B O 1
ATOM 3127 N N . LYS B 1 180 ? 10.07 44.562 17.109 1 95.5 180 LYS B N 1
ATOM 3128 C CA . LYS B 1 180 ? 11.477 44.781 17.438 1 95.5 180 LYS B CA 1
ATOM 3129 C C . LYS B 1 180 ? 11.977 46.094 16.828 1 95.5 180 LYS B C 1
ATOM 3131 O O . LYS B 1 180 ? 12.672 46.875 17.5 1 95.5 180 LYS B O 1
ATOM 3136 N N . ARG B 1 181 ? 11.625 46.406 15.633 1 96.69 181 ARG B N 1
ATOM 3137 C CA . ARG B 1 181 ? 12.031 47.625 14.953 1 96.69 181 ARG B CA 1
ATOM 3138 C C . ARG B 1 181 ? 11.445 48.844 15.633 1 96.69 181 ARG B C 1
ATOM 3140 O O . ARG B 1 181 ? 12.148 49.844 15.836 1 96.69 181 ARG B O 1
ATOM 3147 N N . LYS B 1 182 ? 10.133 48.781 15.922 1 95.94 182 LYS B N 1
ATOM 3148 C CA . LYS B 1 182 ? 9.469 49.875 16.609 1 95.94 182 LYS B CA 1
ATOM 3149 C C . LYS B 1 182 ? 10.094 50.125 17.969 1 95.94 182 LYS B C 1
ATOM 3151 O O . LYS B 1 182 ? 10.258 51.281 18.391 1 95.94 182 LYS B O 1
ATOM 3156 N N . LEU B 1 183 ? 10.453 49.062 18.656 1 95.62 183 LEU B N 1
ATOM 3157 C CA . LEU B 1 183 ? 11.07 49.156 19.969 1 95.62 183 LEU B CA 1
ATOM 3158 C C . LEU B 1 183 ? 12.445 49.812 19.891 1 95.62 183 LEU B C 1
ATOM 3160 O O . LEU B 1 183 ? 12.766 50.688 20.688 1 95.62 183 LEU B O 1
ATOM 3164 N N . ASN B 1 184 ? 13.203 49.375 18.922 1 95.38 184 ASN B N 1
ATOM 3165 C CA . ASN B 1 184 ? 14.531 49.938 18.734 1 95.38 184 ASN B CA 1
ATOM 3166 C C . ASN B 1 184 ? 14.461 51.406 18.375 1 95.38 184 ASN B C 1
ATOM 3168 O O . ASN B 1 184 ? 15.273 52.219 18.844 1 95.38 184 ASN B O 1
ATOM 3172 N N . LYS B 1 185 ? 13.516 51.781 17.516 1 95.12 185 LYS B N 1
ATOM 3173 C CA . LYS B 1 185 ? 13.328 53.188 17.141 1 95.12 185 LYS B CA 1
ATOM 3174 C C . LYS B 1 185 ? 12.969 54.031 18.344 1 95.12 185 LYS B C 1
ATOM 3176 O O . LYS B 1 185 ? 13.492 55.125 18.516 1 95.12 185 LYS B O 1
ATOM 3181 N N . LEU B 1 186 ? 12.109 53.5 19.203 1 93.69 186 LEU B N 1
ATOM 3182 C CA . LEU B 1 186 ? 11.68 54.219 20.391 1 93.69 186 LEU B CA 1
ATOM 3183 C C . LEU B 1 186 ? 12.836 54.375 21.375 1 93.69 186 LEU B C 1
ATOM 3185 O O . LEU B 1 186 ? 12.984 55.438 22 1 93.69 186 LEU B O 1
ATOM 3189 N N . LYS B 1 187 ? 13.688 53.5 21.484 1 93.19 187 LYS B N 1
ATOM 3190 C CA . LYS B 1 187 ? 14.844 53.562 22.375 1 93.19 187 LYS B CA 1
ATOM 3191 C C . LYS B 1 187 ? 15.859 54.594 21.891 1 93.19 187 LYS B C 1
ATOM 3193 O O . LYS B 1 187 ? 16.469 55.281 22.688 1 93.19 187 LYS B O 1
ATOM 3198 N N . LYS B 1 188 ? 15.969 54.656 20.609 1 93.12 188 LYS B N 1
ATOM 3199 C CA . LYS B 1 188 ? 16.906 55.625 20.031 1 93.12 188 LYS B CA 1
ATOM 3200 C C . LYS B 1 188 ? 16.422 57.062 20.234 1 93.12 188 LYS B C 1
ATOM 3202 O O . LYS B 1 188 ? 17.219 57.969 20.453 1 93.12 188 LYS B O 1
ATOM 3207 N N . GLN B 1 189 ? 15.117 57.25 20.234 1 91.69 189 GLN B N 1
ATOM 3208 C CA . GLN B 1 189 ? 14.539 58.562 20.422 1 91.69 189 GLN B CA 1
ATOM 3209 C C . GLN B 1 189 ? 14.672 59.031 21.875 1 91.69 189 GLN B C 1
ATOM 3211 O O . GLN B 1 189 ? 14.727 60.219 22.156 1 91.69 189 GLN B O 1
ATOM 3216 N N . LEU B 1 190 ? 14.719 58.125 22.766 1 89.25 190 LEU B N 1
ATOM 3217 C CA . LEU B 1 190 ? 14.789 58.438 24.188 1 89.25 190 LEU B CA 1
ATOM 3218 C C . LEU B 1 190 ? 16.234 58.594 24.641 1 89.25 190 LEU B C 1
ATOM 3220 O O . LEU B 1 190 ? 16.5 59.156 25.703 1 89.25 190 LEU B O 1
ATOM 3224 N N . ALA B 1 191 ? 17.156 58.188 23.844 1 81.94 191 ALA B N 1
ATOM 3225 C CA . ALA B 1 191 ? 18.578 58.438 24.141 1 81.94 191 ALA B CA 1
ATOM 3226 C C . ALA B 1 191 ? 19.031 59.781 23.625 1 81.94 191 ALA B C 1
ATOM 3228 O O . ALA B 1 191 ? 18.469 60.312 22.656 1 81.94 191 ALA B O 1
#

Sequence (382 aa):
MKFSIFTSFLILISLQVQAQNLTPTQERNMELARKFYEDLWFSNNTNKYSDYVADTYVVHDVFERKGVTEPAIEQKEIADFFWENGKMDGEIQFQLVDEDKVATRWLWKYEPETLLGRLMMGDKSIPIINVFRFKDGKIVEFWNHRLDIETNRTHMFTMKGFLYGLLVALIPLFFMIRYKRKLNKLKKQLAMKFSIFTSFLILISLQVQAQNLTPTQERNMELARKFYEDLWFSNNTNKYSDYVADTYVVHDVFERKGVTEPAIEQKEIADFFWENGKMDGEIQFQLVDEDKVATRWLWKYEPETLLGRLMMGDKSIPIINVFRFKDGKIVEFWNHRLDIETNRTHMFTMKGFLYGLLVALIPLFFMIRYKRKLNKLKKQLA

pLDDT: mean 91.22, std 14.79, range [38.62, 98.94]